Protein 3N0U (pdb70)

Organism: Thermotoga maritima (strain ATCC 43589 / DSM 3109 / JCM 10099 / NBRC 100826 / MSB8) (NCBI:txid243274)

InterPro domains:
  IPR003265 HhH-GPD domain [SM00478] (47-202)
  IPR003265 HhH-GPD domain [cd00056] (36-196)
  IPR011257 DNA glycosylase [SSF48150] (11-197)
  IPR012092 8-oxoguanine DNA glycosylase/AP lyase Ogg [MF_00241] (6-207)
  IPR012092 8-oxoguanine DNA glycosylase/AP lyase Ogg [NF002305] (2-207)
  IPR012092 8-oxoguanine DNA glycosylase/AP lyase Ogg [PF22175] (19-187)
  IPR012092 8-oxoguanine DNA glycosylase/AP lyase Ogg [PIRSF005954] (3-207)
  IPR023170 Helix-hairpin-helix, base-excision DNA repair, C-terminal [G3DSA:1.10.1670.10] (15-206)

Sequence (626 aa):
HHMEELLKELERIREEAKPLVEQRFEEFKRLGEEEGTEEDLFCCELSFCVLTANWSAEGGIRAQKEIGKGFVHLPLEELAEKLREVVGHRYPQKRRAEFIVENRKLLGKLKNLVKGDPFQSREFLVRNAKGIGWKEASHFLRNTGVEDLAILDKHVLRLMKRHGLIQEIPKGWSKKRRRYLYVEEILRKVAEAFGESPGKFDLYLWYLVKGKVDKHHMEELLKELERIREEAKPLVEQRFEEFKRLGEEGTEEEDLFCCELSFCVLTANWSAEGGIRAQKEIGKGFVHLPLEELAEKLREVGHRYPQKRRAEFIVENRKLLGKLKNNLVKGDPFQSREFLVRNAKGIGWKEASHFLRNTGVEDLAILDKHVLRLMKRHGLIQEIPKGWSKKRYLYVEEILRKVAEAFGESPGKFDLYLWYLVKGKVDKHMEELLKELERIREEAKPLVEQRFEEFKRLGEEGTEEDLFCCELSFCVLTANWSAEGGIRAQKEIGKGFVHLPLEELAEKLREVGHRYPQKRRAEFIVENRKLLGKLKNLVKGDPFQSREFLVRNAKGIGWKEASHFLRNTGVEDLAILDKHVLRLMKRHGLIQEIPKGWSKKRYLYVEEILRKVAEAFGESPGKFDLYLWYLVKGKVDK

Radius of gyration: 28.43 Å; Cα contacts (8 Å, |Δi|>4): 815; chains: 3; bounding box: 63×53×77 Å

Solvent-accessible surface area: 29839 Å² total; per-residue (Å²): 81,61,62,110,103,5,22,102,37,0,85,110,0,54,135,13,0,105,66,46,0,48,69,57,3,43,75,6,84,90,32,12,61,58,7,73,37,63,57,2,0,14,7,0,1,0,0,1,1,15,21,105,46,60,26,93,7,0,64,66,0,37,101,67,11,25,110,4,0,24,125,24,80,62,134,82,0,2,74,80,0,119,115,5,44,12,147,109,18,80,98,30,0,45,41,0,45,82,2,47,110,4,57,59,108,0,111,117,20,13,135,30,74,23,80,125,5,1,65,66,0,40,206,48,6,91,26,8,26,30,36,20,0,0,20,0,0,4,1,6,11,18,48,73,0,2,9,1,27,132,19,1,4,119,6,2,96,132,16,48,33,12,145,118,37,9,166,38,68,52,102,162,88,0,56,148,7,10,64,37,10,77,117,2,1,114,65,7,54,34,31,22,0,35,0,8,5,0,1,96,0,25,65,122,7,95,10,61,48,105,51,59,112,85,4,24,115,60,0,84,141,21,56,158,108,0,102,86,72,0,62,99,54,3,89,82,7,70,142,35,15,120,133,5,67,28,84,67,0,0,18,6,0,2,0,0,0,0,17,22,80,58,49,31,123,3,0,50,97,0,38,148,84,17,26,163,13,0,16,134,49,80,55,103,105,0,0,74,65,0,118,107,9,45,10,152,105,15,61,99,24,0,48,30,0,42,79,1,49,122,1,52,57,76,0,90,68,17,14,169,33,72,25,82,76,6,1,32,48,0,42,122,35,5,84,24,7,26,30,37,23,0,0,23,0,0,3,0,7,8,16,50,73,1,2,9,1,28,121,23,0,4,117,2,0,94,129,25,47,33,12,145,105,37,7,172,36,70,58,100,166,83,0,58,147,8,9,72,22,10,84,112,2,1,114,66,7,50,32,31,22,0,35,1,8,4,0,0,97,25,51,75,157,34,121,11,63,49,84,68,101,113,6,36,105,66,0,99,155,18,50,138,94,0,102,84,73,0,63,105,52,3,111,61,7,83,137,33,8,102,127,5,70,38,67,54,0,0,15,5,0,2,0,0,1,0,15,16,68,45,50,28,130,8,0,64,127,0,35,182,80,14,26,117,4,0,24,123,37,77,56,140,88,0,2,73,66,0,91,110,19,43,13,136,34,7,8,12,18,0,19,12,0,43,79,1,49,108,3,56,57,100,0,102,120,24,15,140,34,78,24,84,129,5,1,65,61,0,41,204,46,6,85,25,8,27,30,32,21,0,0,21,0,0,3,1,8,15,18,57,76,0,3,8,2,26,111,21,0,6,119,8,2,96,146,26,53,28,14,150,51,32,7,134,14,60,57,103,176,46,0,60,144,5,8,65,37,11,86,123,5,1,114,75,13,56,30,31,21,0,37,2,9,4,0,2,96,26,48,80,157,30,117,10,56,47

CATH classification: 1.10.1670.10 (+1 more: 1.10.340.30)

Nearest PDB structures (foldseek):
  3n0u-assembly3_C  TM=1.004E+00  e=5.066E-29  Thermotoga maritima
  3fhf-assembly1_A  TM=9.545E-01  e=1.330E-16  Methanocaldococcus jannaschii
  3knt-assembly1_A  TM=9.602E-01  e=2.687E-15  Methanocaldococcus jannaschii
  3fhg-assembly1_A  TM=9.270E-01  e=3.489E-11  Saccharolobus solfataricus
  7ayz-assembly1_AAA  TM=6.918E-01  e=1.754E-02  Mus musculus

Foldseek 3Di:
DALVVVLVVLVVCCVVCVVVLVVQLVQLQCCLPPNALLSLLLLLLLLLQPQPHDLVLSVQLCVQCPSVLQDPDLVVQLVSSVVSPRPPSNQSSVQSVQQNVCRVPRSVLLVDDLLVSLVCCCVRRPSAHNLSSLVSSLSNNDQAWARDDPLNQVVCCVNPLDVDRDPDDDSVRRVVSGVSVQVSCVVSPGGNSSVNQSSVCVPPNDRGD/DALVVVLVVLVVCVVVCVVVLVVQLVQLQCCLVPNALLSLLLLLLLLLQPQVHHLVLSVVLSVVCPSVLLDPDLVVQLVSSVVSPGPPSNQSSVLSNQQNVCRVPVSVLLVDDLLVSLVCCCVRRPSRHNLSSLVSSLSNNDQAWARLGPLNQVVCCVNPLDVDRDPDDDSVRRVVSRVSVQVSCVVSPGGNSSVNQSSVCVPPNDGGD/DLVVVLVVLVVCCVVCVVVLVVQLVQLQCCLVPNALLSLLLLLLLLLQVVPHDLVLSVVLCVQCPSVLQDPDLVVQLVSSVVSPRPPSNQSSVLSVQQNVCRVPRSVLLVDDLLVSLVCCCVRRGSAHNQSSLVSSLSNNDQAWARCDPLNQVVCCVVPLDVDRDPDDDSVVRVVSRVSVQVSCVVSPGGNSSVNQSSVCVPPNDRGD

Secondary structure (DSSP, 8-state):
--HHHHHHHHHHHHHHHHHHHHHHHHHHHHHHHH--HHHHHHHHHHHHHTTTS-HHHHHHHHHHHTTHHHH--HHHHHHHHHHTT-SSHHHHHHHHHHHGGGTTTHHHHHHS-HHHHHHHHHHHSTT--HHHHHHHHHTTT--S-----HHHHHHHHHTTS-SS--SS--HHHHHHHHHHHHHHHHHHT--HHHHHHHHHHHHHS----/--HHHHHHHHHHHHHHHHHHHHHHHHHHHHHHHH--HHHHHHHHHHHHHHTTS-HHHHHHHHHHHTTHHHHS-HHHHHHHHHHTT-SSHHHHHHHHHHHGGGTTTHHHHHHS-HHHHHHHHHHHSTT--HHHHHHHHHTTT--S-----HHHHHHHHHTTS-SS--SS--HHHHHHHHHHHHHHHHHHT--HHHHHHHHHHHHHS----/-HHHHHHHHHHHHHHHHHHHHHHHHHHHHHHHH--HHHHHHHHHHHHHTTTS-HHHHHHHHHHHTTHHHHS-HHHHHHHHHHTT-SSHHHHHHHHHHHGGGTTTHHHHHHS-HHHHHHHHHHHSTT--HHHHHHHHHTTT--S-----HHHHHHHHHTTS-SS--SS--HHHHHHHHHHHHHHHHHHT--HHHHHHHHHHHHHS----

Structure (mmCIF, N/CA/C/O backbone):
data_3N0U
#
_entry.id   3N0U
#
_cell.length_a   54.871
_cell.length_b   93.635
_cell.length_c   135.895
_cell.angle_alpha   90.000
_cell.angle_beta   90.000
_cell.angle_gamma   90.000
#
_symmetry.space_group_name_H-M   'P 21 21 21'
#
loop_
_entity.id
_entity.type
_entity.pdbx_description
1 polymer 'Probable N-glycosylase/DNA lyase'
2 non-polymer 'SODIUM ION'
3 water water
#
loop_
_atom_site.group_PDB
_atom_site.id
_atom_site.type_symbol
_atom_site.label_atom_id
_atom_site.label_alt_id
_atom_site.label_comp_id
_atom_site.label_asym_id
_atom_site.label_entity_id
_atom_site.label_seq_id
_atom_site.pdbx_PDB_ins_code
_atom_site.Cartn_x
_atom_site.Cartn_y
_atom_site.Cartn_z
_atom_site.occupancy
_atom_site.B_iso_or_equiv
_atom_site.auth_seq_id
_atom_site.auth_comp_id
_atom_site.auth_asym_id
_atom_site.auth_atom_id
_atom_site.pdbx_PDB_model_num
ATOM 1 N N . HIS A 1 11 ? 31.494 46.871 15.243 1.00 52.56 -1 HIS A N 1
ATOM 2 C CA . HIS A 1 11 ? 30.379 46.939 16.234 1.00 48.34 -1 HIS A CA 1
ATOM 3 C C . HIS A 1 11 ? 30.910 47.487 17.558 1.00 66.72 -1 HIS A C 1
ATOM 4 O O . HIS A 1 11 ? 32.074 47.279 17.904 1.00 63.41 -1 HIS A O 1
ATOM 10 N N . HIS A 1 12 ? 30.065 48.200 18.294 1.00 42.66 0 HIS A N 1
ATOM 11 C CA . HIS A 1 12 ? 30.513 48.859 19.511 1.00 45.71 0 HIS A CA 1
ATOM 12 C C . HIS A 1 12 ? 29.959 48.175 20.754 1.00 31.05 0 HIS A C 1
ATOM 13 O O . HIS A 1 12 ? 28.961 47.460 20.694 1.00 36.28 0 HIS A O 1
ATOM 19 N N . MET A 1 13 ? 30.609 48.427 21.883 1.00 31.92 1 MET A N 1
ATOM 20 C CA . MET A 1 13 ? 30.180 47.868 23.147 1.00 28.96 1 MET A CA 1
ATOM 21 C C . MET A 1 13 ? 28.727 48.191 23.461 1.00 28.95 1 MET A C 1
ATOM 22 O O . MET A 1 13 ? 27.998 47.318 23.916 1.00 29.84 1 MET A O 1
ATOM 36 N N . GLU A 1 14 ? 28.295 49.425 23.215 1.00 28.48 2 GLU A N 1
ATOM 37 C CA . GLU A 1 14 ? 26.940 49.822 23.592 1.00 24.71 2 GLU A CA 1
ATOM 38 C C . GLU A 1 14 ? 25.918 48.971 22.847 1.00 24.96 2 GLU A C 1
ATOM 39 O O . GLU A 1 14 ? 24.875 48.622 23.397 1.00 27.75 2 GLU A O 1
ATOM 51 N N . GLU A 1 15 ? 26.222 48.617 21.606 1.00 25.58 3 GLU A N 1
ATOM 52 C CA . GLU A 1 15 ? 25.325 47.776 20.829 1.00 30.71 3 GLU A CA 1
ATOM 53 C C . GLU A 1 15 ? 25.148 46.409 21.513 1.00 20.56 3 GLU A C 1
ATOM 54 O O . GLU A 1 15 ? 24.034 45.877 21.616 1.00 26.98 3 GLU A O 1
ATOM 66 N N . LEU A 1 16 ? 26.241 45.848 22.002 1.00 21.26 4 LEU A N 1
ATOM 67 C CA . LEU A 1 16 ? 26.181 44.586 22.734 1.00 23.73 4 LEU A CA 1
ATOM 68 C C . LEU A 1 16 ? 25.352 44.734 23.999 1.00 26.95 4 LEU A C 1
ATOM 69 O O . LEU A 1 16 ? 24.492 43.900 24.277 1.00 20.04 4 LEU A O 1
ATOM 85 N N . LEU A 1 17 ? 25.608 45.779 24.780 1.00 23.04 5 LEU A N 1
ATOM 86 C CA . LEU A 1 17 ? 24.846 45.976 26.005 1.00 20.47 5 LEU A CA 1
ATOM 87 C C . LEU A 1 17 ? 23.366 46.174 25.713 1.00 18.70 5 LEU A C 1
ATOM 88 O O . LEU A 1 17 ? 22.529 45.666 26.437 1.00 21.89 5 LEU A O 1
ATOM 104 N N . LYS A 1 18 ? 23.029 46.873 24.637 1.00 23.49 6 LYS A N 1
ATOM 105 C CA . LYS A 1 18 ? 21.622 47.088 24.329 1.00 23.74 6 LYS A CA 1
ATOM 106 C C . LYS A 1 18 ? 20.936 45.788 23.956 1.00 19.66 6 LYS A C 1
ATOM 107 O O . LYS A 1 18 ? 19.803 45.537 24.379 1.00 20.68 6 LYS A O 1
ATOM 126 N N . GLU A 1 19 ? 21.617 44.942 23.188 1.00 21.24 7 GLU A N 1
ATOM 127 C CA . GLU A 1 19 ? 21.018 43.678 22.802 1.00 24.70 7 GLU A CA 1
ATOM 128 C C . GLU A 1 19 ? 20.843 42.781 24.015 1.00 19.99 7 GLU A C 1
ATOM 129 O O . GLU A 1 19 ? 19.823 42.103 24.135 1.00 20.35 7 GLU A O 1
ATOM 141 N N . LEU A 1 20 ? 21.817 42.790 24.918 1.00 17.82 8 LEU A N 1
ATOM 142 C CA . LEU A 1 20 ? 21.697 42.010 26.133 1.00 17.97 8 LEU A CA 1
ATOM 143 C C . LEU A 1 20 ? 20.540 42.524 26.978 1.00 18.57 8 LEU A C 1
ATOM 144 O O . LEU A 1 20 ? 19.812 41.734 27.574 1.00 18.18 8 LEU A O 1
ATOM 160 N N . GLU A 1 21 ? 20.362 43.833 27.050 1.00 17.70 9 GLU A N 1
ATOM 161 C CA . GLU A 1 21 ? 19.239 44.362 27.799 1.00 18.32 9 GLU A CA 1
ATOM 162 C C . GLU A 1 21 ? 17.906 43.933 27.211 1.00 17.10 9 GLU A C 1
ATOM 163 O O . GLU A 1 21 ? 16.962 43.730 27.947 1.00 21.69 9 GLU A O 1
ATOM 175 N N . ARG A 1 22 ? 17.836 43.763 25.889 1.00 17.46 10 ARG A N 1
ATOM 176 C CA . ARG A 1 22 ? 16.582 43.357 25.276 1.00 18.63 10 ARG A CA 1
ATOM 177 C C . ARG A 1 22 ? 16.204 41.912 25.587 1.00 20.42 10 ARG A C 1
ATOM 178 O O . ARG A 1 22 ? 15.015 41.572 25.565 1.00 23.12 10 ARG A O 1
ATOM 199 N N . ILE A 1 23 ? 17.190 41.062 25.872 1.00 18.74 11 ILE A N 1
ATOM 200 C CA . ILE A 1 23 ? 16.878 39.669 26.214 1.00 17.19 11 ILE A CA 1
ATOM 201 C C . ILE A 1 23 ? 16.894 39.422 27.703 1.00 15.93 11 ILE A C 1
ATOM 202 O O . ILE A 1 23 ? 16.574 38.327 28.150 1.00 16.97 11 ILE A O 1
ATOM 218 N N . ARG A 1 24 ? 17.251 40.435 28.481 1.00 15.69 12 ARG A N 1
ATOM 219 C CA . ARG A 1 24 ? 17.489 40.223 29.902 1.00 17.37 12 ARG A CA 1
ATOM 220 C C . ARG A 1 24 ? 16.275 39.690 30.641 1.00 16.27 12 ARG A C 1
ATOM 221 O O . ARG A 1 24 ? 16.371 38.732 31.402 1.00 17.04 12 ARG A O 1
ATOM 242 N N . GLU A 1 25 ? 15.115 40.289 30.406 1.00 17.15 13 GLU A N 1
ATOM 243 C CA . GLU A 1 25 ? 13.936 39.929 31.185 1.00 18.96 13 GLU A CA 1
ATOM 244 C C . GLU A 1 25 ? 13.553 38.488 30.909 1.00 19.79 13 GLU A C 1
ATOM 245 O O . GLU A 1 25 ? 13.236 37.741 31.819 1.00 20.47 13 GLU A O 1
ATOM 257 N N . GLU A 1 26 ? 13.597 38.097 29.648 1.00 21.10 14 GLU A N 1
ATOM 258 C CA . GLU A 1 26 ? 13.176 36.752 29.297 1.00 16.26 14 GLU A CA 1
ATOM 259 C C . GLU A 1 26 ? 14.182 35.692 29.712 1.00 14.18 14 GLU A C 1
ATOM 260 O O . GLU A 1 26 ? 13.807 34.548 29.984 1.00 17.97 14 GLU A O 1
ATOM 272 N N . ALA A 1 27 ? 15.461 36.056 29.714 1.00 17.27 15 ALA A N 1
ATOM 273 C CA . ALA A 1 27 ? 16.512 35.110 30.031 1.00 17.16 15 ALA A CA 1
ATOM 274 C C . ALA A 1 27 ? 16.670 34.953 31.528 1.00 16.06 15 ALA A C 1
ATOM 275 O O . ALA A 1 27 ? 17.114 33.911 31.997 1.00 16.25 15 ALA A O 1
ATOM 282 N N . LYS A 1 28 ? 16.310 35.982 32.284 1.00 16.87 16 LYS A N 1
ATOM 283 C CA . LYS A 1 28 ? 16.632 35.996 33.710 1.00 18.66 16 LYS A CA 1
ATOM 284 C C . LYS A 1 28 ? 16.126 34.779 34.486 1.00 17.26 16 LYS A C 1
ATOM 285 O O . LYS A 1 28 ? 16.864 34.209 35.288 1.00 18.74 16 LYS A O 1
ATOM 304 N N . PRO A 1 29 ? 14.881 34.352 34.261 1.00 18.01 17 PRO A N 1
ATOM 305 C CA . PRO A 1 29 ? 14.439 33.178 35.043 1.00 21.11 17 PRO A CA 1
ATOM 306 C C . PRO A 1 29 ? 15.265 31.936 34.743 1.00 18.10 17 PRO A C 1
ATOM 307 O O . PRO A 1 29 ? 15.530 31.122 35.642 1.00 22.14 17 PRO A O 1
ATOM 318 N N . LEU A 1 30 ? 15.673 31.771 33.495 1.00 17.33 18 LEU A N 1
ATOM 319 C CA . LEU A 1 30 ? 16.513 30.629 33.145 1.00 18.42 18 LEU A CA 1
ATOM 320 C C . LEU A 1 30 ? 17.893 30.741 33.772 1.00 18.00 18 LEU A C 1
ATOM 321 O O . LEU A 1 30 ? 18.443 29.760 34.254 1.00 18.45 18 LEU A O 1
ATOM 337 N N . VAL A 1 31 ? 18.478 31.925 33.719 1.00 17.66 19 VAL A N 1
ATOM 338 C CA . VAL A 1 31 ? 19.780 32.161 34.326 1.00 17.31 19 VAL A CA 1
ATOM 339 C C . VAL A 1 31 ? 19.717 31.906 35.831 1.00 16.10 19 VAL A C 1
ATOM 340 O O . VAL A 1 31 ? 20.582 31.232 36.382 1.00 17.58 19 VAL A O 1
ATOM 353 N N . GLU A 1 32 ? 18.686 32.428 36.489 1.00 18.11 20 GLU A N 1
ATOM 354 C CA . GLU A 1 32 ? 18.601 32.291 37.935 1.00 19.34 20 GLU A CA 1
ATOM 355 C C . GLU A 1 32 ? 18.367 30.844 38.326 1.00 20.54 20 GLU A C 1
ATOM 356 O O . GLU A 1 32 ? 18.946 30.360 39.279 1.00 23.59 20 GLU A O 1
ATOM 368 N N . GLN A 1 33 ? 17.542 30.132 37.580 1.00 19.99 21 GLN A N 1
ATOM 369 C CA . GLN A 1 33 ? 17.279 28.737 37.914 1.00 25.00 21 GLN A CA 1
ATOM 370 C C . GLN A 1 33 ? 18.532 27.905 37.701 1.00 21.11 21 GLN A C 1
ATOM 371 O O . GLN A 1 33 ? 18.856 27.023 38.504 1.00 22.69 21 GLN A O 1
ATOM 385 N N . ARG A 1 34 ? 19.290 28.220 36.656 1.00 20.22 22 ARG A N 1
ATOM 386 C CA . ARG A 1 34 ? 20.495 27.450 36.382 1.00 21.40 22 ARG A CA 1
ATOM 387 C C . ARG A 1 34 ? 21.527 27.715 37.480 1.00 18.69 22 ARG A C 1
ATOM 388 O O . ARG A 1 34 ? 22.175 26.789 37.974 1.00 19.59 22 ARG A O 1
ATOM 409 N N . PHE A 1 35 ? 21.647 28.974 37.887 1.00 18.81 23 PHE A N 1
ATOM 410 C CA . PHE A 1 35 ? 22.570 29.296 38.961 1.00 20.12 23 PHE A CA 1
ATOM 411 C C . PHE A 1 35 ? 22.208 28.661 40.287 1.00 20.98 23 PHE A C 1
ATOM 412 O O . PHE A 1 35 ? 23.100 28.324 41.075 1.00 22.38 23 PHE A O 1
ATOM 429 N N . GLU A 1 36 ? 20.916 28.476 40.541 1.00 22.79 24 GLU A N 1
ATOM 430 C CA . GLU A 1 36 ? 20.503 27.808 41.776 1.00 23.83 24 GLU A CA 1
ATOM 431 C C . GLU A 1 36 ? 21.012 26.370 41.767 1.00 23.47 24 GLU A C 1
ATOM 432 O O . GLU A 1 36 ? 21.362 25.822 42.810 1.00 25.49 24 GLU A O 1
ATOM 444 N N . GLU A 1 37 ? 21.067 25.765 40.586 1.00 21.11 25 GLU A N 1
ATOM 445 C CA . GLU A 1 37 ? 21.581 24.410 40.452 1.00 22.83 25 GLU A CA 1
ATOM 446 C C . GLU A 1 37 ? 23.100 24.400 40.678 1.00 19.35 25 GLU A C 1
ATOM 447 O O . GLU A 1 37 ? 23.645 23.513 41.341 1.00 18.49 25 GLU A O 1
ATOM 459 N N . PHE A 1 38 ? 23.785 25.417 40.172 1.00 17.27 26 PHE A N 1
ATOM 460 C CA . PHE A 1 38 ? 25.221 25.523 40.406 1.00 16.06 26 PHE A CA 1
ATOM 461 C C . PHE A 1 38 ? 25.503 25.686 41.894 1.00 16.11 26 PHE A C 1
ATOM 462 O O . PHE A 1 38 ? 26.405 25.048 42.426 1.00 17.43 26 PHE A O 1
ATOM 479 N N . LYS A 1 39 ? 24.757 26.575 42.550 1.00 17.65 27 LYS A N 1
ATOM 480 C CA . LYS A 1 39 ? 24.97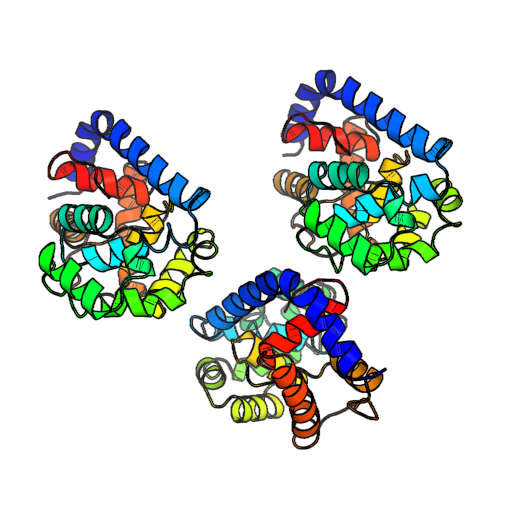2 26.836 43.979 1.00 19.56 27 LYS A CA 1
ATOM 481 C C . LYS A 1 39 ? 24.712 25.572 44.797 1.00 18.66 27 LYS A C 1
ATOM 482 O O . LYS A 1 39 ? 25.423 25.301 45.773 1.00 20.46 27 LYS A O 1
ATOM 501 N N . ARG A 1 40 ? 23.717 24.795 44.382 1.00 19.14 28 ARG A N 1
ATOM 502 C CA . ARG A 1 40 ? 23.353 23.557 45.069 1.00 22.31 28 ARG A CA 1
ATOM 503 C C . ARG A 1 40 ? 24.512 22.580 45.002 1.00 17.89 28 ARG A C 1
ATOM 504 O O . ARG A 1 40 ? 24.819 21.921 45.990 1.00 20.86 28 ARG A O 1
ATOM 525 N N . LEU A 1 41 ? 25.175 22.502 43.849 1.00 17.59 29 LEU A N 1
ATOM 526 C CA . LEU A 1 41 ? 26.306 21.593 43.685 1.00 16.76 29 LEU A CA 1
ATOM 527 C C . LEU A 1 41 ? 27.453 22.005 44.621 1.00 19.98 29 LEU A C 1
ATOM 528 O O . LEU A 1 41 ? 28.011 21.181 45.322 1.00 21.58 29 LEU A O 1
ATOM 544 N N . GLY A 1 42 ? 27.810 23.284 44.628 1.00 18.15 30 GLY A N 1
ATOM 545 C CA . GLY A 1 42 ? 28.860 23.748 45.516 1.00 19.36 30 GLY A CA 1
ATOM 546 C C . GLY A 1 42 ? 28.534 23.589 46.999 1.00 22.89 30 GLY A C 1
ATOM 547 O O . GLY A 1 42 ? 29.414 23.274 47.809 1.00 27.55 30 GLY A O 1
ATOM 551 N N . GLU A 1 43 ? 27.274 23.817 47.369 1.00 20.89 31 GLU A N 1
ATOM 552 C CA A GLU A 1 43 ? 26.880 23.805 48.776 0.44 22.96 31 GLU A CA 1
ATOM 553 C CA B GLU A 1 43 ? 26.871 23.807 48.782 0.56 21.91 31 GLU A CA 1
ATOM 554 C C . GLU A 1 43 ? 26.620 22.406 49.329 1.00 21.73 31 GLU A C 1
ATOM 555 O O . GLU A 1 43 ? 26.975 22.110 50.473 1.00 28.39 31 GLU A O 1
ATOM 578 N N . GLU A 1 44 ? 26.003 21.549 48.523 1.00 22.96 32 GLU A N 1
ATOM 579 C CA . GLU A 1 44 ? 25.530 20.252 49.001 1.00 25.00 32 GLU A CA 1
ATOM 580 C C . GLU A 1 44 ? 26.241 19.092 48.326 1.00 23.62 32 GLU A C 1
ATOM 581 O O . GLU A 1 44 ? 26.054 17.937 48.719 1.00 29.58 32 GLU A O 1
ATOM 593 N N . GLY A 1 45 ? 27.017 19.378 47.280 1.00 23.79 33 GLY A N 1
ATOM 594 C CA . GLY A 1 45 ? 27.624 18.316 46.508 1.00 22.18 33 GLY A CA 1
ATOM 595 C C . GLY A 1 45 ? 28.711 17.527 47.226 1.00 22.81 33 GLY A C 1
ATOM 596 O O . GLY A 1 45 ? 29.518 18.077 47.984 1.00 24.50 33 GLY A O 1
ATOM 600 N N . THR A 1 46 ? 28.737 16.222 46.973 1.00 22.07 34 THR A N 1
ATOM 601 C CA . THR A 1 46 ? 29.778 15.359 47.495 1.00 22.50 34 THR A CA 1
ATOM 602 C C . THR A 1 46 ? 31.007 15.468 46.616 1.00 19.12 34 THR A C 1
ATOM 603 O O . THR A 1 46 ? 30.961 16.077 45.542 1.00 21.01 34 THR A O 1
ATOM 614 N N . GLU A 1 47 ? 32.106 14.879 47.060 1.00 25.09 35 GLU A N 1
ATOM 615 C CA . GLU A 1 47 ? 33.304 14.832 46.231 1.00 24.40 35 GLU A CA 1
ATOM 616 C C . GLU A 1 47 ? 32.995 14.209 44.879 1.00 20.69 35 GLU A C 1
ATOM 617 O O . GLU A 1 47 ? 33.438 14.695 43.849 1.00 21.76 35 GLU A O 1
ATOM 629 N N . GLU A 1 48 ? 32.240 13.123 44.870 1.00 19.88 36 GLU A N 1
ATOM 630 C CA . GLU A 1 48 ? 31.908 12.487 43.608 1.00 21.96 36 GLU A CA 1
ATOM 631 C C . GLU A 1 48 ? 31.016 13.350 42.736 1.00 22.44 36 GLU A C 1
ATOM 632 O O . GLU A 1 48 ? 31.196 13.372 41.514 1.00 20.68 36 GLU A O 1
ATOM 644 N N . ASP A 1 49 ? 30.063 14.062 43.336 1.00 19.50 37 ASP A N 1
ATOM 645 C CA . ASP A 1 49 ? 29.233 14.974 42.554 1.00 19.07 37 ASP A CA 1
ATOM 646 C C . ASP A 1 49 ? 30.106 16.051 41.874 1.00 18.34 37 ASP A C 1
ATOM 647 O O . ASP A 1 49 ? 29.912 16.426 40.701 1.00 19.47 37 ASP A O 1
ATOM 656 N N . LEU A 1 50 ? 31.058 16.583 42.621 1.00 17.18 38 LEU A N 1
ATOM 657 C CA . LEU A 1 50 ? 31.934 17.605 42.080 1.00 17.45 38 LEU A CA 1
ATOM 658 C C . LEU A 1 50 ? 32.826 17.001 40.996 1.00 16.16 38 LEU A C 1
ATOM 659 O O . LEU A 1 50 ? 33.103 17.634 39.983 1.00 16.34 38 LEU A O 1
ATOM 675 N N . PHE A 1 51 ? 33.267 15.768 41.201 1.00 18.02 39 PHE A N 1
ATOM 676 C CA . PHE A 1 51 ? 34.100 15.100 40.212 1.00 17.58 39 PHE A CA 1
ATOM 677 C C . PHE A 1 51 ? 33.362 14.909 38.885 1.00 16.59 39 PHE A C 1
ATOM 678 O O . PHE A 1 51 ? 33.948 15.019 37.802 1.00 17.72 39 PHE A O 1
ATOM 695 N N . CYS A 1 52 ? 32.077 14.619 38.959 1.00 17.75 40 CYS A N 1
ATOM 696 C CA A CYS A 1 52 ? 31.316 14.444 37.731 0.58 17.31 40 CYS A CA 1
ATOM 697 C CA B CYS A 1 52 ? 31.249 14.461 37.773 0.42 18.48 40 CYS A CA 1
ATOM 698 C C . CYS A 1 52 ? 31.194 15.774 36.984 1.00 17.55 40 CYS A C 1
ATOM 699 O O . CYS A 1 52 ? 31.228 15.797 35.752 1.00 18.25 40 CYS A O 1
ATOM 714 N N . GLU A 1 53 ? 31.089 16.873 37.711 1.00 16.44 41 GLU A N 1
ATOM 715 C CA . GLU A 1 53 ? 31.061 18.183 37.078 1.00 15.63 41 GLU A CA 1
ATOM 716 C C . GLU A 1 53 ? 32.424 18.532 36.483 1.00 14.03 41 GLU A C 1
ATOM 717 O O . GLU A 1 53 ? 32.513 19.108 35.415 1.00 15.81 41 GLU A O 1
ATOM 729 N N . LEU A 1 54 ? 33.499 18.195 37.182 1.00 16.61 42 LEU A N 1
ATOM 730 C CA . LEU A 1 54 ? 34.821 18.389 36.616 1.00 15.12 42 LEU A CA 1
ATOM 731 C C . LEU A 1 54 ? 34.953 17.590 35.312 1.00 15.10 42 LEU A C 1
ATOM 732 O O . LEU A 1 54 ? 35.509 18.081 34.328 1.00 16.51 42 LEU A O 1
ATOM 748 N N . SER A 1 55 ? 34.420 16.372 35.301 1.00 15.22 43 SER A N 1
ATOM 749 C CA . SER A 1 55 ? 34.444 15.533 34.093 1.00 13.85 43 SER A CA 1
ATOM 750 C C . SER A 1 55 ? 33.627 16.119 32.942 1.00 17.05 43 SER A C 1
ATOM 751 O O . SER A 1 55 ? 34.057 16.063 31.775 1.00 16.78 43 SER A O 1
ATOM 759 N N . PHE A 1 56 ? 32.489 16.729 33.267 1.00 14.15 44 PHE A N 1
ATOM 760 C CA . PHE A 1 56 ? 31.692 17.438 32.277 1.00 13.67 44 PHE A CA 1
ATOM 761 C C . PHE A 1 56 ? 32.566 18.502 31.620 1.00 15.03 44 PHE A C 1
ATOM 762 O O . PHE A 1 56 ? 32.558 18.671 30.405 1.00 16.26 44 PHE A O 1
ATOM 779 N N . CYS A 1 57 ? 33.349 19.210 32.421 1.00 15.58 45 CYS A N 1
ATOM 780 C CA . CYS A 1 57 ? 34.176 20.270 31.873 1.00 15.73 45 CYS A CA 1
ATOM 781 C C . CYS A 1 57 ? 35.334 19.731 31.013 1.00 15.09 45 CYS A C 1
ATOM 782 O O . CYS A 1 57 ? 35.714 20.340 30.015 1.00 19.18 45 CYS A O 1
ATOM 790 N N . VAL A 1 58 ? 35.861 18.574 31.369 1.00 15.96 46 VAL A N 1
ATOM 791 C CA . VAL A 1 58 ? 36.853 17.909 30.525 1.00 14.23 46 VAL A CA 1
ATOM 792 C C . VAL A 1 58 ? 36.235 17.604 29.150 1.00 16.50 46 VAL A C 1
ATOM 793 O O . VAL A 1 58 ? 36.856 17.813 28.103 1.00 19.42 46 VAL A O 1
ATOM 806 N N . LEU A 1 59 ? 35.006 17.119 29.161 1.00 15.15 47 LEU A N 1
ATOM 807 C CA . LEU A 1 59 ? 34.363 16.672 27.918 1.00 14.87 47 LEU A CA 1
ATOM 808 C C . LEU A 1 59 ? 33.902 17.801 27.028 1.00 17.59 47 LEU A C 1
ATOM 809 O O . LEU A 1 59 ? 33.800 17.619 25.810 1.00 19.34 47 LEU A O 1
ATOM 825 N N . THR A 1 60 ? 33.608 18.963 27.600 1.00 16.90 48 THR A N 1
ATOM 826 C CA . THR A 1 60 ? 33.103 20.048 26.777 1.00 19.04 48 THR A CA 1
ATOM 827 C C . THR A 1 60 ? 34.169 21.050 26.371 1.00 27.55 48 THR A C 1
ATOM 828 O O . THR A 1 60 ? 33.834 22.108 25.837 1.00 41.35 48 THR A O 1
ATOM 839 N N . ALA A 1 61 ? 35.443 20.702 26.538 1.00 23.45 49 ALA A N 1
ATOM 840 C CA . ALA A 1 61 ? 36.539 21.623 26.195 1.00 29.09 49 ALA A CA 1
ATOM 841 C C . ALA A 1 61 ? 36.448 22.124 24.766 1.00 35.57 49 ALA A C 1
ATOM 842 O O . ALA A 1 61 ? 36.686 23.316 24.503 1.00 36.46 49 ALA A O 1
ATOM 849 N N . ASN A 1 62 ? 36.116 21.217 23.854 1.00 29.28 50 ASN A N 1
ATOM 850 C CA . ASN A 1 62 ? 35.930 21.541 22.447 1.00 33.15 50 ASN A CA 1
ATOM 851 C C . ASN A 1 62 ? 34.709 20.802 21.921 1.00 34.11 50 ASN A C 1
ATOM 852 O O . ASN A 1 62 ? 34.743 20.197 20.846 1.00 32.90 50 ASN A O 1
ATOM 863 N N . TRP A 1 63 ? 33.639 20.844 22.705 1.00 26.77 51 TRP A N 1
ATOM 864 C CA . TRP A 1 63 ? 32.390 20.160 22.388 1.00 23.15 51 TRP A CA 1
ATOM 865 C C . TRP A 1 63 ? 31.248 20.939 23.011 1.00 36.20 51 TRP A C 1
ATOM 866 O O . TRP A 1 63 ? 31.430 21.756 23.921 1.00 40.58 51 TRP A O 1
ATOM 887 N N . SER A 1 64 ? 30.052 20.629 22.569 1.00 26.92 52 SER A N 1
ATOM 888 C CA . SER A 1 64 ? 28.867 21.372 22.971 1.00 25.94 52 SER A CA 1
ATOM 889 C C . SER A 1 64 ? 28.435 21.010 24.376 1.00 24.98 52 SER A C 1
ATOM 890 O O . SER A 1 64 ? 28.701 19.911 24.861 1.00 21.49 52 SER A O 1
ATOM 898 N N . ALA A 1 65 ? 27.755 21.944 25.026 1.00 24.95 53 ALA A N 1
ATOM 899 C CA . ALA A 1 65 ? 27.150 21.689 26.316 1.00 21.33 53 ALA A CA 1
ATOM 900 C C . ALA A 1 65 ? 26.165 20.538 26.207 1.00 20.03 53 ALA A C 1
ATOM 901 O O . ALA A 1 65 ? 26.070 19.677 27.092 1.00 21.50 53 ALA A O 1
ATOM 908 N N . GLU A 1 66 ? 25.450 20.507 25.099 1.00 22.78 54 GLU A N 1
ATOM 909 C CA . GLU A 1 66 ? 24.470 19.458 24.845 1.00 25.84 54 GLU A CA 1
ATOM 910 C C . GLU A 1 66 ? 25.119 18.075 24.913 1.00 26.42 54 GLU A C 1
ATOM 911 O O . GLU A 1 66 ? 24.598 17.151 25.549 1.00 23.17 54 GLU A O 1
ATOM 923 N N . GLY A 1 67 ? 26.258 17.930 24.255 1.00 22.00 55 GLY A N 1
ATOM 924 C CA . GLY A 1 67 ? 26.975 16.668 24.283 1.00 22.79 55 GLY A CA 1
ATOM 925 C C . GLY A 1 67 ? 27.414 16.315 25.684 1.00 23.17 55 GLY A C 1
ATOM 926 O O . GLY A 1 67 ? 27.279 15.171 26.118 1.00 22.39 55 GLY A O 1
ATOM 930 N N . GLY A 1 68 ? 27.956 17.291 26.403 1.00 19.33 56 GLY A N 1
ATOM 931 C CA . GLY A 1 68 ? 28.439 16.993 27.733 1.00 20.35 56 GLY A CA 1
ATOM 932 C C . GLY A 1 68 ? 27.318 16.592 28.670 1.00 19.91 56 GLY A C 1
ATOM 933 O O . GLY A 1 68 ? 27.490 15.747 29.538 1.00 21.25 56 GLY A O 1
ATOM 937 N N . ILE A 1 69 ? 26.175 17.251 28.528 1.00 17.97 57 ILE A N 1
ATOM 938 C CA . ILE A 1 69 ? 25.014 16.975 29.361 1.00 19.93 57 ILE A CA 1
ATOM 939 C C . ILE A 1 69 ? 24.543 15.542 29.097 1.00 19.84 57 ILE A C 1
ATOM 940 O O . ILE A 1 69 ? 24.242 14.783 30.023 1.00 22.03 57 ILE A O 1
ATOM 956 N N . ARG A 1 70 ? 24.508 15.159 27.824 1.00 19.38 58 ARG A N 1
ATOM 957 C CA . ARG A 1 70 ? 24.145 13.799 27.457 1.00 21.67 58 ARG A CA 1
ATOM 958 C C . ARG A 1 70 ? 25.152 12.767 28.010 1.00 20.68 58 ARG A C 1
ATOM 959 O O . ARG A 1 70 ? 24.764 11.712 28.506 1.00 22.70 58 ARG A O 1
ATOM 980 N N . ALA A 1 71 ? 26.436 13.086 27.950 1.00 20.03 59 ALA A N 1
ATOM 981 C CA . ALA A 1 71 ? 27.446 12.178 28.466 1.00 20.10 59 ALA A CA 1
ATOM 982 C C . ALA A 1 71 ? 27.276 12.016 29.971 1.00 23.61 59 ALA A C 1
ATOM 983 O O . ALA A 1 71 ? 27.334 10.922 30.493 1.00 24.10 59 ALA A O 1
ATOM 990 N N . GLN A 1 72 ? 27.073 13.124 30.665 1.00 21.76 60 GLN A N 1
ATOM 991 C CA . GLN A 1 72 ? 26.907 13.095 32.107 1.00 24.10 60 GLN A CA 1
ATOM 992 C C . GLN A 1 72 ? 25.687 12.251 32.496 1.00 23.98 60 GLN A C 1
ATOM 993 O O . GLN A 1 72 ? 25.752 11.443 33.428 1.00 27.82 60 GLN A O 1
ATOM 1007 N N . LYS A 1 73 ? 24.591 12.412 31.762 1.00 22.86 61 LYS A N 1
ATOM 1008 C CA . LYS A 1 73 ? 23.373 11.658 32.026 1.00 28.68 61 LYS A CA 1
ATOM 1009 C C . LYS A 1 73 ? 23.605 10.158 31.843 1.00 29.09 61 LYS A C 1
ATOM 1010 O O . LYS A 1 73 ? 23.177 9.352 32.673 1.00 33.32 61 LYS A O 1
ATOM 1029 N N . GLU A 1 74 ? 24.300 9.791 30.767 1.00 24.76 62 GLU A N 1
ATOM 1030 C CA . GLU A 1 74 ? 24.484 8.383 30.408 1.00 25.57 62 GLU A CA 1
ATOM 1031 C C . GLU A 1 74 ? 25.541 7.673 31.247 1.00 25.59 62 GLU A C 1
ATOM 1032 O O . GLU A 1 74 ? 25.402 6.496 31.559 1.00 30.55 62 GLU A O 1
ATOM 1044 N N . ILE A 1 75 ? 26.580 8.388 31.647 1.00 23.30 63 ILE A N 1
ATOM 1045 C CA . ILE A 1 75 ? 27.692 7.758 32.350 1.00 21.05 63 ILE A CA 1
ATOM 1046 C C . ILE A 1 75 ? 27.558 7.906 33.869 1.00 24.19 63 ILE A C 1
ATOM 1047 O O . ILE A 1 75 ? 27.817 6.970 34.617 1.00 23.99 63 ILE A O 1
ATOM 1063 N N . GLY A 1 76 ? 27.163 9.086 34.321 1.00 27.62 64 GLY A N 1
ATOM 1064 C CA . GLY A 1 76 ? 26.937 9.308 35.740 1.00 29.19 64 GLY A CA 1
ATOM 1065 C C . GLY A 1 76 ? 28.180 9.006 36.553 1.00 26.27 64 GLY A C 1
ATOM 1066 O O . GLY A 1 76 ? 29.274 9.454 36.220 1.00 23.91 64 GLY A O 1
ATOM 1070 N N . LYS A 1 77 ? 28.025 8.211 37.604 1.00 22.94 65 LYS A N 1
ATOM 1071 C CA . LYS A 1 77 ? 29.145 7.909 38.491 1.00 20.32 65 LYS A CA 1
ATOM 1072 C C . LYS A 1 77 ? 30.218 7.029 37.823 1.00 18.94 65 LYS A C 1
ATOM 1073 O O . LYS A 1 77 ? 31.268 6.770 38.408 1.00 20.86 65 LYS A O 1
ATOM 1092 N N . GLY A 1 78 ? 29.960 6.593 36.595 1.00 20.30 66 GLY A N 1
ATOM 1093 C CA . GLY A 1 78 ? 30.967 5.884 35.825 1.00 21.04 66 GLY A CA 1
ATOM 1094 C C . GLY A 1 78 ? 32.250 6.701 35.701 1.00 19.61 66 GLY A C 1
ATOM 1095 O O . GLY A 1 78 ? 33.340 6.155 35.561 1.00 18.91 66 GLY A O 1
ATOM 1099 N N . PHE A 1 79 ? 32.140 8.024 35.734 1.00 19.01 67 PHE A N 1
ATOM 1100 C CA . PHE A 1 79 ? 33.347 8.846 35.687 1.00 18.97 67 PHE A CA 1
ATOM 1101 C C . PHE A 1 79 ? 34.279 8.521 36.851 1.00 16.28 67 PHE A C 1
ATOM 1102 O O . PHE A 1 79 ? 35.485 8.682 36.741 1.00 17.13 67 PHE A O 1
ATOM 1119 N N . VAL A 1 80 ? 33.697 8.113 37.976 1.00 16.99 68 VAL A N 1
ATOM 1120 C CA . VAL A 1 80 ? 34.455 7.805 39.180 1.00 19.63 68 VAL A CA 1
ATOM 1121 C C . VAL A 1 80 ? 35.033 6.394 39.153 1.00 20.51 68 VAL A C 1
ATOM 1122 O O . VAL A 1 80 ? 36.188 6.187 39.554 1.00 21.38 68 VAL A O 1
ATOM 1135 N N . HIS A 1 81 ? 34.257 5.414 38.687 1.00 22.25 69 HIS A N 1
ATOM 1136 C CA . HIS A 1 81 ? 34.656 4.035 38.918 1.00 23.02 69 HIS A CA 1
ATOM 1137 C C . HIS A 1 81 ? 35.026 3.214 37.688 1.00 19.38 69 HIS A C 1
ATOM 1138 O O . HIS A 1 81 ? 35.662 2.170 37.839 1.00 21.81 69 HIS A O 1
ATOM 1153 N N . LEU A 1 82 ? 34.635 3.625 36.487 1.00 17.83 70 LEU A N 1
ATOM 1154 C CA . LEU A 1 82 ? 34.888 2.761 35.335 1.00 17.92 70 LEU A CA 1
ATOM 1155 C C . LEU A 1 82 ? 36.366 2.669 34.971 1.00 19.63 70 LEU A C 1
ATOM 1156 O O . LEU A 1 82 ? 37.092 3.659 35.037 1.00 20.26 70 LEU A O 1
ATOM 1172 N N . PRO A 1 83 ? 36.810 1.480 34.548 1.00 18.47 71 PRO A N 1
ATOM 1173 C CA . PRO A 1 83 ? 38.174 1.416 34.007 1.00 20.99 71 PRO A CA 1
ATOM 1174 C C . PRO A 1 83 ? 38.292 2.203 32.725 1.00 19.96 71 PRO A C 1
ATOM 1175 O O . PRO A 1 83 ? 37.296 2.432 32.052 1.00 19.88 71 PRO A O 1
ATOM 1186 N N . LEU A 1 84 ? 39.517 2.573 32.385 1.00 20.48 72 LEU A N 1
ATOM 1187 C CA . LEU A 1 84 ? 39.778 3.402 31.215 1.00 19.52 72 LEU A CA 1
ATOM 1188 C C . LEU A 1 84 ? 39.054 2.907 29.959 1.00 18.69 72 LEU A C 1
ATOM 1189 O O . LEU A 1 84 ? 38.388 3.692 29.276 1.00 20.53 72 LEU A O 1
ATOM 1205 N N . GLU A 1 85 ? 39.189 1.619 29.637 1.00 19.20 73 GLU A N 1
ATOM 1206 C CA . GLU A 1 85 ? 38.674 1.119 28.357 1.00 20.34 73 GLU A CA 1
ATOM 1207 C C . GLU A 1 85 ? 37.151 1.215 28.303 1.00 19.46 73 GLU A C 1
ATOM 1208 O O . GLU A 1 85 ? 36.580 1.599 27.267 1.00 23.30 73 GLU A O 1
ATOM 1220 N N . GLU A 1 86 ? 36.487 0.904 29.414 1.00 18.18 74 GLU A N 1
ATOM 1221 C CA . GLU A 1 86 ? 35.037 0.977 29.450 1.00 19.74 74 GLU A CA 1
ATOM 1222 C C . GLU A 1 86 ? 34.544 2.426 29.420 1.00 18.95 74 GLU A C 1
ATOM 1223 O O . GLU A 1 86 ? 33.502 2.724 28.832 1.00 19.50 74 GLU A O 1
ATOM 1235 N N . LEU A 1 87 ? 35.252 3.320 30.085 1.00 18.43 75 LEU A N 1
ATOM 1236 C CA . LEU A 1 87 ? 34.893 4.729 30.032 1.00 17.48 75 LEU A CA 1
ATOM 1237 C C . LEU A 1 87 ? 35.060 5.266 28.614 1.00 18.29 75 LEU A C 1
ATOM 1238 O O . LEU A 1 87 ? 34.199 5.972 28.104 1.00 18.13 75 LEU A O 1
ATOM 1254 N N . ALA A 1 88 ? 36.162 4.925 27.959 1.00 17.97 76 ALA A N 1
ATOM 1255 C CA . ALA A 1 88 ? 36.361 5.378 26.581 1.00 16.87 76 ALA A CA 1
ATOM 1256 C C . ALA A 1 88 ? 35.243 4.855 25.687 1.00 19.11 76 ALA A C 1
ATOM 1257 O O . ALA A 1 88 ? 34.763 5.563 24.788 1.00 19.73 76 ALA A O 1
ATOM 1264 N N . GLU A 1 89 ? 34.824 3.611 25.910 1.00 18.59 77 GLU A N 1
ATOM 1265 C CA . GLU A 1 89 ? 33.765 3.055 25.076 1.00 21.19 77 GLU A CA 1
ATOM 1266 C C . GLU A 1 89 ? 32.454 3.823 25.277 1.00 17.39 77 GLU A C 1
ATOM 1267 O O . GLU A 1 89 ? 31.738 4.106 24.314 1.00 21.03 77 GLU A O 1
ATOM 1279 N N . LYS A 1 90 ? 32.121 4.170 26.521 1.00 19.28 78 LYS A N 1
ATOM 1280 C CA . LYS A 1 90 ? 30.892 4.921 26.758 1.00 21.57 78 LYS A CA 1
ATOM 1281 C C . LYS A 1 90 ? 30.982 6.333 26.169 1.00 19.04 78 LYS A C 1
ATOM 1282 O O . LYS A 1 90 ? 29.994 6.856 25.658 1.00 21.33 78 LYS A O 1
ATOM 1301 N N . LEU A 1 91 ? 32.163 6.933 26.194 1.00 17.42 79 LEU A N 1
ATOM 1302 C CA . LEU A 1 91 ? 32.315 8.248 25.582 1.00 19.53 79 LEU A CA 1
ATOM 1303 C C . LEU A 1 91 ? 32.185 8.149 24.068 1.00 19.76 79 LEU A C 1
ATOM 1304 O O . LEU A 1 91 ? 31.639 9.040 23.436 1.00 19.98 79 LEU A O 1
ATOM 1320 N N . ARG A 1 92 ? 32.667 7.056 23.489 1.00 19.73 80 ARG A N 1
ATOM 1321 C CA . ARG A 1 92 ? 32.539 6.851 22.048 1.00 21.09 80 ARG A CA 1
ATOM 1322 C C . ARG A 1 92 ? 31.055 6.709 21.693 1.00 21.09 80 ARG A C 1
ATOM 1323 O O . ARG A 1 92 ? 30.578 7.314 20.720 1.00 23.61 80 ARG A O 1
ATOM 1344 N N . GLU A 1 93 ? 30.328 5.935 22.509 1.00 20.51 81 GLU A N 1
ATOM 1345 C CA . GLU A 1 93 ? 28.900 5.699 22.309 1.00 24.71 81 GLU A CA 1
ATOM 1346 C C . GLU A 1 93 ? 28.037 6.971 22.351 1.00 23.29 81 GLU A C 1
ATOM 1347 O O . GLU A 1 93 ? 27.047 7.062 21.624 1.00 32.32 81 GLU A O 1
ATOM 1359 N N . VAL A 1 94 ? 28.404 7.936 23.194 1.00 25.92 82 VAL A N 1
ATOM 1360 C CA A VAL A 1 94 ? 27.629 9.179 23.304 0.71 28.41 82 VAL A CA 1
ATOM 1361 C CA B VAL A 1 94 ? 27.647 9.180 23.329 0.29 30.75 82 VAL A CA 1
ATOM 1362 C C . VAL A 1 94 ? 28.124 10.240 22.329 1.00 24.60 82 VAL A C 1
ATOM 1363 O O . VAL A 1 94 ? 27.648 11.372 22.336 1.00 27.48 82 VAL A O 1
ATOM 1388 N N . GLY A 1 95 ? 29.085 9.875 21.495 1.00 22.79 83 GLY A N 1
ATOM 1389 C CA . GLY A 1 95 ? 29.472 10.719 20.376 1.00 26.89 83 GLY A CA 1
ATOM 1390 C C . GLY A 1 95 ? 30.674 11.627 20.559 1.00 21.02 83 GLY A C 1
ATOM 1391 O O . GLY A 1 95 ? 30.937 12.470 19.706 1.00 20.99 83 GLY A O 1
ATOM 1395 N N . HIS A 1 96 ? 31.427 11.468 21.639 1.00 22.20 84 HIS A N 1
ATOM 1396 C CA . HIS A 1 96 ? 32.608 12.302 21.791 1.00 19.03 84 HIS A CA 1
ATOM 1397 C C . HIS A 1 96 ? 33.617 11.990 20.710 1.00 17.44 84 HIS A C 1
ATOM 1398 O O . HIS A 1 96 ? 33.836 10.820 20.383 1.00 21.35 84 HIS A O 1
ATOM 1413 N N . ARG A 1 97 ? 34.217 13.029 20.148 1.00 18.16 85 ARG A N 1
ATOM 1414 C CA . ARG A 1 97 ? 35.196 12.870 19.066 1.00 22.09 85 ARG A CA 1
ATOM 1415 C C . ARG A 1 97 ? 36.572 12.393 19.511 1.00 16.84 85 ARG A C 1
ATOM 1416 O O . ARG A 1 97 ? 37.351 11.923 18.699 1.00 19.97 85 ARG A O 1
ATOM 1437 N N . TYR A 1 98 ? 36.858 12.485 20.810 1.00 17.58 86 TYR A N 1
ATOM 1438 C CA . TYR A 1 98 ? 38.193 12.160 21.344 1.00 16.91 86 TYR A CA 1
ATOM 1439 C C . TYR A 1 98 ? 38.046 11.310 22.591 1.00 16.72 86 TYR A C 1
ATOM 1440 O O . TYR A 1 98 ? 38.532 11.658 23.663 1.00 16.67 86 TYR A O 1
ATOM 1458 N N . PRO A 1 99 ? 37.363 10.173 22.457 1.00 16.50 87 PRO A N 1
ATOM 1459 C CA . PRO A 1 99 ? 36.972 9.412 23.645 1.00 19.49 87 PRO A CA 1
ATOM 1460 C C . PRO A 1 99 ? 38.146 8.826 24.413 1.00 17.69 87 PRO A C 1
ATOM 1461 O O . PRO A 1 99 ? 38.091 8.766 25.639 1.00 17.62 87 PRO A O 1
ATOM 1472 N N . GLN A 1 100 ? 39.179 8.354 23.724 1.00 16.65 88 GLN A N 1
ATOM 1473 C CA . GLN A 1 100 ? 40.303 7.740 24.428 1.00 18.62 88 GLN A CA 1
ATOM 1474 C C . GLN A 1 100 ? 41.022 8.772 25.282 1.00 16.36 88 GLN A C 1
ATOM 1475 O O . GLN A 1 100 ? 41.275 8.553 26.467 1.00 16.27 88 GLN A O 1
ATOM 1489 N N . LYS A 1 101 ? 41.348 9.908 24.693 1.00 18.29 89 LYS A N 1
ATOM 1490 C CA . LYS A 1 101 ? 42.116 10.891 25.427 1.00 17.11 89 LYS A CA 1
ATOM 1491 C C . LYS A 1 101 ? 41.301 11.501 26.570 1.00 17.65 89 LYS A C 1
ATOM 1492 O O . LYS A 1 101 ? 41.821 11.716 27.664 1.00 17.94 89 LYS A O 1
ATOM 1511 N N . ARG A 1 102 ? 40.031 11.804 26.347 1.00 16.43 90 ARG A N 1
ATOM 1512 C CA A ARG A 1 102 ? 39.213 12.360 27.426 0.54 15.69 90 ARG A CA 1
ATOM 1513 C CA B ARG A 1 102 ? 39.223 12.359 27.425 0.46 16.07 90 ARG A CA 1
ATOM 1514 C C . ARG A 1 102 ? 39.050 11.349 28.549 1.00 14.59 90 ARG A C 1
ATOM 1515 O O . ARG A 1 102 ? 39.074 11.714 29.725 1.00 16.28 90 ARG A O 1
ATOM 1556 N N . ALA A 1 103 ? 38.883 10.079 28.203 1.00 15.68 91 ALA A N 1
ATOM 1557 C CA . ALA A 1 103 ? 38.786 9.033 29.229 1.00 15.63 91 ALA A CA 1
ATOM 1558 C C . ALA A 1 103 ? 40.061 9.014 30.070 1.00 14.29 91 ALA A C 1
ATOM 1559 O O . ALA A 1 103 ? 40.000 8.873 31.291 1.00 16.12 91 ALA A O 1
ATOM 1566 N N . GLU A 1 104 ? 41.209 9.151 29.416 1.00 17.11 92 GLU A N 1
ATOM 1567 C CA . GLU A 1 104 ? 42.485 9.117 30.112 1.00 17.39 92 GLU A CA 1
ATOM 1568 C C . GLU A 1 104 ? 42.612 10.284 31.080 1.00 17.18 92 GLU A C 1
ATOM 1569 O O . GLU A 1 104 ? 43.062 10.108 32.225 1.00 17.95 92 GLU A O 1
ATOM 1581 N N . PHE A 1 105 ? 42.204 11.468 30.634 1.00 15.93 93 PHE A N 1
ATOM 1582 C CA . PHE A 1 105 ? 42.196 12.640 31.503 1.00 15.92 93 PHE A CA 1
ATOM 1583 C C . PHE A 1 105 ? 41.356 12.402 32.748 1.00 14.68 93 PHE A C 1
ATOM 1584 O O . PHE A 1 105 ? 41.791 12.688 33.862 1.00 17.29 93 PHE A O 1
ATOM 1601 N N . ILE A 1 106 ? 40.148 11.887 32.552 1.00 15.32 94 ILE A N 1
ATOM 1602 C CA . ILE A 1 106 ? 39.202 11.694 33.656 1.00 14.93 94 ILE A CA 1
ATOM 1603 C C . ILE A 1 106 ? 39.776 10.677 34.654 1.00 15.18 94 ILE A C 1
ATOM 1604 O O . ILE A 1 106 ? 39.746 10.893 35.889 1.00 17.45 94 ILE A O 1
ATOM 1620 N N . VAL A 1 107 ? 40.277 9.562 34.145 1.00 16.22 95 VAL A N 1
ATOM 1621 C CA . VAL A 1 107 ? 40.836 8.544 35.022 1.00 17.70 95 VAL A CA 1
ATOM 1622 C C . VAL A 1 107 ? 41.989 9.145 35.850 1.00 16.85 95 VAL A C 1
ATOM 1623 O O . VAL A 1 107 ? 42.085 8.930 37.076 1.00 20.78 95 VAL A O 1
ATOM 1636 N N . GLU A 1 108 ? 42.865 9.902 35.192 1.00 17.52 96 GLU A N 1
ATOM 1637 C CA . GLU A 1 108 ? 44.004 10.512 35.880 1.00 19.21 96 GLU A CA 1
ATOM 1638 C C . GLU A 1 108 ? 43.543 11.483 36.957 1.00 21.33 96 GLU A C 1
ATOM 1639 O O . GLU A 1 108 ? 44.154 11.593 38.021 1.00 22.24 96 GLU A O 1
ATOM 1651 N N . ASN A 1 109 ? 42.453 12.182 36.687 1.00 18.56 97 ASN A N 1
ATOM 1652 C CA . ASN A 1 109 ? 41.955 13.194 37.612 1.00 17.49 97 ASN A CA 1
ATOM 1653 C C . ASN A 1 109 ? 41.366 12.606 38.883 1.00 18.11 97 ASN A C 1
ATOM 1654 O O . ASN A 1 109 ? 41.059 13.340 39.827 1.00 18.50 97 ASN A O 1
ATOM 1665 N N . ARG A 1 110 ? 41.179 11.293 38.916 1.00 18.75 98 ARG A N 1
ATOM 1666 C CA . ARG A 1 110 ? 40.617 10.681 40.111 1.00 19.45 98 ARG A CA 1
ATOM 1667 C C . ARG A 1 110 ? 41.521 10.919 41.321 1.00 20.17 98 ARG A C 1
ATOM 1668 O O . ARG A 1 110 ? 41.083 10.824 42.466 1.00 21.92 98 ARG A O 1
ATOM 1689 N N . LYS A 1 111 ? 42.775 11.259 41.062 1.00 21.03 99 LYS A N 1
ATOM 1690 C CA . LYS A 1 111 ? 43.689 11.640 42.136 1.00 23.34 99 LYS A CA 1
ATOM 1691 C C . LYS A 1 111 ? 43.151 12.824 42.954 1.00 20.79 99 LYS A C 1
ATOM 1692 O O . LYS A 1 111 ? 43.594 13.048 44.085 1.00 26.03 99 LYS A O 1
ATOM 1711 N N . LEU A 1 112 ? 42.225 13.586 42.371 1.00 19.85 100 LEU A N 1
ATOM 1712 C CA . LEU A 1 112 ? 41.688 14.792 43.015 1.00 23.01 100 LEU A CA 1
ATOM 1713 C C . LEU A 1 112 ? 40.487 14.518 43.911 1.00 25.04 100 LEU A C 1
ATOM 1714 O O . LEU A 1 112 ? 40.048 15.406 44.634 1.00 27.09 100 LEU A O 1
ATOM 1730 N N . LEU A 1 113 ? 39.938 13.312 43.861 1.00 22.68 101 LEU A N 1
ATOM 1731 C CA . LEU A 1 113 ? 38.854 12.964 44.789 1.00 23.70 101 LEU A CA 1
ATOM 1732 C C . LEU A 1 113 ? 39.376 13.114 46.210 1.00 26.24 101 LEU A C 1
ATOM 1733 O O . LEU A 1 113 ? 40.436 12.577 46.550 1.00 29.59 101 LEU A O 1
ATOM 1749 N N . GLY A 1 114 ? 38.624 13.838 47.028 1.00 24.07 102 GLY A N 1
ATOM 1750 C CA . GLY A 1 114 ? 39.045 14.163 48.379 1.00 28.08 102 GLY A CA 1
ATOM 1751 C C . GLY A 1 114 ? 39.493 15.606 48.535 1.00 26.02 102 GLY A C 1
ATOM 1752 O O . GLY A 1 114 ? 39.579 16.117 49.668 1.00 32.30 102 GLY A O 1
ATOM 1756 N N . LYS A 1 115 ? 39.771 16.264 47.410 1.00 26.34 103 LYS A N 1
ATOM 1757 C CA . LYS A 1 115 ? 40.306 17.624 47.413 1.00 23.70 103 LYS A CA 1
ATOM 1758 C C . LYS A 1 115 ? 39.322 18.648 46.844 1.00 23.67 103 LYS A C 1
ATOM 1759 O O . LYS A 1 115 ? 39.529 19.853 47.003 1.00 22.84 103 LYS A O 1
ATOM 1778 N N . LEU A 1 116 ? 38.255 18.189 46.184 1.00 21.02 104 LEU A N 1
ATOM 1779 C CA . LEU A 1 116 ? 37.400 19.107 45.417 1.00 21.27 104 LEU A CA 1
ATOM 1780 C C . LEU A 1 116 ? 36.507 20.004 46.272 1.00 22.13 104 LEU A C 1
ATOM 1781 O O . LEU A 1 116 ? 36.298 21.151 45.913 1.00 22.50 104 LEU A O 1
ATOM 1797 N N . LYS A 1 117 ? 35.981 19.495 47.390 1.00 23.39 105 LYS A N 1
ATOM 1798 C CA . LYS A 1 117 ? 35.110 20.315 48.237 1.00 25.86 105 LYS A CA 1
ATOM 1799 C C . LYS A 1 117 ? 35.884 21.529 48.741 1.00 29.71 105 LYS A C 1
ATOM 1800 O O . LYS A 1 117 ? 35.389 22.655 48.721 1.00 26.32 105 LYS A O 1
ATOM 1819 N N . ASN A 1 118 ? 37.117 21.308 49.176 1.00 24.30 106 ASN A N 1
ATOM 1820 C CA . ASN A 1 118 ? 37.925 22.410 49.648 1.00 28.74 106 ASN A CA 1
ATOM 1821 C C . ASN A 1 118 ? 38.243 23.384 48.502 1.00 29.94 106 ASN A C 1
ATOM 1822 O O . ASN A 1 118 ? 38.181 24.589 48.686 1.00 27.12 106 ASN A O 1
ATOM 1833 N N . LEU A 1 119 ? 38.539 22.866 47.309 1.00 24.76 107 LEU A N 1
ATOM 1834 C CA . LEU A 1 119 ? 38.857 23.734 46.175 1.00 24.96 107 LEU A CA 1
ATOM 1835 C C . LEU A 1 119 ? 37.685 24.635 45.851 1.00 23.47 107 LEU A C 1
ATOM 1836 O O . LEU A 1 119 ? 37.856 25.814 45.561 1.00 25.97 107 LEU A O 1
ATOM 1852 N N . VAL A 1 120 ? 36.488 24.071 45.857 1.00 23.32 108 VAL A N 1
ATOM 1853 C CA . VAL A 1 120 ? 35.322 24.828 45.432 1.00 21.00 108 VAL A CA 1
ATOM 1854 C C . VAL A 1 120 ? 34.980 25.932 46.438 1.00 24.61 108 VAL A C 1
ATOM 1855 O O . VAL A 1 120 ? 34.391 26.955 46.081 1.00 27.06 108 VAL A O 1
ATOM 1868 N N . LYS A 1 121 ? 35.417 25.754 47.680 1.00 26.25 109 LYS A N 1
ATOM 1869 C CA . LYS A 1 121 ? 35.145 26.719 48.736 1.00 30.95 109 LYS A CA 1
ATOM 1870 C C . LYS A 1 121 ? 36.283 27.723 48.897 1.00 27.36 109 LYS A C 1
ATOM 1871 O O . LYS A 1 121 ? 36.147 28.717 49.622 1.00 36.67 109 LYS A O 1
ATOM 1890 N N . GLY A 1 122 ? 37.419 27.439 48.265 1.00 31.12 110 GLY A N 1
ATOM 1891 C CA . GLY A 1 122 ? 38.599 28.264 48.439 1.00 30.39 110 GLY A CA 1
ATOM 1892 C C . GLY A 1 122 ? 38.556 29.536 47.614 1.00 28.98 110 GLY A C 1
ATOM 1893 O O . GLY A 1 122 ? 37.563 29.818 46.949 1.00 28.37 110 GLY A O 1
ATOM 1897 N N . ASP A 1 123 ? 39.634 30.316 47.661 1.00 27.15 111 ASP A N 1
ATOM 1898 C CA . ASP A 1 123 ? 39.725 31.506 46.834 1.00 29.52 111 ASP A CA 1
ATOM 1899 C C . ASP A 1 123 ? 39.665 31.044 45.397 1.00 24.68 111 ASP A C 1
ATOM 1900 O O . ASP A 1 123 ? 40.488 30.233 44.983 1.00 26.86 111 ASP A O 1
ATOM 1909 N N . PRO A 1 124 ? 38.679 31.529 44.636 1.00 23.74 112 PRO A N 1
ATOM 1910 C CA . PRO A 1 124 ? 38.499 30.967 43.298 1.00 22.66 112 PRO A CA 1
ATOM 1911 C C . PRO A 1 124 ? 39.659 31.209 42.364 1.00 20.54 112 PRO A C 1
ATOM 1912 O O . PRO A 1 124 ? 39.865 30.384 41.481 1.00 23.33 112 PRO A O 1
ATOM 1923 N N . PHE A 1 125 ? 40.423 32.280 42.552 1.00 25.64 113 PHE A N 1
ATOM 1924 C CA . PHE A 1 125 ? 41.558 32.521 41.666 1.00 24.44 113 PHE A CA 1
ATOM 1925 C C . PHE A 1 125 ? 42.629 31.491 41.976 1.00 22.52 113 PHE A C 1
ATOM 1926 O O . PHE A 1 125 ? 43.262 30.973 41.068 1.00 23.15 113 PHE A O 1
ATOM 1943 N N . GLN A 1 126 ? 42.815 31.170 43.254 1.00 22.73 114 GLN A N 1
ATOM 1944 C CA . GLN A 1 126 ? 43.830 30.193 43.617 1.00 25.89 114 GLN A CA 1
ATOM 1945 C C . GLN A 1 126 ? 43.377 28.790 43.199 1.00 18.60 114 GLN A C 1
ATOM 1946 O O . GLN A 1 126 ? 44.176 27.991 42.712 1.00 23.97 114 GLN A O 1
ATOM 1960 N N . SER A 1 127 ? 42.096 28.492 43.380 1.00 21.71 115 SER A N 1
ATOM 1961 C CA . SER A 1 127 ? 41.575 27.187 42.973 1.00 19.53 115 SER A CA 1
ATOM 1962 C C . SER A 1 127 ? 41.705 26.983 41.473 1.00 19.29 115 SER A C 1
ATOM 1963 O O . SER A 1 127 ? 42.049 25.900 41.025 1.00 20.14 115 SER A O 1
ATOM 1971 N N . ARG A 1 128 ? 41.474 28.031 40.696 1.00 19.03 116 ARG A N 1
ATOM 1972 C CA . ARG A 1 128 ? 41.616 27.911 39.252 1.00 18.55 116 ARG A CA 1
ATOM 1973 C C . ARG A 1 128 ? 43.073 27.611 38.886 1.00 20.34 116 ARG A C 1
ATOM 1974 O O . ARG A 1 128 ? 43.330 26.762 38.041 1.00 20.16 116 ARG A O 1
ATOM 1995 N N . GLU A 1 129 ? 44.023 28.287 39.536 1.00 18.86 117 GLU A N 1
ATOM 1996 C CA . GLU A 1 129 ? 45.443 28.050 39.280 1.00 20.33 117 GLU A CA 1
ATOM 1997 C C . GLU A 1 129 ? 45.771 26.582 39.545 1.00 21.69 117 GLU A C 1
ATOM 1998 O O . GLU A 1 129 ? 46.495 25.944 38.790 1.00 21.98 117 GLU A O 1
ATOM 2010 N N . PHE A 1 130 ? 45.241 26.060 40.640 1.00 19.45 118 PHE A N 1
ATOM 2011 C CA . PHE A 1 130 ? 45.480 24.666 41.002 1.00 20.09 118 PHE A CA 1
ATOM 2012 C C . PHE A 1 130 ? 44.994 23.704 39.940 1.00 18.73 118 PHE A C 1
ATOM 2013 O O . PHE A 1 130 ? 45.688 22.774 39.577 1.00 21.10 118 PHE A O 1
ATOM 2030 N N . LEU A 1 131 ? 43.788 23.933 39.447 1.00 19.09 119 LEU A N 1
ATOM 2031 C CA . LEU A 1 131 ? 43.201 23.041 38.471 1.00 22.38 119 LEU A CA 1
ATOM 2032 C C . LEU A 1 131 ? 43.933 23.129 37.148 1.00 18.80 119 LEU A C 1
ATOM 2033 O O . LEU A 1 131 ? 44.129 22.121 36.486 1.00 19.35 119 LEU A O 1
ATOM 2049 N N . VAL A 1 132 ? 44.314 24.327 36.736 1.00 18.10 120 VAL A N 1
ATOM 2050 C CA . VAL A 1 132 ? 45.098 24.464 35.520 1.00 19.32 120 VAL A CA 1
ATOM 2051 C C . VAL A 1 132 ? 46.366 23.626 35.602 1.00 23.70 120 VAL A C 1
ATOM 2052 O O . VAL A 1 132 ? 46.726 22.913 34.655 1.00 20.66 120 VAL A O 1
ATOM 2065 N N . ARG A 1 133 ? 47.053 23.687 36.730 1.00 21.75 121 ARG A N 1
ATOM 2066 C CA . ARG A 1 133 ? 48.317 22.974 36.838 1.00 20.93 121 ARG A CA 1
ATOM 2067 C C . ARG A 1 133 ? 48.150 21.461 37.027 1.00 20.93 121 ARG A C 1
ATOM 2068 O O . ARG A 1 133 ? 48.977 20.677 36.542 1.00 25.55 121 ARG A O 1
ATOM 2089 N N . ASN A 1 134 ? 47.082 21.055 37.714 1.00 21.44 122 ASN A N 1
ATOM 2090 C CA . ASN A 1 134 ? 46.996 19.699 38.248 1.00 21.86 122 ASN A CA 1
ATOM 2091 C C . ASN A 1 134 ? 45.921 18.796 37.659 1.00 21.00 122 ASN A C 1
ATOM 2092 O O . ASN A 1 134 ? 46.010 17.576 37.765 1.00 27.30 122 ASN A O 1
ATOM 2103 N N . ALA A 1 135 ? 44.899 19.387 37.055 1.00 17.85 123 ALA A N 1
ATOM 2104 C CA . ALA A 1 135 ? 43.819 18.584 36.487 1.00 18.34 123 ALA A CA 1
ATOM 2105 C C . ALA A 1 135 ? 44.014 18.407 34.999 1.00 19.73 123 ALA A C 1
ATOM 2106 O O . ALA A 1 135 ? 44.080 19.378 34.274 1.00 21.36 123 ALA A O 1
ATOM 2113 N N . LYS A 1 136 ? 44.066 17.165 34.537 1.00 18.56 124 LYS A N 1
ATOM 2114 C CA . LYS A 1 136 ? 44.245 16.862 33.117 1.00 19.11 124 LYS A CA 1
ATOM 2115 C C . LYS A 1 136 ? 43.019 17.247 32.313 1.00 17.40 124 LYS A C 1
ATOM 2116 O O . LYS A 1 136 ? 41.895 17.063 32.762 1.00 17.24 124 LYS A O 1
ATOM 2135 N N . GLY A 1 137 ? 43.253 17.784 31.121 1.00 18.15 125 GLY A N 1
ATOM 2136 C CA . GLY A 1 137 ? 42.186 18.218 30.251 1.00 18.36 125 GLY A CA 1
ATOM 2137 C C . GLY A 1 137 ? 41.485 19.479 30.717 1.00 18.41 125 GLY A C 1
ATOM 2138 O O . GLY A 1 137 ? 40.421 19.826 30.199 1.00 19.92 125 GLY A O 1
ATOM 2142 N N . ILE A 1 138 ? 42.080 20.161 31.690 1.00 16.77 126 ILE A N 1
ATOM 2143 C CA . ILE A 1 138 ? 41.506 21.367 32.247 1.00 16.91 126 ILE A CA 1
ATOM 2144 C C . ILE A 1 138 ? 42.505 22.526 32.170 1.00 16.37 126 ILE A C 1
ATOM 2145 O O . ILE A 1 138 ? 43.489 22.555 32.910 1.00 18.81 126 ILE A O 1
ATOM 2161 N N . GLY A 1 139 ? 42.265 23.464 31.267 1.00 17.79 127 GLY A N 1
ATOM 2162 C CA . GLY A 1 139 ? 43.045 24.688 31.196 1.00 21.39 127 GLY A CA 1
ATOM 2163 C C . GLY A 1 139 ? 42.331 25.863 31.848 1.00 16.23 127 GLY A C 1
ATOM 2164 O O . GLY A 1 139 ? 41.406 25.687 32.642 1.00 17.04 127 GLY A O 1
ATOM 2168 N N . TRP A 1 140 ? 42.740 27.078 31.496 1.00 19.29 128 TRP A N 1
ATOM 2169 C CA . TRP A 1 140 ? 42.184 28.263 32.139 1.00 17.94 128 TRP A CA 1
ATOM 2170 C C . TRP A 1 140 ? 40.669 28.364 31.949 1.00 17.45 128 TRP A C 1
ATOM 2171 O O . TRP A 1 140 ? 39.936 28.634 32.896 1.00 18.58 128 TRP A O 1
ATOM 2192 N N . LYS A 1 141 ? 40.205 28.093 30.736 1.00 18.50 129 LYS A N 1
ATOM 2193 C CA . LYS A 1 141 ? 38.791 28.211 30.416 1.00 17.08 129 LYS A CA 1
ATOM 2194 C C . LYS A 1 141 ? 37.986 27.151 31.148 1.00 15.74 129 LYS A C 1
ATOM 2195 O O . LYS A 1 141 ? 36.942 27.441 31.734 1.00 17.07 129 LYS A O 1
ATOM 2214 N N . GLU A 1 142 ? 38.460 25.912 31.101 1.00 17.44 130 GLU A N 1
ATOM 2215 C CA . GLU A 1 142 ? 37.711 24.812 31.683 1.00 16.43 130 GLU A CA 1
ATOM 2216 C C . GLU A 1 142 ? 37.711 24.855 33.208 1.00 13.91 130 GLU A C 1
ATOM 2217 O O . GLU A 1 142 ? 36.748 24.434 33.836 1.00 16.00 130 GLU A O 1
ATOM 2229 N N . ALA A 1 143 ? 38.794 25.348 33.805 1.00 16.24 131 ALA A N 1
ATOM 2230 C CA . ALA A 1 143 ? 38.841 25.509 35.256 1.00 18.58 131 ALA A CA 1
ATOM 2231 C C . ALA A 1 143 ? 37.851 26.584 35.690 1.00 13.58 131 ALA A C 1
ATOM 2232 O O . ALA A 1 143 ? 37.147 26.430 36.703 1.00 16.26 131 ALA A O 1
ATOM 2239 N N . SER A 1 144 ? 37.787 27.680 34.942 1.00 17.01 132 SER A N 1
ATOM 2240 C CA . SER A 1 144 ? 36.790 28.712 35.208 1.00 18.38 132 SER A CA 1
ATOM 2241 C C . SER A 1 144 ? 35.381 28.167 35.109 1.00 15.68 132 SER A C 1
ATOM 2242 O O . SER A 1 144 ? 34.528 28.475 35.928 1.00 16.78 132 SER A O 1
ATOM 2250 N N . HIS A 1 145 ? 35.163 27.355 34.091 1.00 15.39 133 HIS A N 1
ATOM 2251 C CA . HIS A 1 145 ? 33.882 26.727 33.830 1.00 15.52 133 HIS A CA 1
ATOM 2252 C C . HIS A 1 145 ? 33.444 25.830 34.984 1.00 15.05 133 HIS A C 1
ATOM 2253 O O . HIS A 1 145 ? 32.307 25.937 35.462 1.00 16.51 133 HIS A O 1
ATOM 2268 N N . PHE A 1 146 ? 34.348 24.953 35.425 1.00 15.48 134 PHE A N 1
ATOM 2269 C CA . PHE A 1 146 ? 34.069 24.075 36.555 1.00 15.39 134 PHE A CA 1
ATOM 2270 C C . PHE A 1 146 ? 33.684 24.899 37.792 1.00 15.48 134 PHE A C 1
ATOM 2271 O O . PHE A 1 146 ? 32.662 24.635 38.445 1.00 17.47 134 PHE A O 1
ATOM 2288 N N . LEU A 1 147 ? 34.502 25.879 38.135 1.00 16.83 135 LEU A N 1
ATOM 2289 C CA . LEU A 1 147 ? 34.233 26.658 39.338 1.00 16.11 135 LEU A CA 1
ATOM 2290 C C . LEU A 1 147 ? 32.888 27.389 39.247 1.00 14.30 135 LEU A C 1
ATOM 2291 O O . LEU A 1 147 ? 32.071 27.355 40.176 1.00 15.95 135 LEU A O 1
ATOM 2307 N N . ARG A 1 148 ? 32.613 28.005 38.108 1.00 15.87 136 ARG A N 1
ATOM 2308 C CA . ARG A 1 148 ? 31.341 28.670 37.907 1.00 16.82 136 ARG A CA 1
ATOM 2309 C C . ARG A 1 148 ? 30.176 27.695 38.099 1.00 15.78 136 ARG A C 1
ATOM 2310 O O . ARG A 1 148 ? 29.152 28.047 38.704 1.00 16.28 136 ARG A O 1
ATOM 2331 N N . ASN A 1 149 ? 30.332 26.473 37.568 1.00 14.68 137 ASN A N 1
ATOM 2332 C CA . ASN A 1 149 ? 29.283 25.471 37.641 1.00 16.30 137 ASN A CA 1
ATOM 2333 C C . ASN A 1 149 ? 29.068 24.914 39.066 1.00 16.44 137 ASN A C 1
ATOM 2334 O O . ASN A 1 149 ? 28.139 24.146 39.301 1.00 17.63 137 ASN A O 1
ATOM 2345 N N . THR A 1 150 ? 29.920 25.306 40.006 1.00 17.29 138 THR A N 1
ATOM 2346 C CA . THR A 1 150 ? 29.715 24.974 41.411 1.00 19.12 138 THR A CA 1
ATOM 2347 C C . THR A 1 150 ? 29.242 26.198 42.209 1.00 19.91 138 THR A C 1
ATOM 2348 O O . THR A 1 150 ? 29.167 26.154 43.429 1.00 20.76 138 THR A O 1
ATOM 2359 N N . GLY A 1 151 ? 28.936 27.282 41.505 1.00 18.79 139 GLY A N 1
ATOM 2360 C CA . GLY A 1 151 ? 28.360 28.473 42.106 1.00 20.79 139 GLY A CA 1
ATOM 2361 C C . GLY A 1 151 ? 29.266 29.691 42.169 1.00 22.70 139 GLY A C 1
ATOM 2362 O O . GLY A 1 151 ? 28.830 30.755 42.626 1.00 23.74 139 GLY A O 1
ATOM 2366 N N . VAL A 1 152 ? 30.517 29.565 41.725 1.00 18.56 140 VAL A N 1
ATOM 2367 C CA . VAL A 1 152 ? 31.431 30.715 41.762 1.00 18.19 140 VAL A CA 1
ATOM 2368 C C . VAL A 1 152 ? 31.015 31.786 40.748 1.00 17.54 140 VAL A C 1
ATOM 2369 O O . VAL A 1 152 ? 30.719 31.480 39.585 1.00 20.70 140 VAL A O 1
ATOM 2382 N N . GLU A 1 153 ? 30.970 33.041 41.178 1.00 20.59 141 GLU A N 1
ATOM 2383 C CA . GLU A 1 153 ? 30.522 34.103 40.286 1.00 22.32 141 GLU A CA 1
ATOM 2384 C C . GLU A 1 153 ? 31.620 35.026 39.775 1.00 20.50 141 GLU A C 1
ATOM 2385 O O . GLU A 1 153 ? 31.385 35.815 38.850 1.00 21.38 141 GLU A O 1
ATOM 2397 N N . ASP A 1 154 ? 32.818 34.892 40.339 1.00 22.21 142 ASP A N 1
ATOM 2398 C CA . ASP A 1 154 ? 33.910 35.836 40.134 1.00 23.17 142 ASP A CA 1
ATOM 2399 C C . ASP A 1 154 ? 34.655 35.694 38.805 1.00 19.50 142 ASP A C 1
ATOM 2400 O O . ASP A 1 154 ? 35.425 36.593 38.440 1.00 24.22 142 ASP A O 1
ATOM 2409 N N . LEU A 1 155 ? 34.440 34.582 38.096 1.00 20.45 143 LEU A N 1
ATOM 2410 C CA . LEU A 1 155 ? 35.319 34.192 36.976 1.00 20.34 143 LEU A CA 1
ATOM 2411 C C . LEU A 1 155 ? 34.599 34.182 35.637 1.00 19.75 143 LEU A C 1
ATOM 2412 O O . LEU A 1 155 ? 33.440 33.814 35.566 1.00 20.72 143 LEU A O 1
ATOM 2428 N N . ALA A 1 156 ? 35.295 34.616 34.587 1.00 18.17 144 ALA A N 1
ATOM 2429 C CA . ALA A 1 156 ? 34.805 34.488 33.220 1.00 19.32 144 ALA A CA 1
ATOM 2430 C C . ALA A 1 156 ? 35.229 33.183 32.588 1.00 18.29 144 ALA A C 1
ATOM 2431 O O . ALA A 1 156 ? 36.305 32.642 32.892 1.00 20.24 144 ALA A O 1
ATOM 2438 N N . ILE A 1 157 ? 34.391 32.698 31.676 1.00 19.60 145 ILE A N 1
ATOM 2439 C CA . ILE A 1 157 ? 34.690 31.513 30.884 1.00 17.62 145 ILE A CA 1
ATOM 2440 C C . ILE A 1 157 ? 34.939 31.975 29.453 1.00 17.85 145 ILE A C 1
ATOM 2441 O O . ILE A 1 157 ? 34.008 32.189 28.673 1.00 21.14 145 ILE A O 1
ATOM 2457 N N . LEU A 1 158 ? 36.211 32.107 29.105 1.00 16.91 146 LEU A N 1
ATOM 2458 C CA . LEU A 1 158 ? 36.592 32.686 27.827 1.00 17.89 146 LEU A CA 1
ATOM 2459 C C . LEU A 1 158 ? 36.707 31.618 26.751 1.00 20.13 146 LEU A C 1
ATOM 2460 O O . LEU A 1 158 ? 37.804 31.238 26.340 1.00 24.24 146 LEU A O 1
ATOM 2476 N N . ASP A 1 159 ? 35.554 31.152 26.287 1.00 22.34 147 ASP A N 1
ATOM 2477 C CA . ASP A 1 159 ? 35.531 30.178 25.222 1.00 23.55 147 ASP A CA 1
ATOM 2478 C C . ASP A 1 159 ? 35.430 30.878 23.881 1.00 22.73 147 ASP A C 1
ATOM 2479 O O . ASP A 1 159 ? 35.429 32.099 23.813 1.00 22.66 147 ASP A O 1
ATOM 2488 N N . LYS A 1 160 ? 35.383 30.106 22.808 1.00 26.37 148 LYS A N 1
ATOM 2489 C CA . LYS A 1 160 ? 35.472 30.701 21.494 1.00 25.95 148 LYS A CA 1
ATOM 2490 C C . LYS A 1 160 ? 34.300 31.642 21.223 1.00 26.85 148 LYS A C 1
ATOM 2491 O O . LYS A 1 160 ? 34.490 32.682 20.613 1.00 27.27 148 LYS A O 1
ATOM 2510 N N . HIS A 1 161 ? 33.108 31.298 21.706 1.00 28.54 149 HIS A N 1
ATOM 2511 C CA . HIS A 1 161 ? 31.921 32.123 21.462 1.00 28.89 149 HIS A CA 1
ATOM 2512 C C . HIS A 1 161 ? 32.073 33.470 22.143 1.00 24.16 149 HIS A C 1
ATOM 2513 O O . HIS A 1 161 ? 31.786 34.510 21.562 1.00 28.52 149 HIS A O 1
ATOM 2528 N N . VAL A 1 162 ? 32.520 33.447 23.392 1.00 23.21 150 VAL A N 1
ATOM 2529 C CA . VAL A 1 162 ? 32.674 34.684 24.139 1.00 23.73 150 VAL A CA 1
ATOM 2530 C C . VAL A 1 162 ? 33.799 35.521 23.522 1.00 27.00 150 VAL A C 1
ATOM 2531 O O . VAL A 1 162 ? 33.663 36.731 23.389 1.00 23.91 150 VAL A O 1
ATOM 2544 N N . LEU A 1 163 ? 34.906 34.888 23.140 1.00 24.19 151 LEU A N 1
ATOM 2545 C CA . LEU A 1 163 ? 36.027 35.639 22.566 1.00 22.83 151 LEU A CA 1
ATOM 2546 C C . LEU A 1 163 ? 35.639 36.279 21.238 1.00 24.62 151 LEU A C 1
ATOM 2547 O O . LEU A 1 163 ? 36.035 37.403 20.946 1.00 26.37 151 LEU A O 1
ATOM 2563 N N . ARG A 1 164 ? 34.841 35.582 20.437 1.00 26.66 152 ARG A N 1
ATOM 2564 C CA . ARG A 1 164 ? 34.410 36.153 19.173 1.00 34.01 152 ARG A CA 1
ATOM 2565 C C . ARG A 1 164 ? 33.475 37.331 19.393 1.00 31.35 152 ARG A C 1
ATOM 2566 O O . ARG A 1 164 ? 33.522 38.290 18.630 1.00 33.36 152 ARG A O 1
ATOM 2587 N N . LEU A 1 165 ? 32.639 37.273 20.431 1.00 27.92 153 LEU A N 1
ATOM 2588 C CA . LEU A 1 165 ? 31.793 38.416 20.782 1.00 26.94 153 LEU A CA 1
ATOM 2589 C C . LEU A 1 165 ? 32.637 39.610 21.204 1.00 32.26 153 LEU A C 1
ATOM 2590 O O . LEU A 1 165 ? 32.338 40.749 20.860 1.00 33.62 153 LEU A O 1
ATOM 2606 N N . MET A 1 166 ? 33.674 39.348 21.987 1.00 28.05 154 MET A N 1
ATOM 2607 C CA . MET A 1 166 ? 34.533 40.416 22.463 1.00 27.60 154 MET A CA 1
ATOM 2608 C C . MET A 1 166 ? 35.285 41.055 21.306 1.00 29.51 154 MET A C 1
ATOM 2609 O O . MET A 1 166 ? 35.464 42.255 21.279 1.00 32.27 154 MET A O 1
ATOM 2623 N N . LYS A 1 167 ? 35.727 40.253 20.346 1.00 27.73 155 LYS A N 1
ATOM 2624 C CA . LYS A 1 167 ? 36.457 40.789 19.207 1.00 35.30 155 LYS A CA 1
ATOM 2625 C C . LYS A 1 167 ? 35.522 41.597 18.304 1.00 35.98 155 LYS A C 1
ATOM 2626 O O . LYS A 1 167 ? 35.868 42.673 17.853 1.00 34.45 155 LYS A O 1
ATOM 2645 N N . ARG A 1 168 ? 34.327 41.079 18.062 1.00 33.15 156 ARG A N 1
ATOM 2646 C CA . ARG A 1 168 ? 33.363 41.727 17.181 1.00 41.49 156 ARG A CA 1
ATOM 2647 C C . ARG A 1 168 ? 32.943 43.092 17.722 1.00 38.23 156 ARG A C 1
ATOM 2648 O O . ARG A 1 168 ? 32.558 43.975 16.964 1.00 40.42 156 ARG A O 1
ATOM 2669 N N . HIS A 1 169 ? 33.019 43.269 19.036 1.00 35.24 157 HIS A N 1
ATOM 2670 C CA . HIS A 1 169 ? 32.586 44.522 19.642 1.00 38.53 157 HIS A CA 1
ATOM 2671 C C . HIS A 1 169 ? 33.750 45.367 20.136 1.00 39.82 157 HIS A C 1
ATOM 2672 O O . HIS A 1 169 ? 33.573 46.286 20.943 1.00 36.87 157 HIS A O 1
ATOM 2687 N N . GLY A 1 170 ? 34.936 45.047 19.633 1.00 37.58 158 GLY A N 1
ATOM 2688 C CA . GLY A 1 170 ? 36.107 45.875 19.828 1.00 37.77 158 GLY A CA 1
ATOM 2689 C C . GLY A 1 170 ? 36.754 45.786 21.195 1.00 39.23 158 GLY A C 1
ATOM 2690 O O . GLY A 1 170 ? 37.606 46.605 21.510 1.00 36.42 158 GLY A O 1
ATOM 2694 N N . LEU A 1 171 ? 36.367 44.805 22.006 1.00 34.45 159 LEU A N 1
ATOM 2695 C CA . LEU A 1 171 ? 36.921 44.679 23.350 1.00 35.26 159 LEU A CA 1
ATOM 2696 C C . LEU A 1 171 ? 38.328 44.090 23.332 1.00 31.82 159 LEU A C 1
ATOM 2697 O O . LEU A 1 171 ? 39.154 44.389 24.191 1.00 35.12 159 LEU A O 1
ATOM 2713 N N . ILE A 1 172 ? 38.587 43.232 22.359 1.00 35.08 160 ILE A N 1
ATOM 2714 C CA . ILE A 1 172 ? 39.922 42.694 22.163 1.00 31.84 160 ILE A CA 1
ATOM 2715 C C . ILE A 1 172 ? 40.214 42.781 20.682 1.00 37.82 160 ILE A C 1
ATOM 2716 O O . ILE A 1 172 ? 39.296 42.912 19.873 1.00 37.06 160 ILE A O 1
ATOM 2732 N N . GLN A 1 173 ? 41.491 42.739 20.327 1.00 39.95 161 GLN A N 1
ATOM 2733 C CA . GLN A 1 173 ? 41.893 42.931 18.940 1.00 57.41 161 GLN A CA 1
ATOM 2734 C C . GLN A 1 173 ? 42.060 41.603 18.220 1.00 55.72 161 GLN A C 1
ATOM 2735 O O . GLN A 1 173 ? 41.838 41.515 17.014 1.00 56.13 161 GLN A O 1
ATOM 2749 N N . GLU A 1 174 ? 42.443 40.571 18.964 1.00 55.50 162 GLU A N 1
ATOM 2750 C CA . GLU A 1 174 ? 42.660 39.251 18.388 1.00 58.71 162 GLU A CA 1
ATOM 2751 C C . GLU A 1 174 ? 42.165 38.163 19.332 1.00 52.67 162 GLU A C 1
ATOM 2752 O O . GLU A 1 174 ? 42.167 38.340 20.551 1.00 49.73 162 GLU A O 1
ATOM 2764 N N . ILE A 1 175 ? 41.746 37.036 18.766 1.00 41.93 163 ILE A N 1
ATOM 2765 C CA . ILE A 1 175 ? 41.297 35.907 19.566 1.00 38.48 163 ILE A CA 1
ATOM 2766 C C . ILE A 1 175 ? 42.474 34.999 19.888 1.00 38.60 163 ILE A C 1
ATOM 2767 O O . ILE A 1 175 ? 43.075 34.407 18.984 1.00 44.36 163 ILE A O 1
ATOM 2783 N N . PRO A 1 176 ? 42.821 34.900 21.178 1.00 39.33 164 PRO A N 1
ATOM 2784 C CA . PRO A 1 176 ? 43.894 34.016 21.632 1.00 38.58 164 PRO A CA 1
ATOM 2785 C C . PRO A 1 176 ? 43.574 32.566 21.316 1.00 49.03 164 PRO A C 1
ATOM 2786 O O . PRO A 1 176 ? 42.444 32.127 21.557 1.00 42.72 164 PRO A O 1
ATOM 2797 N N . LYS A 1 177 ? 44.551 31.833 20.796 1.00 56.39 165 LYS A N 1
ATOM 2798 C CA . LYS A 1 177 ? 44.365 30.416 20.522 1.00 66.33 165 LYS A CA 1
ATOM 2799 C C . LYS A 1 177 ? 45.023 29.586 21.619 1.00 55.15 165 LYS A C 1
ATOM 2800 O O . LYS A 1 177 ? 44.982 28.360 21.595 1.00 52.88 165 LYS A O 1
ATOM 2819 N N . GLY A 1 178 ? 45.615 30.271 22.590 1.00 47.50 166 GLY A N 1
ATOM 2820 C CA . GLY A 1 178 ? 46.204 29.625 23.753 1.00 44.39 166 GLY A CA 1
ATOM 2821 C C . GLY A 1 178 ? 46.270 30.620 24.895 1.00 36.26 166 GLY A C 1
ATOM 2822 O O . GLY A 1 178 ? 46.124 31.821 24.660 1.00 41.44 166 GLY A O 1
ATOM 2826 N N . TRP A 1 179 ? 46.503 30.149 26.118 1.00 32.40 167 TRP A N 1
ATOM 2827 C CA . TRP A 1 179 ? 46.428 31.020 27.287 1.00 40.00 167 TRP A CA 1
ATOM 2828 C C . TRP A 1 179 ? 47.640 30.958 28.214 1.00 36.93 167 TRP A C 1
ATOM 2829 O O . TRP A 1 179 ? 48.354 29.964 28.255 1.00 44.83 167 TRP A O 1
ATOM 2850 N N . SER A 1 180 ? 47.840 32.047 28.956 1.00 38.40 168 SER A N 1
ATOM 2851 C CA . SER A 1 180 ? 48.732 32.077 30.108 1.00 39.72 168 SER A CA 1
ATOM 2852 C C . SER A 1 180 ? 47.943 32.695 31.243 1.00 29.28 168 SER A C 1
ATOM 2853 O O . SER A 1 180 ? 46.855 33.215 31.010 1.00 32.91 168 SER A O 1
ATOM 2861 N N . LYS A 1 181 ? 48.468 32.647 32.461 1.00 29.00 169 LYS A N 1
ATOM 2862 C CA . LYS A 1 181 ? 47.796 33.278 33.589 1.00 30.00 169 LYS A CA 1
ATOM 2863 C C . LYS A 1 181 ? 47.568 34.753 33.302 1.00 33.59 169 LYS A C 1
ATOM 2864 O O . LYS A 1 181 ? 46.452 35.249 33.412 1.00 32.69 169 LYS A O 1
ATOM 2883 N N . LYS A 1 182 ? 48.634 35.460 32.946 1.00 34.08 170 LYS A N 1
ATOM 2884 C CA . LYS A 1 182 ? 48.532 36.898 32.758 1.00 30.47 170 LYS A CA 1
ATOM 2885 C C . LYS A 1 182 ? 47.545 37.252 31.634 1.00 30.39 170 LYS A C 1
ATOM 2886 O O . LYS A 1 182 ? 46.760 38.176 31.782 1.00 31.80 170 LYS A O 1
ATOM 2905 N N . ARG A 1 183 ? 47.549 36.515 30.529 1.00 30.17 171 ARG A N 1
ATOM 2906 C CA A ARG A 1 183 ? 46.694 36.822 29.387 0.33 31.86 171 ARG A CA 1
ATOM 2907 C CA B ARG A 1 183 ? 46.684 36.869 29.409 0.37 31.72 171 ARG A CA 1
ATOM 2908 C CA C ARG A 1 183 ? 46.685 36.859 29.404 0.30 32.10 171 ARG A CA 1
ATOM 2909 C C . ARG A 1 183 ? 45.221 36.533 29.678 1.00 29.54 171 ARG A C 1
ATOM 2910 O O . ARG A 1 183 ? 44.329 37.283 29.284 1.00 29.81 171 ARG A O 1
ATOM 2971 N N . TYR A 1 184 ? 44.969 35.424 30.350 1.00 27.13 172 TYR A N 1
ATOM 2972 C CA . TYR A 1 184 ? 43.598 35.077 30.680 1.00 27.47 172 TYR A CA 1
ATOM 2973 C C . TYR A 1 184 ? 43.056 36.097 31.678 1.00 22.05 172 TYR A C 1
ATOM 2974 O O . TYR A 1 184 ? 41.932 36.548 31.541 1.00 24.00 172 TYR A O 1
ATOM 2992 N N . LEU A 1 185 ? 43.853 36.459 32.683 1.00 23.92 173 LEU A N 1
ATOM 2993 C CA . LEU A 1 185 ? 43.406 37.417 33.694 1.00 27.45 173 LEU A CA 1
ATOM 2994 C C . LEU A 1 185 ? 43.114 38.763 33.057 1.00 27.41 173 LEU A C 1
ATOM 2995 O O . LEU A 1 185 ? 42.183 39.465 33.468 1.00 28.07 173 LEU A O 1
ATOM 3011 N N . TYR A 1 186 ? 43.919 39.123 32.063 1.00 25.08 174 TYR A N 1
ATOM 3012 C CA . TYR A 1 186 ? 43.757 40.397 31.367 1.00 25.58 174 TYR A CA 1
ATOM 3013 C C . TYR A 1 186 ? 42.458 40.458 30.568 1.00 29.70 174 TYR A C 1
ATOM 3014 O O . TYR A 1 186 ? 41.692 41.410 30.694 1.00 24.85 174 TYR A O 1
ATOM 3032 N N . VAL A 1 187 ? 42.188 39.442 29.757 1.00 22.35 175 VAL A N 1
ATOM 3033 C CA . VAL A 1 187 ? 40.965 39.441 28.964 1.00 26.04 175 VAL A CA 1
ATOM 3034 C C . VAL A 1 187 ? 39.746 39.261 29.883 1.00 22.32 175 VAL A C 1
ATOM 3035 O O . VAL A 1 187 ? 38.700 39.848 29.666 1.00 22.95 175 VAL A O 1
ATOM 3048 N N . GLU A 1 188 ? 39.904 38.466 30.934 1.00 22.86 176 GLU A N 1
ATOM 3049 C CA . GLU A 1 188 ? 38.838 38.296 31.906 1.00 21.36 176 GLU A CA 1
ATOM 3050 C C . GLU A 1 188 ? 38.468 39.629 32.560 1.00 21.36 176 GLU A C 1
ATOM 3051 O O . GLU A 1 188 ? 37.287 39.907 32.781 1.00 20.84 176 GLU A O 1
ATOM 3063 N N . GLU A 1 189 ? 39.460 40.463 32.858 1.00 23.23 177 GLU A N 1
ATOM 3064 C CA . GLU A 1 189 ? 39.189 41.730 33.526 1.00 25.50 177 GLU A CA 1
ATOM 3065 C C . GLU A 1 189 ? 38.455 42.683 32.579 1.00 24.17 177 GLU A C 1
ATOM 3066 O O . GLU A 1 189 ? 37.602 43.452 33.011 1.00 26.79 177 GLU A O 1
ATOM 3078 N N . ILE A 1 190 ? 38.793 42.647 31.291 1.00 23.27 178 ILE A N 1
ATOM 3079 C CA . ILE A 1 190 ? 38.044 43.409 30.297 1.00 25.08 178 ILE A CA 1
ATOM 3080 C C . ILE A 1 190 ? 36.559 43.027 30.325 1.00 25.22 178 ILE A C 1
ATOM 3081 O O . ILE A 1 190 ? 35.674 43.881 30.357 1.00 28.17 178 ILE A O 1
ATOM 3097 N N . LEU A 1 191 ? 36.283 41.731 30.311 1.00 22.46 179 LEU A N 1
ATOM 3098 C CA . LEU A 1 191 ? 34.909 41.267 30.328 1.00 19.83 179 LEU A CA 1
ATOM 3099 C C . LEU A 1 191 ? 34.239 41.549 31.667 1.00 19.63 179 LEU A C 1
ATOM 3100 O O . LEU A 1 191 ? 33.021 41.698 31.713 1.00 21.26 179 LEU A O 1
ATOM 3116 N N . ARG A 1 192 ? 35.016 41.598 32.750 1.00 20.74 180 ARG A N 1
ATOM 3117 C CA . ARG A 1 192 ? 34.436 41.870 34.059 1.00 23.70 180 ARG A CA 1
ATOM 3118 C C . ARG A 1 192 ? 33.865 43.266 34.065 1.00 25.35 180 ARG A C 1
ATOM 3119 O O . ARG A 1 192 ? 32.810 43.506 34.633 1.00 23.55 180 ARG A O 1
ATOM 3140 N N . LYS A 1 193 ? 34.573 44.197 33.445 1.00 25.33 181 LYS A N 1
ATOM 3141 C CA . LYS A 1 193 ? 34.085 45.566 33.415 1.00 28.34 181 LYS A CA 1
ATOM 3142 C C . LYS A 1 193 ? 32.791 45.661 32.607 1.00 26.52 181 LYS A C 1
ATOM 3143 O O . LYS A 1 193 ? 31.924 46.459 32.932 1.00 30.74 181 LYS A O 1
ATOM 3162 N N . VAL A 1 194 ? 32.646 44.829 31.577 1.00 22.60 182 VAL A N 1
ATOM 3163 C CA . VAL A 1 194 ? 31.412 44.814 30.798 1.00 22.00 182 VAL A CA 1
ATOM 3164 C C . VAL A 1 194 ? 30.277 44.230 31.637 1.00 22.20 182 VAL A C 1
ATOM 3165 O O . VAL A 1 194 ? 29.167 44.752 31.644 1.00 22.33 182 VAL A O 1
ATOM 3178 N N . ALA A 1 195 ? 30.566 43.152 32.361 1.00 21.36 183 ALA A N 1
ATOM 3179 C CA . ALA A 1 195 ? 29.579 42.543 33.232 1.00 21.93 183 ALA A CA 1
ATOM 3180 C C . ALA A 1 195 ? 29.113 43.547 34.277 1.00 20.65 183 ALA A C 1
ATOM 3181 O O . ALA A 1 195 ? 27.930 43.658 34.561 1.00 20.30 183 ALA A O 1
ATOM 3188 N N . GLU A 1 196 ? 30.054 44.295 34.828 1.00 21.82 184 GLU A N 1
ATOM 3189 C CA . GLU A 1 196 ? 29.738 45.296 35.835 1.00 24.89 184 GLU A CA 1
ATOM 3190 C C . GLU A 1 196 ? 28.860 46.400 35.259 1.00 21.11 184 GLU A C 1
ATOM 3191 O O . GLU A 1 196 ? 27.921 46.853 35.920 1.00 24.82 184 GLU A O 1
ATOM 3203 N N . ALA A 1 197 ? 29.136 46.804 34.020 1.00 25.49 185 ALA A N 1
ATOM 3204 C CA . ALA A 1 197 ? 28.315 47.817 33.343 1.00 23.37 185 ALA A CA 1
ATOM 3205 C C . ALA A 1 197 ? 26.874 47.343 33.173 1.00 26.62 185 ALA A C 1
ATOM 3206 O O . ALA A 1 197 ? 25.936 48.131 33.228 1.00 26.47 185 ALA A O 1
ATOM 3213 N N . PHE A 1 198 ? 26.714 46.044 32.974 1.00 23.01 186 PHE A N 1
ATOM 3214 C CA . PHE A 1 198 ? 25.405 45.432 32.810 1.00 22.47 186 PHE A CA 1
ATOM 3215 C C . PHE A 1 198 ? 24.733 45.203 34.172 1.00 19.59 186 PHE A C 1
ATOM 3216 O O . PHE A 1 198 ? 23.525 45.061 34.253 1.00 23.35 186 PHE A O 1
ATOM 3233 N N . GLY A 1 199 ? 25.519 45.145 35.241 1.00 22.76 187 GLY A N 1
ATOM 3234 C CA . GLY A 1 199 ? 24.973 44.850 36.557 1.00 22.36 187 GLY A CA 1
ATOM 3235 C C . GLY A 1 199 ? 24.860 43.368 36.897 1.00 21.51 187 GLY A C 1
ATOM 3236 O O . GLY A 1 199 ? 23.973 42.978 37.650 1.00 25.30 187 GLY A O 1
ATOM 3240 N N . GLU A 1 200 ? 25.741 42.534 36.347 1.00 21.90 188 GLU A N 1
ATOM 3241 C CA . GLU A 1 200 ? 25.788 41.110 36.712 1.00 22.69 188 GLU A CA 1
ATOM 3242 C C . GLU A 1 200 ? 27.202 40.664 37.028 1.00 21.10 188 GLU A C 1
ATOM 3243 O O . GLU A 1 200 ? 28.175 41.222 36.526 1.00 26.40 188 GLU A O 1
ATOM 3255 N N . SER A 1 201 ? 27.310 39.642 37.865 1.00 22.35 189 SER A N 1
ATOM 3256 C CA . SER A 1 201 ? 28.582 38.988 38.108 1.00 19.85 189 SER A CA 1
ATOM 3257 C C . SER A 1 201 ? 29.072 38.305 36.834 1.00 21.34 189 SER A C 1
ATOM 3258 O O . SER A 1 201 ? 28.275 37.908 35.996 1.00 21.43 189 SER A O 1
ATOM 3266 N N . PRO A 1 202 ? 30.393 38.150 36.684 1.00 19.13 190 PRO A N 1
ATOM 3267 C CA . PRO A 1 202 ? 30.923 37.423 35.525 1.00 19.51 190 PRO A CA 1
ATOM 3268 C C . PRO A 1 202 ? 30.272 36.047 35.313 1.00 16.22 190 PRO A C 1
ATOM 3269 O O . PRO A 1 202 ? 29.992 35.664 34.177 1.00 21.33 190 PRO A O 1
ATOM 3280 N N . GLY A 1 203 ? 30.009 35.314 36.389 1.00 18.91 191 GLY A N 1
ATOM 3281 C CA . GLY A 1 203 ? 29.508 33.959 36.257 1.00 20.67 191 GLY A CA 1
ATOM 3282 C C . GLY A 1 203 ? 28.106 33.915 35.667 1.00 19.31 191 GLY A C 1
ATOM 3283 O O . GLY A 1 203 ? 27.781 33.035 34.848 1.00 17.87 191 GLY A O 1
ATOM 3287 N N . LYS A 1 204 ? 27.251 34.851 36.080 1.00 19.07 192 LYS A N 1
ATOM 3288 C CA . LYS A 1 204 ? 25.902 34.945 35.506 1.00 17.75 192 LYS A CA 1
ATOM 3289 C C . LYS A 1 204 ? 25.915 35.633 34.146 1.00 19.78 192 LYS A C 1
ATOM 3290 O O . LYS A 1 204 ? 25.146 35.276 33.249 1.00 18.21 192 LYS A O 1
ATOM 3309 N N . PHE A 1 205 ? 26.768 36.633 34.003 1.00 18.39 193 PHE A N 1
ATOM 3310 C CA . PHE A 1 205 ? 26.874 37.370 32.747 1.00 18.24 193 PHE A CA 1
ATOM 3311 C C . PHE A 1 205 ? 27.154 36.400 31.611 1.00 18.44 193 PHE A C 1
ATOM 3312 O O . PHE A 1 205 ? 26.593 36.531 30.528 1.00 17.04 193 PHE A O 1
ATOM 3329 N N . ASP A 1 206 ? 28.013 35.422 31.863 1.00 18.08 194 ASP A N 1
ATOM 3330 C CA . ASP A 1 206 ? 28.316 34.397 30.853 1.00 17.64 194 ASP A CA 1
ATOM 3331 C C . ASP A 1 206 ? 27.047 33.752 30.299 1.00 18.46 194 ASP A C 1
ATOM 3332 O O . ASP A 1 206 ? 26.948 33.477 29.097 1.00 18.08 194 ASP A O 1
ATOM 3341 N N . LEU A 1 207 ? 26.083 33.476 31.172 1.00 16.66 195 LEU A N 1
ATOM 3342 C CA . LEU A 1 207 ? 24.845 32.833 30.720 1.00 17.91 195 LEU A CA 1
ATOM 3343 C C . LEU A 1 207 ? 23.986 33.766 29.888 1.00 15.54 195 LEU A C 1
ATOM 3344 O O . LEU A 1 207 ? 23.339 33.325 28.948 1.00 16.91 195 LEU A O 1
ATOM 3360 N N . TYR A 1 208 ? 23.987 35.053 30.212 1.00 15.45 196 TYR A N 1
ATOM 3361 C CA . TYR A 1 208 ? 23.289 36.010 29.362 1.00 16.89 196 TYR A CA 1
ATOM 3362 C C . TYR A 1 208 ? 23.960 36.065 27.981 1.00 17.82 196 TYR A C 1
ATOM 3363 O O . TYR A 1 208 ? 23.274 36.107 26.965 1.00 18.19 196 TYR A O 1
ATOM 3381 N N . LEU A 1 209 ? 25.290 36.069 27.944 1.00 17.10 197 LEU A N 1
ATOM 3382 C CA . LEU A 1 209 ? 26.025 36.095 26.675 1.00 17.01 197 LEU A CA 1
ATOM 3383 C C . LEU A 1 209 ? 25.658 34.887 25.821 1.00 15.45 197 LEU A C 1
ATOM 3384 O O . LEU A 1 209 ? 25.476 34.983 24.602 1.00 20.10 197 LEU A O 1
ATOM 3400 N N . TRP A 1 210 ? 25.549 33.725 26.450 1.00 15.67 198 TRP A N 1
ATOM 3401 C CA . TRP A 1 210 ? 25.233 32.526 25.674 1.00 16.93 198 TRP A CA 1
ATOM 3402 C C . TRP A 1 210 ? 23.788 32.473 25.199 1.00 16.64 198 TRP A C 1
ATOM 3403 O O . TRP A 1 210 ? 23.497 31.856 24.172 1.00 19.92 198 TRP A O 1
ATOM 3424 N N . TYR A 1 211 ? 22.889 33.135 25.920 1.00 16.73 199 TYR A N 1
ATOM 3425 C CA . TYR A 1 211 ? 21.488 33.216 25.512 1.00 17.41 199 TYR A CA 1
ATOM 3426 C C . TYR A 1 211 ? 21.360 33.866 24.132 1.00 15.89 199 TYR A C 1
ATOM 3427 O O . TYR A 1 211 ? 20.474 33.536 23.362 1.00 19.30 199 TYR A O 1
ATOM 3445 N N . LEU A 1 212 ? 22.279 34.755 23.814 1.00 20.96 200 LEU A N 1
ATOM 3446 C CA . LEU A 1 212 ? 22.220 35.469 22.533 1.00 25.31 200 LEU A CA 1
ATOM 3447 C C . LEU A 1 212 ? 22.217 34.559 21.314 1.00 30.26 200 LEU A C 1
ATOM 3448 O O . LEU A 1 212 ? 21.665 34.923 20.288 1.00 34.89 200 LEU A O 1
ATOM 3464 N N . VAL A 1 213 ? 22.850 33.391 21.413 1.00 28.82 201 VAL A N 1
ATOM 3465 C CA . VAL A 1 213 ? 23.055 32.534 20.253 1.00 26.89 201 VAL A CA 1
ATOM 3466 C C . VAL A 1 213 ? 21.738 31.932 19.754 1.00 29.20 201 VAL A C 1
ATOM 3467 O O . VAL A 1 213 ? 21.294 32.171 18.603 1.00 35.18 201 VAL A O 1
ATOM 3480 N N . LYS A 1 214 ? 21.108 31.145 20.620 1.00 26.66 202 LYS A N 1
ATOM 3481 C CA . LYS A 1 214 ? 19.942 30.365 20.237 1.00 24.72 202 LYS A CA 1
ATOM 3482 C C . LYS A 1 214 ? 18.823 30.477 21.271 1.00 21.62 202 LYS A C 1
ATOM 3483 O O . LYS A 1 214 ? 17.818 29.791 21.180 1.00 25.75 202 LYS A O 1
ATOM 3502 N N . GLY A 1 215 ? 19.013 31.327 22.280 1.00 21.89 203 GLY A N 1
ATOM 3503 C CA . GLY A 1 215 ? 17.996 31.508 23.288 1.00 24.15 203 GLY A CA 1
ATOM 3504 C C . GLY A 1 215 ? 17.945 30.339 24.245 1.00 20.73 203 GLY A C 1
ATOM 3505 O O . GLY A 1 215 ? 16.883 30.011 24.761 1.00 22.73 203 GLY A O 1
ATOM 3509 N N . LYS A 1 216 ? 19.101 29.754 24.531 1.00 19.32 204 LYS A N 1
ATOM 3510 C CA . LYS A 1 216 ? 19.173 28.658 25.484 1.00 18.98 204 LYS A CA 1
ATOM 3511 C C . LYS A 1 216 ? 20.079 29.020 26.645 1.00 16.64 204 LYS A C 1
ATOM 3512 O O . LYS A 1 216 ? 20.986 29.852 26.519 1.00 18.68 204 LYS A O 1
ATOM 3531 N N . VAL A 1 217 ? 19.802 28.394 27.775 1.00 20.98 205 VAL A N 1
ATOM 3532 C CA . VAL A 1 217 ? 20.661 28.463 28.932 1.00 17.81 205 VAL A CA 1
ATOM 3533 C C . VAL A 1 217 ? 20.969 27.037 29.316 1.00 20.57 205 VAL A C 1
ATOM 3534 O O . VAL A 1 217 ? 20.141 26.336 29.911 1.00 24.61 205 VAL A O 1
ATOM 3547 N N . ASP A 1 218 ? 22.158 26.596 28.951 1.00 22.00 206 ASP A N 1
ATOM 3548 C CA . ASP A 1 218 ? 22.613 25.270 29.313 1.00 19.38 206 ASP A CA 1
ATOM 3549 C C . ASP A 1 218 ? 23.540 25.421 30.493 1.00 26.72 206 ASP A C 1
ATOM 3550 O O . ASP A 1 218 ? 23.169 26.020 31.498 1.00 29.00 206 ASP A O 1
ATOM 3559 N N . LYS A 1 219 ? 24.731 24.863 30.395 1.00 23.35 207 LYS A N 1
ATOM 3560 C CA . LYS A 1 219 ? 25.709 25.037 31.450 1.00 19.71 207 LYS A CA 1
ATOM 3561 C C . LYS A 1 219 ? 27.102 24.814 30.892 1.00 20.29 207 LYS A C 1
ATOM 3562 O O . LYS A 1 219 ? 28.056 24.855 31.676 1.00 19.89 207 LYS A O 1
ATOM 3582 N N . HIS B 1 11 ? 1.666 0.370 73.318 1.00 66.16 -1 HIS B N 1
ATOM 3583 C CA . HIS B 1 11 ? 3.154 0.447 73.298 1.00 53.74 -1 HIS B CA 1
ATOM 3584 C C . HIS B 1 11 ? 3.738 -0.262 72.079 1.00 54.79 -1 HIS B C 1
ATOM 3585 O O . HIS B 1 11 ? 4.940 -0.175 71.819 1.00 69.48 -1 HIS B O 1
ATOM 3591 N N . HIS B 1 12 ? 2.898 -0.975 71.337 1.00 56.91 0 HIS B N 1
ATOM 3592 C CA . HIS B 1 12 ? 3.367 -1.635 70.131 1.00 51.16 0 HIS B CA 1
ATOM 3593 C C . HIS B 1 12 ? 2.760 -0.986 68.896 1.00 46.19 0 HIS B C 1
ATOM 3594 O O . HIS B 1 12 ? 1.739 -0.289 68.958 1.00 38.19 0 HIS B O 1
ATOM 3600 N N . MET B 1 13 ? 3.408 -1.222 67.767 1.00 33.86 1 MET B N 1
ATOM 3601 C CA . MET B 1 13 ? 3.013 -0.593 66.526 1.00 32.04 1 MET B CA 1
ATOM 3602 C C . MET B 1 13 ? 1.609 -1.001 66.064 1.00 25.58 1 MET B C 1
ATOM 3603 O O . MET B 1 13 ? 0.877 -0.186 65.513 1.00 25.36 1 MET B O 1
ATOM 3617 N N . GLU B 1 14 ? 1.223 -2.258 66.244 1.00 30.87 2 GLU B N 1
ATOM 3618 C CA . GLU B 1 14 ? -0.093 -2.666 65.757 1.00 28.71 2 GLU B CA 1
ATOM 3619 C C . GLU B 1 14 ? -1.188 -1.909 66.496 1.00 25.99 2 GLU B C 1
ATOM 3620 O O . GLU B 1 14 ? -2.226 -1.606 65.917 1.00 26.49 2 GLU B O 1
ATOM 3632 N N . GLU B 1 15 ? -0.946 -1.592 67.764 1.00 25.26 3 GLU B N 1
ATOM 3633 C CA . GLU B 1 15 ? -1.894 -0.805 68.539 1.00 31.50 3 GLU B CA 1
ATOM 3634 C C . GLU B 1 15 ? -2.077 0.586 67.926 1.00 26.10 3 GLU B C 1
ATOM 3635 O O . GLU B 1 15 ? -3.185 1.111 67.883 1.00 25.08 3 GLU B O 1
ATOM 3647 N N . LEU B 1 16 ? -0.990 1.191 67.464 1.00 24.59 4 LEU B N 1
ATOM 3648 C CA . LEU B 1 16 ? -1.088 2.494 66.805 1.00 20.16 4 LEU B CA 1
ATOM 3649 C C . LEU B 1 16 ? -1.888 2.370 65.524 1.00 21.96 4 LEU B C 1
ATOM 3650 O O . LEU B 1 16 ? -2.762 3.200 65.243 1.00 19.05 4 LEU B O 1
ATOM 3666 N N . LEU B 1 17 ? -1.620 1.333 64.736 1.00 21.35 5 LEU B N 1
ATOM 3667 C CA . LEU B 1 17 ? -2.321 1.197 63.466 1.00 21.40 5 LEU B CA 1
ATOM 3668 C C . LEU B 1 17 ? -3.793 0.916 63.701 1.00 20.44 5 LEU B C 1
ATOM 3669 O O . LEU B 1 17 ? -4.638 1.430 62.982 1.00 21.95 5 LEU B O 1
ATOM 3685 N N . LYS B 1 18 ? -4.101 0.107 64.712 1.00 20.54 6 LYS B N 1
ATOM 3686 C CA . LYS B 1 18 ? -5.481 -0.187 65.075 1.00 22.40 6 LYS B CA 1
ATOM 3687 C C . LYS B 1 18 ? -6.229 1.098 65.421 1.00 20.93 6 LYS B C 1
ATOM 3688 O O . LYS B 1 18 ? -7.350 1.321 64.961 1.00 20.92 6 LYS B O 1
ATOM 3707 N N . GLU B 1 19 ? -5.608 1.956 66.224 1.00 21.56 7 GLU B N 1
ATOM 3708 C CA . GLU B 1 19 ? -6.257 3.208 66.604 1.00 22.79 7 GLU B CA 1
ATOM 3709 C C . GLU B 1 19 ? -6.441 4.122 65.413 1.00 18.01 7 GLU B C 1
ATOM 3710 O O . GLU B 1 19 ? -7.503 4.723 65.250 1.00 21.70 7 GLU B O 1
ATOM 3722 N N . LEU B 1 20 ? -5.427 4.238 64.567 1.00 16.44 8 LEU B N 1
ATOM 3723 C CA . LEU B 1 20 ? -5.583 5.065 63.384 1.00 17.95 8 LEU B CA 1
ATOM 3724 C C . LEU B 1 20 ? -6.690 4.525 62.492 1.00 18.86 8 LEU B C 1
ATOM 3725 O O . LEU B 1 20 ? -7.453 5.297 61.912 1.00 17.13 8 LEU B O 1
ATOM 3741 N N . GLU B 1 21 ? -6.781 3.204 62.358 1.00 18.45 9 GLU B N 1
ATOM 3742 C CA . GLU B 1 21 ? -7.804 2.656 61.477 1.00 19.35 9 GLU B CA 1
ATOM 3743 C C . GLU B 1 21 ? -9.191 2.908 62.026 1.00 17.51 9 GLU B C 1
ATOM 3744 O O . GLU B 1 21 ? -10.132 3.073 61.252 1.00 20.48 9 GLU B O 1
ATOM 3756 N N . ARG B 1 22 ? -9.330 2.982 63.352 1.00 18.69 10 ARG B N 1
ATOM 3757 C CA . ARG B 1 22 ? -10.639 3.249 63.931 1.00 18.66 10 ARG B CA 1
ATOM 3758 C C . ARG B 1 22 ? -11.134 4.671 63.699 1.00 16.64 10 ARG B C 1
ATOM 3759 O O . ARG B 1 22 ? -12.337 4.896 63.736 1.00 18.63 10 ARG B O 1
ATOM 3780 N N . ILE B 1 23 ? -10.222 5.619 63.492 1.00 15.84 11 ILE B N 1
ATOM 3781 C CA . ILE B 1 23 ? -10.642 6.993 63.214 1.00 15.83 11 ILE B CA 1
ATOM 3782 C C . ILE B 1 23 ? -10.515 7.393 61.762 1.00 17.86 11 ILE B C 1
ATOM 3783 O O . ILE B 1 23 ? -10.863 8.512 61.403 1.00 17.51 11 ILE B O 1
ATOM 3799 N N . ARG B 1 24 ? -10.027 6.478 60.923 1.00 15.36 12 ARG B N 1
ATOM 3800 C CA . ARG B 1 24 ? -9.681 6.840 59.560 1.00 16.71 12 ARG B CA 1
ATOM 3801 C C . ARG B 1 24 ? -10.878 7.378 58.794 1.00 16.65 12 ARG B C 1
ATOM 3802 O O . ARG B 1 24 ? -10.784 8.420 58.135 1.00 17.56 12 ARG B O 1
ATOM 3823 N N . GLU B 1 25 ? -12.001 6.677 58.871 1.00 18.50 13 GLU B N 1
ATOM 3824 C CA . GLU B 1 25 ? -13.175 7.062 58.091 1.00 19.07 13 GLU B CA 1
ATOM 3825 C C . GLU B 1 25 ? -13.681 8.440 58.488 1.00 18.40 13 GLU B C 1
ATOM 3826 O O . GLU B 1 25 ? -14.030 9.245 57.628 1.00 20.48 13 GLU B O 1
ATOM 3838 N N . GLU B 1 26 ? -13.718 8.726 59.789 1.00 16.88 14 GLU B N 1
ATOM 3839 C CA . GLU B 1 26 ? -14.277 9.996 60.213 1.00 17.08 14 GLU B CA 1
ATOM 3840 C C . GLU B 1 26 ? -13.300 11.151 59.997 1.00 16.09 14 GLU B C 1
ATOM 3841 O O . GLU B 1 26 ? -13.721 12.295 59.784 1.00 17.97 14 GLU B O 1
ATOM 3853 N N . ALA B 1 27 ? -12.000 10.858 60.058 1.00 17.29 15 ALA B N 1
ATOM 3854 C CA . ALA B 1 27 ? -11.006 11.887 59.878 1.00 15.26 15 ALA B CA 1
ATOM 3855 C C . ALA B 1 27 ? -10.746 12.194 58.416 1.00 17.16 15 ALA B C 1
ATOM 3856 O O . ALA B 1 27 ? -10.352 13.302 58.088 1.00 16.92 15 ALA B O 1
ATOM 3863 N N . LYS B 1 28 ? -10.940 11.215 57.541 1.00 17.47 16 LYS B N 1
ATOM 3864 C CA . LYS B 1 28 ? -10.543 11.369 56.143 1.00 18.64 16 LYS B CA 1
ATOM 3865 C C . LYS B 1 28 ? -11.085 12.643 55.445 1.00 18.77 16 LYS B C 1
ATOM 3866 O O . LYS B 1 28 ? -10.335 13.320 54.765 1.00 19.51 16 LYS B O 1
ATOM 3885 N N . PRO B 1 29 ? -12.365 12.980 55.624 1.00 19.80 17 PRO B N 1
ATOM 3886 C CA . PRO B 1 29 ? -12.856 14.179 54.930 1.00 19.83 17 PRO B CA 1
ATOM 3887 C C . PRO B 1 29 ? -12.119 15.449 55.375 1.00 18.89 17 PRO B C 1
ATOM 3888 O O . PRO B 1 29 ? -11.892 16.337 54.557 1.00 21.94 17 PRO B O 1
ATOM 3899 N N . LEU B 1 30 ? -11.732 15.522 56.641 1.00 18.95 18 LEU B N 1
ATOM 3900 C CA . LEU B 1 30 ? -11.012 16.685 57.143 1.00 21.36 18 LEU B CA 1
ATOM 3901 C C . LEU B 1 30 ? -9.595 16.698 56.616 1.00 20.28 18 LEU B C 1
ATOM 3902 O O . LEU B 1 30 ? -9.064 17.747 56.280 1.00 21.40 18 LEU B O 1
ATOM 3918 N N . VAL B 1 31 ? -8.978 15.528 56.543 1.00 20.44 19 VAL B N 1
ATOM 3919 C CA . VAL B 1 31 ? -7.604 15.436 56.087 1.00 17.68 19 VAL B CA 1
ATOM 3920 C C . VAL B 1 31 ? -7.565 15.796 54.607 1.00 17.13 19 VAL B C 1
ATOM 3921 O O . VAL B 1 31 ? -6.693 16.540 54.151 1.00 19.39 19 VAL B O 1
ATOM 3934 N N . GLU B 1 32 ? -8.526 15.277 53.857 1.00 21.43 20 GLU B N 1
ATOM 3935 C CA . GLU B 1 32 ? -8.572 15.527 52.430 1.00 20.86 20 GLU B CA 1
ATOM 3936 C C . GLU B 1 32 ? -8.861 16.992 52.128 1.00 19.21 20 GLU B C 1
ATOM 3937 O O . GLU B 1 32 ? -8.233 17.570 51.227 1.00 23.20 20 GLU B O 1
ATOM 3949 N N . GLN B 1 33 ? -9.784 17.587 52.881 1.00 19.44 21 GLN B N 1
ATOM 3950 C CA . GLN B 1 33 ? -10.134 19.008 52.746 1.00 25.35 21 GLN B CA 1
ATOM 3951 C C . GLN B 1 33 ? -8.917 19.890 53.029 1.00 21.56 21 GLN B C 1
ATOM 3952 O O . GLN B 1 33 ? -8.581 20.791 52.253 1.00 22.67 21 GLN B O 1
ATOM 3966 N N . ARG B 1 34 ? -8.242 19.618 54.133 1.00 20.96 22 ARG B N 1
ATOM 3967 C CA . ARG B 1 34 ? -7.052 20.388 54.477 1.00 24.84 22 ARG B CA 1
ATOM 3968 C C . ARG B 1 34 ? -5.941 20.217 53.441 1.00 21.89 22 ARG B C 1
ATOM 3969 O O . ARG B 1 34 ? -5.289 21.188 53.044 1.00 19.05 22 ARG B O 1
ATOM 3990 N N . PHE B 1 35 ? -5.728 19.000 52.965 1.00 18.24 23 PHE B N 1
ATOM 3991 C CA . PHE B 1 35 ? -4.649 18.804 52.015 1.00 22.69 23 PHE B CA 1
ATOM 3992 C C . PHE B 1 35 ? -4.944 19.476 50.679 1.00 24.76 23 PHE B C 1
ATOM 3993 O O . PHE B 1 35 ? -4.017 19.912 49.992 1.00 22.16 23 PHE B O 1
ATOM 4010 N N . GLU B 1 36 ? -6.219 19.559 50.313 1.00 22.52 24 GLU B N 1
ATOM 4011 C CA . GLU B 1 36 ? -6.599 20.246 49.097 1.00 22.19 24 GLU B CA 1
ATOM 4012 C C . GLU B 1 36 ? -6.183 21.705 49.212 1.00 23.06 24 GLU B C 1
ATOM 4013 O O . GLU B 1 36 ? -5.730 22.313 48.233 1.00 25.02 24 GLU B O 1
ATOM 4025 N N . GLU B 1 37 ? -6.317 22.264 50.412 1.00 22.03 25 GLU B N 1
ATOM 4026 C CA . GLU B 1 37 ? -5.897 23.649 50.640 1.00 24.89 25 GLU B CA 1
ATOM 4027 C C . GLU B 1 37 ? -4.384 23.831 50.511 1.00 18.20 25 GLU B C 1
ATOM 4028 O O . GLU B 1 37 ? -3.911 24.827 49.955 1.00 20.72 25 GLU B O 1
ATOM 4040 N N . PHE B 1 38 ? -3.628 22.880 51.035 1.00 18.63 26 PHE B N 1
ATOM 4041 C CA . PHE B 1 38 ? -2.174 22.889 50.899 1.00 17.89 26 PHE B CA 1
ATOM 4042 C C . PHE B 1 38 ? -1.789 22.837 49.412 1.00 22.46 26 PHE B C 1
ATOM 4043 O O . PHE B 1 38 ? -0.916 23.582 48.952 1.00 20.81 26 PHE B O 1
ATOM 4060 N N . LYS B 1 39 ? -2.443 21.941 48.672 1.00 19.42 27 LYS B N 1
ATOM 4061 C CA . LYS B 1 39 ? -2.165 21.757 47.257 1.00 22.44 27 LYS B CA 1
ATOM 4062 C C . LYS B 1 39 ? -2.452 23.042 46.502 1.00 23.78 27 LYS B C 1
ATOM 4063 O O . LYS B 1 39 ? -1.681 23.449 45.639 1.00 25.65 27 LYS B O 1
ATOM 4082 N N . ARG B 1 40 ? -3.555 23.693 46.843 1.00 22.79 28 ARG B N 1
ATOM 4083 C CA . ARG B 1 40 ? -3.939 24.948 46.178 1.00 28.07 28 ARG B CA 1
ATOM 4084 C C . ARG B 1 40 ? -2.949 26.067 46.446 1.00 24.52 28 ARG B C 1
ATOM 4085 O O . ARG B 1 40 ? -2.638 26.872 45.554 1.00 26.11 28 ARG B O 1
ATOM 4106 N N . LEU B 1 41 ? -2.428 26.136 47.664 1.00 23.46 29 LEU B N 1
ATOM 4107 C CA . LEU B 1 41 ? -1.395 27.126 47.953 1.00 22.04 29 LEU B CA 1
ATOM 4108 C C . LEU B 1 41 ? -0.178 26.912 47.064 1.00 17.67 29 LEU B C 1
ATOM 4109 O O . LEU B 1 41 ? 0.365 27.863 46.484 1.00 23.52 29 LEU B O 1
ATOM 4125 N N . GLY B 1 42 ? 0.263 25.663 46.956 1.00 22.09 30 GLY B N 1
ATOM 4126 C CA . GLY B 1 42 ? 1.383 25.328 46.098 1.00 24.80 30 GLY B CA 1
ATOM 4127 C C . GLY B 1 42 ? 1.090 25.631 44.640 1.00 26.25 30 GLY B C 1
ATOM 4128 O O . GLY B 1 42 ? 1.971 26.108 43.926 1.00 31.36 30 GLY B O 1
ATOM 4132 N N . GLU B 1 43 ? -0.151 25.375 44.216 1.00 27.56 31 GLU B N 1
ATOM 4133 C CA . GLU B 1 43 ? -0.560 25.454 42.807 1.00 29.90 31 GLU B CA 1
ATOM 4134 C C . GLU B 1 43 ? -0.790 26.911 42.390 1.00 30.92 31 GLU B C 1
ATOM 4135 O O . GLU B 1 43 ? -0.330 27.347 41.329 1.00 34.72 31 GLU B O 1
ATOM 4147 N N . GLU B 1 44 ? -1.479 27.666 43.241 1.00 27.69 32 GLU B N 1
ATOM 4148 C CA . GLU B 1 44 ? -2.000 28.974 42.856 1.00 31.71 32 GLU B CA 1
ATOM 4149 C C . GLU B 1 44 ? -1.356 30.118 43.632 1.00 27.85 32 GLU B C 1
ATOM 4150 O O . GLU B 1 44 ? -1.487 31.272 43.249 1.00 34.93 32 GLU B O 1
ATOM 4162 N N . GLY B 1 45 ? -0.657 29.796 44.717 1.00 28.96 33 GLY B N 1
ATOM 4163 C CA . GLY B 1 45 ? -0.119 30.815 45.596 1.00 29.28 33 GLY B CA 1
ATOM 4164 C C . GLY B 1 45 ? 0.902 31.723 44.941 1.00 26.92 33 GLY B C 1
ATOM 4165 O O . GLY B 1 45 ? 1.739 31.283 44.164 1.00 27.66 33 GLY B O 1
ATOM 4169 N N . THR B 1 46 ? 0.834 33.006 45.272 1.00 25.03 34 THR B N 1
ATOM 4170 C CA . THR B 1 46 ? 1.848 33.962 44.834 1.00 24.08 34 THR B CA 1
ATOM 4171 C C . THR B 1 46 ? 3.074 33.801 45.718 1.00 22.35 34 THR B C 1
ATOM 4172 O O . THR B 1 46 ? 3.007 33.129 46.729 1.00 23.57 34 THR B O 1
ATOM 4183 N N . GLU B 1 47 ? 4.184 34.431 45.360 1.00 27.53 35 GLU B N 1
ATOM 4184 C CA . GLU B 1 47 ? 5.355 34.399 46.209 1.00 26.90 35 GLU B CA 1
ATOM 4185 C C . GLU B 1 47 ? 5.005 34.897 47.605 1.00 23.42 35 GLU B C 1
ATOM 4186 O O . GLU B 1 47 ? 5.490 34.360 48.623 1.00 21.36 35 GLU B O 1
ATOM 4198 N N . GLU B 1 48 ? 4.170 35.925 47.675 1.00 21.62 36 GLU B N 1
ATOM 4199 C CA A GLU B 1 48 ? 3.762 36.518 48.942 0.48 22.95 36 GLU B CA 1
ATOM 4200 C CA B GLU B 1 48 ? 3.837 36.469 48.985 0.52 22.67 36 GLU B CA 1
ATOM 4201 C C . GLU B 1 48 ? 2.945 35.515 49.774 1.00 23.73 36 GLU B C 1
ATOM 4202 O O . GLU B 1 48 ? 3.121 35.385 50.985 1.00 22.08 36 GLU B O 1
ATOM 4225 N N . ASP B 1 49 ? 2.039 34.802 49.109 1.00 22.76 37 ASP B N 1
ATOM 4226 C CA . ASP B 1 49 ? 1.209 33.808 49.799 1.00 22.60 37 ASP B CA 1
ATOM 4227 C C . ASP B 1 49 ? 2.090 32.703 50.390 1.00 20.97 37 ASP B C 1
ATOM 4228 O O . ASP B 1 49 ? 1.891 32.247 51.518 1.00 22.16 37 ASP B O 1
ATOM 4237 N N . LEU B 1 50 ? 3.056 32.248 49.607 1.00 18.52 38 LEU B N 1
ATOM 4238 C CA . LEU B 1 50 ? 4.004 31.244 50.070 1.00 18.82 38 LEU B CA 1
ATOM 4239 C C . LEU B 1 50 ? 4.873 31.773 51.202 1.00 17.87 38 LEU B C 1
ATOM 4240 O O . LEU B 1 50 ? 5.218 31.038 52.129 1.00 18.32 38 LEU B O 1
ATOM 4256 N N . PHE B 1 51 ? 5.223 33.051 51.143 1.00 19.67 39 PHE B N 1
ATOM 4257 C CA . PHE B 1 51 ? 6.065 33.636 52.182 1.00 19.47 39 PHE B CA 1
ATOM 4258 C C . PHE B 1 51 ? 5.307 33.685 53.505 1.00 18.51 39 PHE B C 1
ATOM 4259 O O . PHE B 1 51 ? 5.874 33.494 54.588 1.00 18.80 39 PHE B O 1
ATOM 4276 N N . CYS B 1 52 ? 4.008 33.907 53.420 1.00 19.89 40 CYS B N 1
ATOM 4277 C CA A CYS B 1 52 ? 3.202 33.959 54.627 0.66 20.84 40 CYS B CA 1
ATOM 4278 C CA B CYS B 1 52 ? 3.153 33.943 54.600 0.34 20.22 40 CYS B CA 1
ATOM 4279 C C . CYS B 1 52 ? 3.152 32.575 55.275 1.00 15.31 40 CYS B C 1
ATOM 4280 O O . CYS B 1 52 ? 3.172 32.448 56.503 1.00 18.16 40 CYS B O 1
ATOM 4295 N N . GLU B 1 53 ? 3.111 31.534 54.461 1.00 17.58 41 GLU B N 1
ATOM 4296 C CA . GLU B 1 53 ? 3.138 30.177 54.994 1.00 17.64 41 GLU B CA 1
ATOM 4297 C C . GLU B 1 53 ? 4.523 29.812 55.569 1.00 14.03 41 GLU B C 1
ATOM 4298 O O . GLU B 1 53 ? 4.626 29.138 56.593 1.00 16.51 41 GLU B O 1
ATOM 4310 N N . LEU B 1 54 ? 5.594 30.248 54.908 1.00 15.81 42 LEU B N 1
ATOM 4311 C CA . LEU B 1 54 ? 6.922 30.080 55.465 1.00 17.08 42 LEU B CA 1
ATOM 4312 C C . LEU B 1 54 ? 7.001 30.738 56.831 1.00 15.90 42 LEU B C 1
ATOM 4313 O O . LEU B 1 54 ? 7.567 30.151 57.776 1.00 16.60 42 LEU B O 1
ATOM 4329 N N . SER B 1 55 ? 6.430 31.936 56.952 1.00 15.55 43 SER B N 1
ATOM 4330 C CA . SER B 1 55 ? 6.455 32.671 58.207 1.00 15.59 43 SER B CA 1
ATOM 4331 C C . SER B 1 55 ? 5.663 31.950 59.309 1.00 15.12 43 SER B C 1
ATOM 4332 O O . SER B 1 55 ? 6.080 31.931 60.471 1.00 16.15 43 SER B O 1
ATOM 4340 N N . PHE B 1 56 ? 4.531 31.363 58.934 1.00 15.67 44 PHE B N 1
ATOM 4341 C CA . PHE B 1 56 ? 3.764 30.504 59.841 1.00 16.56 44 PHE B CA 1
ATOM 4342 C C . PHE B 1 56 ? 4.667 29.422 60.411 1.00 14.79 44 PHE B C 1
ATOM 4343 O O . PHE B 1 56 ? 4.658 29.144 61.608 1.00 16.31 44 PHE B O 1
ATOM 4360 N N . CYS B 1 57 ? 5.455 28.802 59.552 1.00 15.44 45 CYS B N 1
ATOM 4361 C CA . CYS B 1 57 ? 6.329 27.725 59.989 1.00 15.84 45 CYS B CA 1
ATOM 4362 C C . CYS B 1 57 ? 7.469 28.217 60.887 1.00 14.34 45 CYS B C 1
ATOM 4363 O O . CYS B 1 57 ? 7.880 27.502 61.821 1.00 17.77 45 CYS B O 1
ATOM 4371 N N . VAL B 1 58 ? 7.974 29.426 60.626 1.00 14.94 46 VAL B N 1
ATOM 4372 C CA . VAL B 1 58 ? 8.952 30.029 61.519 1.00 12.99 46 VAL B CA 1
ATOM 4373 C C . VAL B 1 58 ? 8.331 30.191 62.909 1.00 14.58 46 VAL B C 1
ATOM 4374 O O . VAL B 1 58 ? 8.977 29.907 63.918 1.00 16.86 46 VAL B O 1
ATOM 4387 N N . LEU B 1 59 ? 7.072 30.621 62.951 1.00 14.44 47 LEU B N 1
ATOM 4388 C CA . LEU B 1 59 ? 6.443 30.947 64.210 1.00 14.80 47 LEU B CA 1
ATOM 4389 C C . LEU B 1 59 ? 6.040 29.739 65.018 1.00 15.60 47 LEU B C 1
ATOM 4390 O O . LEU B 1 59 ? 5.989 29.803 66.246 1.00 18.42 47 LEU B O 1
ATOM 4406 N N . THR B 1 60 ? 5.704 28.649 64.360 1.00 18.62 48 THR B N 1
ATOM 4407 C CA . THR B 1 60 ? 5.139 27.552 65.120 1.00 22.37 48 THR B CA 1
ATOM 4408 C C . THR B 1 60 ? 6.175 26.650 65.745 1.00 27.18 48 THR B C 1
ATOM 4409 O O . THR B 1 60 ? 5.834 25.853 66.620 1.00 35.15 48 THR B O 1
ATOM 4420 N N . ALA B 1 61 ? 7.430 26.807 65.327 1.00 22.03 49 ALA B N 1
ATOM 4421 C CA . ALA B 1 61 ? 8.516 25.894 65.715 1.00 34.87 49 ALA B CA 1
ATOM 4422 C C . ALA B 1 61 ? 8.465 25.389 67.158 1.00 43.82 49 ALA B C 1
ATOM 4423 O O . ALA B 1 61 ? 8.556 24.184 67.393 1.00 59.19 49 ALA B O 1
ATOM 4430 N N . ASN B 1 62 ? 8.317 26.296 68.115 1.00 37.48 50 ASN B N 1
ATOM 4431 C CA . ASN B 1 62 ? 8.290 25.939 69.536 1.00 37.53 50 ASN B CA 1
ATOM 4432 C C . ASN B 1 62 ? 7.006 26.469 70.139 1.00 36.08 50 ASN B C 1
ATOM 4433 O O . ASN B 1 62 ? 6.991 26.926 71.270 1.00 43.03 50 ASN B O 1
ATOM 4444 N N . TRP B 1 63 ? 5.925 26.436 69.375 1.00 34.73 51 TRP B N 1
ATOM 4445 C CA . TRP B 1 63 ? 4.716 27.139 69.782 1.00 27.27 51 TRP B CA 1
ATOM 4446 C C . TRP B 1 63 ? 3.550 26.205 69.572 1.00 38.27 51 TRP B C 1
ATOM 4447 O O . TRP B 1 63 ? 3.662 25.015 69.845 1.00 48.32 51 TRP B O 1
ATOM 4468 N N . SER B 1 64 ? 2.429 26.732 69.101 1.00 27.05 52 SER B N 1
ATOM 4469 C CA . SER B 1 64 ? 1.264 25.903 68.804 1.00 27.46 52 SER B CA 1
ATOM 4470 C C . SER B 1 64 ? 0.731 26.299 67.451 1.00 22.46 52 SER B C 1
ATOM 4471 O O . SER B 1 64 ? 0.941 27.435 66.991 1.00 22.82 52 SER B O 1
ATOM 4479 N N . ALA B 1 65 ? 0.018 25.382 66.822 1.00 24.67 53 ALA B N 1
ATOM 4480 C CA . ALA B 1 65 ? -0.657 25.706 65.584 1.00 22.94 53 ALA B CA 1
ATOM 4481 C C . ALA B 1 65 ? -1.683 26.816 65.832 1.00 22.62 53 ALA B C 1
ATOM 4482 O O . ALA B 1 65 ? -1.849 27.708 64.990 1.00 26.12 53 ALA B O 1
ATOM 4489 N N . GLU B 1 66 ? -2.367 26.769 66.976 1.00 27.73 54 GLU B N 1
ATOM 4490 C CA . GLU B 1 66 ? -3.363 27.791 67.307 1.00 24.82 54 GLU B CA 1
ATOM 4491 C C . GLU B 1 66 ? -2.753 29.186 67.278 1.00 21.00 54 GLU B C 1
ATOM 4492 O O . GLU B 1 66 ? -3.336 30.126 66.723 1.00 22.76 54 GLU B O 1
ATOM 4504 N N . GLY B 1 67 ? -1.587 29.325 67.897 1.00 22.63 55 GLY B N 1
ATOM 4505 C CA . GLY B 1 67 ? -0.906 30.605 67.927 1.00 24.82 55 GLY B CA 1
ATOM 4506 C C . GLY B 1 67 ? -0.495 31.034 66.540 1.00 22.57 55 GLY B C 1
ATOM 4507 O O . GLY B 1 67 ? -0.665 32.176 66.163 1.00 22.68 55 GLY B O 1
ATOM 4511 N N . GLY B 1 68 ? 0.048 30.112 65.761 1.00 21.87 56 GLY B N 1
ATOM 4512 C CA . GLY B 1 68 ? 0.518 30.465 64.442 1.00 17.59 56 GLY B CA 1
ATOM 4513 C C . GLY B 1 68 ? -0.626 30.875 63.542 1.00 20.03 56 GLY B C 1
ATOM 4514 O O . GLY B 1 68 ? -0.506 31.811 62.765 1.00 20.20 56 GLY B O 1
ATOM 4518 N N . ILE B 1 69 ? -1.748 30.178 63.662 1.00 19.24 57 ILE B N 1
ATOM 4519 C CA . ILE B 1 69 ? -2.912 30.470 62.846 1.00 20.07 57 ILE B CA 1
ATOM 4520 C C . ILE B 1 69 ? -3.432 31.855 63.187 1.00 19.03 57 ILE B C 1
ATOM 4521 O O . ILE B 1 69 ? -3.794 32.615 62.297 1.00 21.58 57 ILE B O 1
ATOM 4537 N N . ARG B 1 70 ? -3.459 32.197 64.471 1.00 20.78 58 ARG B N 1
ATOM 4538 C CA . ARG B 1 70 ? -3.914 33.513 64.875 1.00 21.87 58 ARG B CA 1
ATOM 4539 C C . ARG B 1 70 ? -2.977 34.602 64.365 1.00 20.42 58 ARG B C 1
ATOM 4540 O O . ARG B 1 70 ? -3.424 35.634 63.881 1.00 23.30 58 ARG B O 1
ATOM 4561 N N . ALA B 1 71 ? -1.680 34.358 64.468 1.00 20.38 59 ALA B N 1
ATOM 4562 C CA . ALA B 1 71 ? -0.693 35.339 64.041 1.00 21.35 59 ALA B CA 1
ATOM 4563 C C . ALA B 1 71 ? -0.841 35.583 62.553 1.00 17.77 59 ALA B C 1
ATOM 4564 O O . ALA B 1 71 ? -0.798 36.727 62.080 1.00 22.67 59 ALA B O 1
ATOM 4571 N N . GLN B 1 72 ? -0.989 34.500 61.806 1.00 20.16 60 GLN B N 1
ATOM 4572 C CA . GLN B 1 72 ? -1.104 34.618 60.373 1.00 22.42 60 GLN B CA 1
ATOM 4573 C C . GLN B 1 72 ? -2.354 35.426 60.014 1.00 23.87 60 GLN B C 1
ATOM 4574 O O . GLN B 1 72 ? -2.299 36.286 59.133 1.00 25.64 60 GLN B O 1
ATOM 4588 N N . LYS B 1 73 ? -3.454 35.173 60.727 1.00 22.66 61 LYS B N 1
ATOM 4589 C CA . LYS B 1 73 ? -4.748 35.817 60.463 1.00 26.64 61 LYS B CA 1
ATOM 4590 C C . LYS B 1 73 ? -4.600 37.299 60.710 1.00 26.22 61 LYS B C 1
ATOM 4591 O O . LYS B 1 73 ? -5.036 38.126 59.914 1.00 32.83 61 LYS B O 1
ATOM 4610 N N . GLU B 1 74 ? -3.977 37.632 61.829 1.00 22.63 62 GLU B N 1
ATOM 4611 C CA . GLU B 1 74 ? -3.895 39.023 62.270 1.00 25.98 62 GLU B CA 1
ATOM 4612 C C . GLU B 1 74 ? -2.863 39.871 61.512 1.00 25.27 62 GLU B C 1
ATOM 4613 O O . GLU B 1 74 ? -3.096 41.051 61.258 1.00 33.02 62 GLU B O 1
ATOM 4625 N N . ILE B 1 75 ? -1.740 39.270 61.146 1.00 22.85 63 ILE B N 1
ATOM 4626 C CA . ILE B 1 75 ? -0.626 40.002 60.550 1.00 22.32 63 ILE B CA 1
ATOM 4627 C C . ILE B 1 75 ? -0.724 40.041 59.034 1.00 22.02 63 ILE B C 1
ATOM 4628 O O . ILE B 1 75 ? -0.467 41.076 58.416 1.00 24.59 63 ILE B O 1
ATOM 4644 N N . GLY B 1 76 ? -1.081 38.908 58.433 1.00 25.27 64 GLY B N 1
ATOM 4645 C CA . GLY B 1 76 ? -1.298 38.846 56.998 1.00 27.22 64 GLY B CA 1
ATOM 4646 C C . GLY B 1 76 ? -0.102 39.302 56.188 1.00 24.61 64 GLY B C 1
ATOM 4647 O O . GLY B 1 76 ? 1.012 38.826 56.407 1.00 25.11 64 GLY B O 1
ATOM 4651 N N . LYS B 1 77 ? -0.326 40.227 55.254 1.00 28.24 65 LYS B N 1
ATOM 4652 C CA . LYS B 1 77 ? 0.742 40.724 54.387 1.00 23.91 65 LYS B CA 1
ATOM 4653 C C . LYS B 1 77 ? 1.776 41.505 55.187 1.00 18.48 65 LYS B C 1
ATOM 4654 O O . LYS B 1 77 ? 2.821 41.861 54.667 1.00 21.41 65 LYS B O 1
ATOM 4673 N N . GLY B 1 78 ? 1.477 41.778 56.447 1.00 20.90 66 GLY B N 1
ATOM 4674 C CA . GLY B 1 78 ? 2.471 42.344 57.340 1.00 19.00 66 GLY B CA 1
ATOM 4675 C C . GLY B 1 78 ? 3.762 41.531 57.428 1.00 17.19 66 GLY B C 1
ATOM 4676 O O . GLY B 1 78 ? 4.833 42.089 57.747 1.00 19.89 66 GLY B O 1
ATOM 4680 N N . PHE B 1 79 ? 3.711 40.220 57.166 1.00 18.45 67 PHE B N 1
ATOM 4681 C CA . PHE B 1 79 ? 4.950 39.451 57.185 1.00 18.54 67 PHE B CA 1
ATOM 4682 C C . PHE B 1 79 ? 5.901 39.942 56.099 1.00 20.32 67 PHE B C 1
ATOM 4683 O O . PHE B 1 79 ? 7.105 39.867 56.250 1.00 19.63 67 PHE B O 1
ATOM 4700 N N . VAL B 1 80 ? 5.341 40.434 55.002 1.00 20.01 68 VAL B N 1
ATOM 4701 C CA . VAL B 1 80 ? 6.142 40.936 53.906 1.00 20.05 68 VAL B CA 1
ATOM 4702 C C . VAL B 1 80 ? 6.578 42.389 54.133 1.00 17.44 68 VAL B C 1
ATOM 4703 O O . VAL B 1 80 ? 7.665 42.776 53.712 1.00 20.76 68 VAL B O 1
ATOM 4716 N N . HIS B 1 81 ? 5.739 43.192 54.788 1.00 19.00 69 HIS B N 1
ATOM 4717 C CA . HIS B 1 81 ? 5.994 44.636 54.830 1.00 19.18 69 HIS B CA 1
ATOM 4718 C C . HIS B 1 81 ? 6.268 45.293 56.164 1.00 21.26 69 HIS B C 1
ATOM 4719 O O . HIS B 1 81 ? 6.837 46.384 56.184 1.00 26.53 69 HIS B O 1
ATOM 4734 N N . LEU B 1 82 ? 5.843 44.704 57.275 1.00 19.69 70 LEU B N 1
ATOM 4735 C CA . LEU B 1 82 ? 6.046 45.408 58.542 1.00 20.11 70 LEU B CA 1
ATOM 4736 C C . LEU B 1 82 ? 7.526 45.607 58.822 1.00 21.02 70 LEU B C 1
ATOM 4737 O O . LEU B 1 82 ? 8.315 44.684 58.696 1.00 19.96 70 LEU B O 1
ATOM 4753 N N . PRO B 1 83 ? 7.912 46.825 59.210 1.00 19.39 71 PRO B N 1
ATOM 4754 C CA . PRO B 1 83 ? 9.259 47.030 59.740 1.00 21.28 71 PRO B CA 1
ATOM 4755 C C . PRO B 1 83 ? 9.530 46.079 60.914 1.00 18.56 71 PRO B C 1
ATOM 4756 O O . PRO B 1 83 ? 8.603 45.727 61.647 1.00 20.78 71 PRO B O 1
ATOM 4767 N N . LEU B 1 84 ? 10.790 45.697 61.080 1.00 20.00 72 LEU B N 1
ATOM 4768 C CA . LEU B 1 84 ? 11.196 44.723 62.081 1.00 20.61 72 LEU B CA 1
ATOM 4769 C C . LEU B 1 84 ? 10.550 44.913 63.436 1.00 20.75 72 LEU B C 1
ATOM 4770 O O . LEU B 1 84 ? 9.963 43.978 63.970 1.00 19.81 72 LEU B O 1
ATOM 4786 N N . GLU B 1 85 ? 10.703 46.077 64.041 1.00 20.30 73 GLU B N 1
ATOM 4787 C CA . GLU B 1 85 ? 10.225 46.227 65.410 1.00 20.40 73 GLU B CA 1
ATOM 4788 C C . GLU B 1 85 ? 8.701 46.271 65.522 1.00 22.34 73 GLU B C 1
ATOM 4789 O O . GLU B 1 85 ? 8.149 45.839 66.531 1.00 22.60 73 GLU B O 1
ATOM 4801 N N . GLU B 1 86 ? 8.007 46.737 64.483 1.00 21.65 74 GLU B N 1
ATOM 4802 C CA . GLU B 1 86 ? 6.551 46.622 64.459 1.00 21.58 74 GLU B CA 1
ATOM 4803 C C . GLU B 1 86 ? 6.111 45.152 64.326 1.00 18.13 74 GLU B C 1
ATOM 4804 O O . GLU B 1 86 ? 5.139 44.729 64.940 1.00 21.71 74 GLU B O 1
ATOM 4816 N N . LEU B 1 87 ? 6.838 44.359 63.552 1.00 17.86 75 LEU B N 1
ATOM 4817 C CA . LEU B 1 87 ? 6.532 42.934 63.488 1.00 19.19 75 LEU B CA 1
ATOM 4818 C C . LEU B 1 87 ? 6.778 42.277 64.838 1.00 17.58 75 LEU B C 1
ATOM 4819 O O . LEU B 1 87 ? 5.979 41.494 65.301 1.00 18.52 75 LEU B O 1
ATOM 4835 N N . ALA B 1 88 ? 7.887 42.593 65.480 1.00 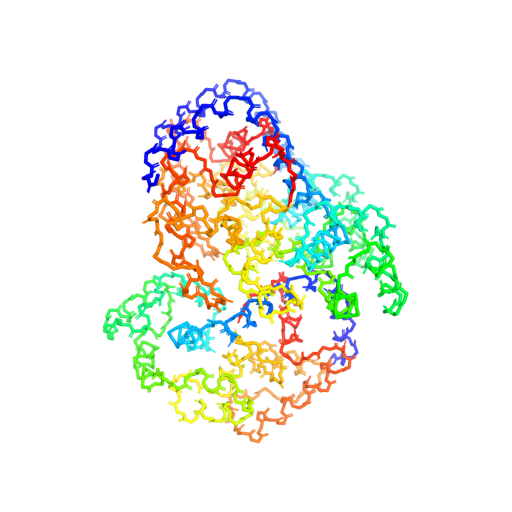17.39 76 ALA B N 1
ATOM 4836 C CA . ALA B 1 88 ? 8.150 42.011 66.784 1.00 16.69 76 ALA B CA 1
ATOM 4837 C C . ALA B 1 88 ? 7.056 42.360 67.789 1.00 19.41 76 ALA B C 1
ATOM 4838 O O . ALA B 1 88 ? 6.643 41.514 68.584 1.00 21.43 76 ALA B O 1
ATOM 4845 N N . GLU B 1 89 ? 6.596 43.603 67.766 1.00 19.23 77 GLU B N 1
ATOM 4846 C CA . GLU B 1 89 ? 5.570 44.025 68.703 1.00 23.93 77 GLU B CA 1
ATOM 4847 C C . GLU B 1 89 ? 4.276 43.265 68.442 1.00 23.00 77 GLU B C 1
ATOM 4848 O O . GLU B 1 89 ? 3.607 42.824 69.376 1.00 22.99 77 GLU B O 1
ATOM 4860 N N . LYS B 1 90 ? 3.935 43.067 67.177 1.00 21.87 78 LYS B N 1
ATOM 4861 C CA . LYS B 1 90 ? 2.732 42.299 66.861 1.00 22.68 78 LYS B CA 1
ATOM 4862 C C . LYS B 1 90 ? 2.853 40.840 67.332 1.00 20.33 78 LYS B C 1
ATOM 4863 O O . LYS B 1 90 ? 1.907 40.281 67.889 1.00 23.05 78 LYS B O 1
ATOM 4882 N N . LEU B 1 91 ? 4.017 40.227 67.122 1.00 19.59 79 LEU B N 1
ATOM 4883 C CA . LEU B 1 91 ? 4.228 38.867 67.588 1.00 20.91 79 LEU B CA 1
ATOM 4884 C C . LEU B 1 91 ? 4.169 38.802 69.100 1.00 22.39 79 LEU B C 1
ATOM 4885 O O . LEU B 1 91 ? 3.682 37.830 69.657 1.00 21.09 79 LEU B O 1
ATOM 4901 N N . ARG B 1 92 ? 4.671 39.831 69.770 1.00 20.72 80 ARG B N 1
ATOM 4902 C CA . ARG B 1 92 ? 4.630 39.864 71.229 1.00 20.95 80 ARG B CA 1
ATOM 4903 C C . ARG B 1 92 ? 3.171 39.920 71.692 1.00 23.29 80 ARG B C 1
ATOM 4904 O O . ARG B 1 92 ? 2.771 39.236 72.627 1.00 27.70 80 ARG B O 1
ATOM 4925 N N . GLU B 1 93 ? 2.366 40.727 71.008 1.00 23.81 81 GLU B N 1
ATOM 4926 C CA . GLU B 1 93 ? 0.975 40.934 71.396 1.00 30.04 81 GLU B CA 1
ATOM 4927 C C . GLU B 1 93 ? 0.152 39.666 71.189 1.00 26.18 81 GLU B C 1
ATOM 4928 O O . GLU B 1 93 ? -0.770 39.389 71.956 1.00 33.58 81 GLU B O 1
ATOM 4940 N N . VAL B 1 94 ? 0.490 38.890 70.163 1.00 26.84 82 VAL B N 1
ATOM 4941 C CA . VAL B 1 94 ? -0.248 37.659 69.890 1.00 26.40 82 VAL B CA 1
ATOM 4942 C C . VAL B 1 94 ? 0.240 36.479 70.736 1.00 29.12 82 VAL B C 1
ATOM 4943 O O . VAL B 1 94 ? -0.313 35.389 70.647 1.00 32.96 82 VAL B O 1
ATOM 4956 N N . GLY B 1 95 ? 1.271 36.698 71.551 1.00 25.48 83 GLY B N 1
ATOM 4957 C CA . GLY B 1 95 ? 1.653 35.747 72.580 1.00 24.25 83 GLY B CA 1
ATOM 4958 C C . GLY B 1 95 ? 2.901 34.908 72.305 1.00 24.07 83 GLY B C 1
ATOM 4959 O O . GLY B 1 95 ? 3.189 33.965 73.047 1.00 26.48 83 GLY B O 1
ATOM 4963 N N . HIS B 1 96 ? 3.658 35.232 71.264 1.00 21.67 84 HIS B N 1
ATOM 4964 C CA . HIS B 1 96 ? 4.882 34.488 71.025 1.00 19.73 84 HIS B CA 1
ATOM 4965 C C . HIS B 1 96 ? 5.928 34.747 72.122 1.00 19.97 84 HIS B C 1
ATOM 4966 O O . HIS B 1 96 ? 6.114 35.884 72.540 1.00 21.19 84 HIS B O 1
ATOM 4981 N N . ARG B 1 97 ? 6.612 33.696 72.569 1.00 19.53 85 ARG B N 1
ATOM 4982 C CA . ARG B 1 97 ? 7.613 33.832 73.617 1.00 18.91 85 ARG B CA 1
ATOM 4983 C C . ARG B 1 97 ? 8.948 34.439 73.128 1.00 16.60 85 ARG B C 1
ATOM 4984 O O . ARG B 1 97 ? 9.742 34.915 73.931 1.00 18.77 85 ARG B O 1
ATOM 5005 N N . TYR B 1 98 ? 9.191 34.405 71.820 1.00 16.45 86 TYR B N 1
ATOM 5006 C CA . TYR B 1 98 ? 10.456 34.833 71.239 1.00 16.42 86 TYR B CA 1
ATOM 5007 C C . TYR B 1 98 ? 10.207 35.794 70.073 1.00 15.21 86 TYR B C 1
ATOM 5008 O O . TYR B 1 98 ? 10.701 35.605 68.963 1.00 15.60 86 TYR B O 1
ATOM 5026 N N . PRO B 1 99 ? 9.450 36.850 70.320 1.00 17.34 87 PRO B N 1
ATOM 5027 C CA . PRO B 1 99 ? 8.990 37.697 69.211 1.00 17.90 87 PRO B CA 1
ATOM 5028 C C . PRO B 1 99 ? 10.087 38.433 68.479 1.00 14.40 87 PRO B C 1
ATOM 5029 O O . PRO B 1 99 ? 9.981 38.636 67.277 1.00 17.18 87 PRO B O 1
ATOM 5040 N N . GLN B 1 100 ? 11.129 38.854 69.178 1.00 15.77 88 GLN B N 1
ATOM 5041 C CA . GLN B 1 100 ? 12.183 39.627 68.517 1.00 16.64 88 GLN B CA 1
ATOM 5042 C C . GLN B 1 100 ? 12.951 38.736 67.554 1.00 16.38 88 GLN B C 1
ATOM 5043 O O . GLN B 1 100 ? 13.150 39.087 66.388 1.00 17.69 88 GLN B O 1
ATOM 5057 N N . LYS B 1 101 ? 13.358 37.569 68.025 1.00 15.52 89 LYS B N 1
ATOM 5058 C CA . LYS B 1 101 ? 14.155 36.704 67.184 1.00 15.17 89 LYS B CA 1
ATOM 5059 C C . LYS B 1 101 ? 13.337 36.175 66.008 1.00 15.09 89 LYS B C 1
ATOM 5060 O O . LYS B 1 101 ? 13.846 36.084 64.890 1.00 16.68 89 LYS B O 1
ATOM 5079 N N . ARG B 1 102 ? 12.077 35.820 66.231 1.00 15.08 90 ARG B N 1
ATOM 5080 C CA A ARG B 1 102 ? 11.242 35.337 65.126 0.54 13.74 90 ARG B CA 1
ATOM 5081 C CA B ARG B 1 102 ? 11.275 35.329 65.118 0.46 14.69 90 ARG B CA 1
ATOM 5082 C C . ARG B 1 102 ? 11.009 36.441 64.112 1.00 14.85 90 ARG B C 1
ATOM 5083 O O . ARG B 1 102 ? 11.005 36.186 62.910 1.00 16.22 90 ARG B O 1
ATOM 5124 N N . ALA B 1 103 ? 10.792 37.667 64.593 1.00 15.34 91 ALA B N 1
ATOM 5125 C CA . ALA B 1 103 ? 10.623 38.798 63.666 1.00 15.44 91 ALA B CA 1
ATOM 5126 C C . ALA B 1 103 ? 11.891 38.974 62.814 1.00 15.96 91 ALA B C 1
ATOM 5127 O O . ALA B 1 103 ? 11.814 39.220 61.594 1.00 17.47 91 ALA B O 1
ATOM 5134 N N . GLU B 1 104 ? 13.054 38.859 63.441 1.00 17.00 92 GLU B N 1
ATOM 5135 C CA . GLU B 1 104 ? 14.303 38.970 62.706 1.00 17.90 92 GLU B CA 1
ATOM 5136 C C . GLU B 1 104 ? 14.408 37.911 61.607 1.00 17.58 92 GLU B C 1
ATOM 5137 O O . GLU B 1 104 ? 14.822 38.215 60.488 1.00 18.65 92 GLU B O 1
ATOM 5149 N N . PHE B 1 105 ? 14.077 36.669 61.946 1.00 17.39 93 PHE B N 1
ATOM 5150 C CA . PHE B 1 105 ? 14.116 35.595 60.974 1.00 15.86 93 PHE B CA 1
ATOM 5151 C C . PHE B 1 105 ? 13.210 35.919 59.786 1.00 16.33 93 PHE B C 1
ATOM 5152 O O . PHE B 1 105 ? 13.584 35.753 58.621 1.00 17.41 93 PHE B O 1
ATOM 5169 N N . ILE B 1 106 ? 11.988 36.341 60.071 1.00 15.53 94 ILE B N 1
ATOM 5170 C CA . ILE B 1 106 ? 11.025 36.616 59.001 1.00 15.30 94 ILE B CA 1
ATOM 5171 C C . ILE B 1 106 ? 11.499 37.755 58.098 1.00 15.64 94 ILE B C 1
ATOM 5172 O O . ILE B 1 106 ? 11.427 37.667 56.863 1.00 17.86 94 ILE B O 1
ATOM 5188 N N . VAL B 1 107 ? 11.997 38.823 58.699 1.00 16.94 95 VAL B N 1
ATOM 5189 C CA . VAL B 1 107 ? 12.494 39.948 57.904 1.00 17.38 95 VAL B CA 1
ATOM 5190 C C . VAL B 1 107 ? 13.667 39.514 57.019 1.00 17.52 95 VAL B C 1
ATOM 5191 O O . VAL B 1 107 ? 13.723 39.835 55.806 1.00 19.62 95 VAL B O 1
ATOM 5204 N N . GLU B 1 108 ? 14.587 38.758 57.598 1.00 18.31 96 GLU B N 1
ATOM 5205 C CA . GLU B 1 108 ? 15.741 38.282 56.843 1.00 19.99 96 GLU B CA 1
ATOM 5206 C C . GLU B 1 108 ? 15.280 37.407 55.672 1.00 18.35 96 GLU B C 1
ATOM 5207 O O . GLU B 1 108 ? 15.860 37.450 54.580 1.00 22.60 96 GLU B O 1
ATOM 5219 N N . ASN B 1 109 ? 14.232 36.623 55.896 1.00 18.50 97 ASN B N 1
ATOM 5220 C CA . ASN B 1 109 ? 13.745 35.691 54.884 1.00 18.91 97 ASN B CA 1
ATOM 5221 C C . ASN B 1 109 ? 13.072 36.352 53.702 1.00 18.47 97 ASN B C 1
ATOM 5222 O O . ASN B 1 109 ? 12.799 35.690 52.693 1.00 20.33 97 ASN B O 1
ATOM 5233 N N . ARG B 1 110 ? 12.807 37.649 53.811 1.00 19.07 98 ARG B N 1
ATOM 5234 C CA . ARG B 1 110 ? 12.223 38.380 52.694 1.00 20.30 98 ARG B CA 1
ATOM 5235 C C . ARG B 1 110 ? 13.132 38.298 51.466 1.00 22.91 98 ARG B C 1
ATOM 5236 O O . ARG B 1 110 ? 12.670 38.462 50.343 1.00 22.44 98 ARG B O 1
ATOM 5257 N N . LYS B 1 111 ? 14.414 38.020 51.680 1.00 22.96 99 LYS B N 1
ATOM 5258 C CA . LYS B 1 111 ? 15.345 37.819 50.567 1.00 22.24 99 LYS B CA 1
ATOM 5259 C C . LYS B 1 111 ? 14.903 36.683 49.656 1.00 23.15 99 LYS B C 1
ATOM 5260 O O . LYS B 1 111 ? 15.322 36.612 48.494 1.00 28.68 99 LYS B O 1
ATOM 5279 N N . LEU B 1 112 ? 14.074 35.786 50.185 1.00 22.76 100 LEU B N 1
ATOM 5280 C CA . LEU B 1 112 ? 13.631 34.616 49.432 1.00 22.16 100 LEU B CA 1
ATOM 5281 C C . LEU B 1 112 ? 12.398 34.878 48.563 1.00 23.61 100 LEU B C 1
ATOM 5282 O O . LEU B 1 112 ? 11.968 33.990 47.819 1.00 27.61 100 LEU B O 1
ATOM 5298 N N . LEU B 1 113 ? 11.809 36.070 48.665 1.00 24.92 101 LEU B N 1
ATOM 5299 C CA . LEU B 1 113 ? 10.702 36.428 47.778 1.00 25.59 101 LEU B CA 1
ATOM 5300 C C . LEU B 1 113 ? 11.204 36.425 46.360 1.00 27.09 101 LEU B C 1
ATOM 5301 O O . LEU B 1 113 ? 12.189 37.085 46.045 1.00 31.21 101 LEU B O 1
ATOM 5317 N N . GLY B 1 114 ? 10.529 35.659 45.514 1.00 26.96 102 GLY B N 1
ATOM 5318 C CA . GLY B 1 114 ? 10.963 35.459 44.150 1.00 27.56 102 GLY B CA 1
ATOM 5319 C C . GLY B 1 114 ? 11.502 34.061 43.930 1.00 30.92 102 GLY B C 1
ATOM 5320 O O . GLY B 1 114 ? 11.641 33.629 42.788 1.00 37.80 102 GLY B O 1
ATOM 5324 N N . LYS B 1 115 ? 11.812 33.346 45.010 1.00 30.17 103 LYS B N 1
ATOM 5325 C CA . LYS B 1 115 ? 12.417 32.014 44.887 1.00 25.56 103 LYS B CA 1
ATOM 5326 C C . LYS B 1 115 ? 11.502 30.896 45.375 1.00 25.12 103 LYS B C 1
ATOM 5327 O O . LYS B 1 115 ? 11.813 29.724 45.169 1.00 25.95 103 LYS B O 1
ATOM 5346 N N . LEU B 1 116 ? 10.399 31.238 46.040 1.00 23.29 104 LEU B N 1
ATOM 5347 C CA . LEU B 1 116 ? 9.591 30.211 46.705 1.00 24.67 104 LEU B CA 1
ATOM 5348 C C . LEU B 1 116 ? 8.742 29.369 45.759 1.00 26.41 104 LEU B C 1
ATOM 5349 O O . LEU B 1 116 ? 8.564 28.183 45.999 1.00 25.03 104 LEU B O 1
ATOM 5365 N N . LYS B 1 117 ? 8.222 29.956 44.686 1.00 27.36 105 LYS B N 1
ATOM 5366 C CA . LYS B 1 117 ? 7.396 29.185 43.766 1.00 29.27 105 LYS B CA 1
ATOM 5367 C C . LYS B 1 117 ? 8.215 28.048 43.167 1.00 29.63 105 LYS B C 1
ATOM 5368 O O . LYS B 1 117 ? 7.752 26.913 43.058 1.00 34.58 105 LYS B O 1
ATOM 5387 N N . ASN B 1 118 ? 9.449 28.354 42.800 1.00 27.78 106 ASN B N 1
ATOM 5388 C CA A ASN B 1 118 ? 10.368 27.375 42.229 0.39 31.02 106 ASN B CA 1
ATOM 5389 C CA B ASN B 1 118 ? 10.302 27.336 42.223 0.61 28.64 106 ASN B CA 1
ATOM 5390 C C . ASN B 1 118 ? 10.726 26.307 43.263 1.00 28.68 106 ASN B C 1
ATOM 5391 O O . ASN B 1 118 ? 10.819 25.135 42.952 1.00 28.71 106 ASN B O 1
ATOM 5412 N N . LEU B 1 119 ? 10.932 26.734 44.506 1.00 28.94 107 LEU B N 1
ATOM 5413 C CA . LEU B 1 119 ? 11.293 25.794 45.567 1.00 29.67 107 LEU B CA 1
ATOM 5414 C C . LEU B 1 119 ? 10.186 24.783 45.826 1.00 29.36 107 LEU B C 1
ATOM 5415 O O . LEU B 1 119 ? 10.445 23.599 45.967 1.00 30.92 107 LEU B O 1
ATOM 5431 N N . VAL B 1 120 ? 8.950 25.249 45.932 1.00 24.47 108 VAL B N 1
ATOM 5432 C CA . VAL B 1 120 ? 7.871 24.341 46.286 1.00 28.71 108 VAL B CA 1
ATOM 5433 C C . VAL B 1 120 ? 7.590 23.352 45.153 1.00 28.33 108 VAL B C 1
ATOM 5434 O O . VAL B 1 120 ? 7.059 22.274 45.382 1.00 32.98 108 VAL B O 1
ATOM 5447 N N . LYS B 1 121 ? 7.997 23.691 43.940 1.00 31.07 109 LYS B N 1
ATOM 5448 C CA . LYS B 1 121 ? 7.765 22.818 42.788 1.00 35.36 109 LYS B CA 1
ATOM 5449 C C . LYS B 1 121 ? 8.926 21.865 42.527 1.00 28.71 109 LYS B C 1
ATOM 5450 O O . LYS B 1 121 ? 8.818 20.958 41.692 1.00 38.12 109 LYS B O 1
ATOM 5469 N N . GLY B 1 122 ? 10.038 22.083 43.226 1.00 28.81 110 GLY B N 1
ATOM 5470 C CA . GLY B 1 122 ? 11.251 21.327 42.981 1.00 31.30 110 GLY B CA 1
ATOM 5471 C C . GLY B 1 122 ? 11.224 19.976 43.672 1.00 31.04 110 GLY B C 1
ATOM 5472 O O . GLY B 1 122 ? 10.214 19.585 44.263 1.00 29.10 110 GLY B O 1
ATOM 5476 N N . ASP B 1 123 ? 12.334 19.254 43.594 1.00 26.05 111 ASP B N 1
ATOM 5477 C CA . ASP B 1 123 ? 12.454 17.995 44.303 1.00 31.41 111 ASP B CA 1
ATOM 5478 C C . ASP B 1 123 ? 12.379 18.308 45.783 1.00 25.17 111 ASP B C 1
ATOM 5479 O O . ASP B 1 123 ? 13.176 19.091 46.276 1.00 26.39 111 ASP B O 1
ATOM 5488 N N . PRO B 1 124 ? 11.437 17.684 46.502 1.00 24.62 112 PRO B N 1
ATOM 5489 C CA . PRO B 1 124 ? 11.198 18.117 47.882 1.00 22.93 112 PRO B CA 1
ATOM 5490 C C . PRO B 1 124 ? 12.407 17.891 48.790 1.00 22.43 112 PRO B C 1
ATOM 5491 O O . PRO B 1 124 ? 12.589 18.651 49.725 1.00 21.98 112 PRO B O 1
ATOM 5502 N N . PHE B 1 125 ? 13.224 16.875 48.533 1.00 22.21 113 PHE B N 1
ATOM 5503 C CA . PHE B 1 125 ? 14.373 16.644 49.391 1.00 24.78 113 PHE B CA 1
ATOM 5504 C C . PHE B 1 125 ? 15.405 17.753 49.189 1.00 19.51 113 PHE B C 1
ATOM 5505 O O . PHE B 1 125 ? 16.010 18.231 50.151 1.00 21.20 113 PHE B O 1
ATOM 5522 N N . GLN B 1 126 ? 15.571 18.188 47.953 1.00 22.00 114 GLN B N 1
ATOM 5523 C CA . GLN B 1 126 ? 16.543 19.231 47.654 1.00 22.50 114 GLN B CA 1
ATOM 5524 C C . GLN B 1 126 ? 16.033 20.577 48.171 1.00 20.20 114 GLN B C 1
ATOM 5525 O O . GLN B 1 126 ? 16.807 21.379 48.719 1.00 22.11 114 GLN B O 1
ATOM 5539 N N . SER B 1 127 ? 14.724 20.814 48.034 1.00 21.67 115 SER B N 1
ATOM 5540 C CA . SER B 1 127 ? 14.130 22.054 48.525 1.00 19.64 115 SER B CA 1
ATOM 5541 C C . SER B 1 127 ? 14.247 22.138 50.027 1.00 21.60 115 SER B C 1
ATOM 5542 O O . SER B 1 127 ? 14.529 23.201 50.555 1.00 21.73 115 SER B O 1
ATOM 5550 N N . ARG B 1 128 ? 14.066 21.016 50.720 1.00 18.15 116 ARG B N 1
ATOM 5551 C CA . ARG B 1 128 ? 14.251 21.018 52.169 1.00 17.91 116 ARG B CA 1
ATOM 5552 C C . ARG B 1 128 ? 15.688 21.374 52.528 1.00 19.26 116 ARG B C 1
ATOM 5553 O O . ARG B 1 128 ? 15.919 22.189 53.436 1.00 18.63 116 ARG B O 1
ATOM 5574 N N . GLU B 1 129 ? 16.661 20.769 51.840 1.00 19.60 117 GLU B N 1
ATOM 5575 C CA . GLU B 1 129 ? 18.069 21.061 52.137 1.00 17.41 117 GLU B CA 1
ATOM 5576 C C . GLU B 1 129 ? 18.334 22.551 51.945 1.00 15.74 117 GLU B C 1
ATOM 5577 O O . GLU B 1 129 ? 19.068 23.180 52.734 1.00 19.78 117 GLU B O 1
ATOM 5589 N N . PHE B 1 130 ? 17.754 23.118 50.893 1.00 18.88 118 PHE B N 1
ATOM 5590 C CA . PHE B 1 130 ? 17.948 24.538 50.621 1.00 18.71 118 PHE B CA 1
ATOM 5591 C C . PHE B 1 130 ? 17.403 25.396 51.770 1.00 17.67 118 PHE B C 1
ATOM 5592 O O . PHE B 1 130 ? 18.070 26.331 52.244 1.00 19.68 118 PHE B O 1
ATOM 5609 N N . LEU B 1 131 ? 16.197 25.081 52.221 1.00 17.99 119 LEU B N 1
ATOM 5610 C CA . LEU B 1 131 ? 15.568 25.855 53.280 1.00 17.13 119 LEU B CA 1
ATOM 5611 C C . LEU B 1 131 ? 16.337 25.730 54.587 1.00 16.40 119 LEU B C 1
ATOM 5612 O O . LEU B 1 131 ? 16.501 26.710 55.317 1.00 17.92 119 LEU B O 1
ATOM 5628 N N . VAL B 1 132 ? 16.793 24.529 54.899 1.00 15.98 120 VAL B N 1
ATOM 5629 C CA . VAL B 1 132 ? 17.567 24.342 56.101 1.00 17.45 120 VAL B CA 1
ATOM 5630 C C . VAL B 1 132 ? 18.789 25.235 56.058 1.00 19.13 120 VAL B C 1
ATOM 5631 O O . VAL B 1 132 ? 19.139 25.851 57.049 1.00 19.12 120 VAL B O 1
ATOM 5644 N N . ARG B 1 133 ? 19.452 25.316 54.918 1.00 19.70 121 ARG B N 1
ATOM 5645 C CA . ARG B 1 133 ? 20.679 26.078 54.851 1.00 20.09 121 ARG B CA 1
ATOM 5646 C C . ARG B 1 133 ? 20.415 27.582 54.825 1.00 18.60 121 ARG B C 1
ATOM 5647 O O . ARG B 1 133 ? 21.193 28.377 55.390 1.00 22.85 121 ARG B O 1
ATOM 5668 N N . ASN B 1 134 ? 19.335 27.986 54.158 1.00 19.19 122 ASN B N 1
ATOM 5669 C CA . ASN B 1 134 ? 19.200 29.400 53.753 1.00 20.35 122 ASN B CA 1
ATOM 5670 C C . ASN B 1 134 ? 18.032 30.192 54.337 1.00 23.30 122 ASN B C 1
ATOM 5671 O O . ASN B 1 134 ? 18.009 31.424 54.280 1.00 28.74 122 ASN B O 1
ATOM 5682 N N . ALA B 1 135 ? 17.045 29.497 54.879 1.00 17.12 123 ALA B N 1
ATOM 5683 C CA . ALA B 1 135 ? 15.893 30.185 55.470 1.00 16.77 123 ALA B CA 1
ATOM 5684 C C . ALA B 1 135 ? 16.053 30.273 56.980 1.00 17.08 123 ALA B C 1
ATOM 5685 O O . ALA B 1 135 ? 16.141 29.259 57.655 1.00 19.83 123 ALA B O 1
ATOM 5692 N N . LYS B 1 136 ? 16.098 31.477 57.521 1.00 17.53 124 LYS B N 1
ATOM 5693 C CA . LYS B 1 136 ? 16.254 31.655 58.958 1.00 16.13 124 LYS B CA 1
ATOM 5694 C C . LYS B 1 136 ? 15.049 31.152 59.742 1.00 17.24 124 LYS B C 1
ATOM 5695 O O . LYS B 1 136 ? 13.898 31.298 59.315 1.00 16.76 124 LYS B O 1
ATOM 5714 N N . GLY B 1 137 ? 15.319 30.545 60.891 1.00 17.57 125 GLY B N 1
ATOM 5715 C CA . GLY B 1 137 ? 14.261 29.974 61.705 1.00 19.31 125 GLY B CA 1
ATOM 5716 C C . GLY B 1 137 ? 13.632 28.705 61.136 1.00 16.82 125 GLY B C 1
ATOM 5717 O O . GLY B 1 137 ? 12.607 28.240 61.641 1.00 18.08 125 GLY B O 1
ATOM 5721 N N . ILE B 1 138 ? 14.230 28.161 60.079 1.00 15.82 126 ILE B N 1
ATOM 5722 C CA . ILE B 1 138 ? 13.704 26.990 59.423 1.00 15.87 126 ILE B CA 1
ATOM 5723 C C . ILE B 1 138 ? 14.760 25.893 59.428 1.00 17.01 126 ILE B C 1
ATOM 5724 O O . ILE B 1 138 ? 15.743 25.964 58.700 1.00 18.15 126 ILE B O 1
ATOM 5740 N N . G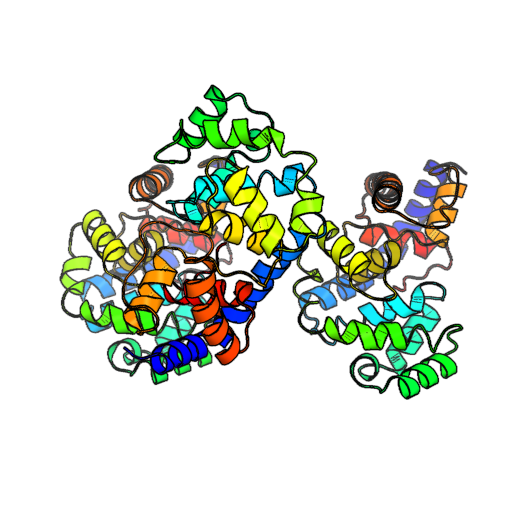LY B 1 139 ? 14.574 24.893 60.272 1.00 15.78 127 GLY B N 1
ATOM 5741 C CA . GLY B 1 139 ? 15.427 23.717 60.281 1.00 16.16 127 GLY B CA 1
ATOM 5742 C C . GLY B 1 139 ? 14.754 22.551 59.581 1.00 14.97 127 GLY B C 1
ATOM 5743 O O . GLY B 1 139 ? 13.817 22.738 58.808 1.00 16.30 127 GLY B O 1
ATOM 5747 N N . TRP B 1 140 ? 15.197 21.341 59.890 1.00 17.35 128 TRP B N 1
ATOM 5748 C CA . TRP B 1 140 ? 14.722 20.157 59.184 1.00 15.42 128 TRP B CA 1
ATOM 5749 C C . TRP B 1 140 ? 13.221 19.974 59.339 1.00 14.13 128 TRP B C 1
ATOM 5750 O O . TRP B 1 140 ? 12.505 19.711 58.360 1.00 17.36 128 TRP B O 1
ATOM 5771 N N . LYS B 1 141 ? 12.741 20.102 60.569 1.00 18.02 129 LYS B N 1
ATOM 5772 C CA . LYS B 1 141 ? 11.325 19.924 60.834 1.00 14.93 129 LYS B CA 1
ATOM 5773 C C . LYS B 1 141 ? 10.488 21.022 60.189 1.00 15.28 129 LYS B C 1
ATOM 5774 O O . LYS B 1 141 ? 9.430 20.741 59.616 1.00 15.52 129 LYS B O 1
ATOM 5793 N N . GLU B 1 142 ? 10.923 22.274 60.320 1.00 15.67 130 GLU B N 1
ATOM 5794 C CA . GLU B 1 142 ? 10.100 23.381 59.864 1.00 16.17 130 GLU B CA 1
ATOM 5795 C C . GLU B 1 142 ? 10.089 23.442 58.352 1.00 14.25 130 GLU B C 1
ATOM 5796 O O . GLU B 1 142 ? 9.113 23.870 57.752 1.00 15.78 130 GLU B O 1
ATOM 5808 N N . ALA B 1 143 ? 11.192 23.041 57.732 1.00 15.08 131 ALA B N 1
ATOM 5809 C CA . ALA B 1 143 ? 11.258 23.008 56.268 1.00 13.79 131 ALA B CA 1
ATOM 5810 C C . ALA B 1 143 ? 10.302 21.944 55.745 1.00 15.91 131 ALA B C 1
ATOM 5811 O O . ALA B 1 143 ? 9.612 22.157 54.763 1.00 16.45 131 ALA B O 1
ATOM 5818 N N . SER B 1 144 ? 10.261 20.792 56.404 1.00 13.96 132 SER B N 1
ATOM 5819 C CA . SER B 1 144 ? 9.323 19.733 56.041 1.00 16.01 132 SER B CA 1
ATOM 5820 C C . SER B 1 144 ? 7.899 20.264 56.185 1.00 13.80 132 SER B C 1
ATOM 5821 O O . SER B 1 144 ? 7.030 20.025 55.360 1.00 15.69 132 SER B O 1
ATOM 5829 N N . HIS B 1 145 ? 7.655 20.966 57.274 1.00 14.05 133 HIS B N 1
ATOM 5830 C CA . HIS B 1 145 ? 6.327 21.505 57.559 1.00 14.22 133 HIS B CA 1
ATOM 5831 C C . HIS B 1 145 ? 5.876 22.484 56.469 1.00 15.62 133 HIS B C 1
ATOM 5832 O O . HIS B 1 145 ? 4.757 22.409 55.975 1.00 15.90 133 HIS B O 1
ATOM 5847 N N . PHE B 1 146 ? 6.757 23.402 56.088 1.00 15.55 134 PHE B N 1
ATOM 5848 C CA . PHE B 1 146 ? 6.439 24.338 55.034 1.00 15.11 134 PHE B CA 1
ATOM 5849 C C . PHE B 1 146 ? 6.105 23.621 53.733 1.00 14.98 134 PHE B C 1
ATOM 5850 O O . PHE B 1 146 ? 5.108 23.936 53.061 1.00 16.45 134 PHE B O 1
ATOM 5867 N N . LEU B 1 147 ? 6.965 22.697 53.337 1.00 15.77 135 LEU B N 1
ATOM 5868 C CA . LEU B 1 147 ? 6.744 22.027 52.065 1.00 16.21 135 LEU B CA 1
ATOM 5869 C C . LEU B 1 147 ? 5.416 21.251 52.079 1.00 17.48 135 LEU B C 1
ATOM 5870 O O . LEU B 1 147 ? 4.634 21.329 51.141 1.00 17.33 135 LEU B O 1
ATOM 5886 N N . ARG B 1 148 ? 5.152 20.537 53.161 1.00 16.19 136 ARG B N 1
ATOM 5887 C CA . ARG B 1 148 ? 3.903 19.794 53.301 1.00 15.57 136 ARG B CA 1
ATOM 5888 C C . ARG B 1 148 ? 2.710 20.748 53.166 1.00 13.73 136 ARG B C 1
ATOM 5889 O O . ARG B 1 148 ? 1.753 20.459 52.460 1.00 16.19 136 ARG B O 1
ATOM 5910 N N . ASN B 1 149 ? 2.807 21.915 53.794 1.00 14.93 137 ASN B N 1
ATOM 5911 C CA . ASN B 1 149 ? 1.718 22.880 53.787 1.00 16.87 137 ASN B CA 1
ATOM 5912 C C . ASN B 1 149 ? 1.544 23.578 52.441 1.00 15.97 137 ASN B C 1
ATOM 5913 O O . ASN B 1 149 ? 0.595 24.328 52.268 1.00 18.16 137 ASN B O 1
ATOM 5924 N N . THR B 1 150 ? 2.431 23.292 51.493 1.00 16.37 138 THR B N 1
ATOM 5925 C CA . THR B 1 150 ? 2.247 23.717 50.103 1.00 17.76 138 THR B CA 1
ATOM 5926 C C . THR B 1 150 ? 1.915 22.571 49.169 1.00 20.88 138 THR B C 1
ATOM 5927 O O . THR B 1 150 ? 1.908 22.749 47.946 1.00 21.52 138 THR B O 1
ATOM 5938 N N . GLY B 1 151 ? 1.650 21.396 49.731 1.00 18.51 139 GLY B N 1
ATOM 5939 C CA . GLY B 1 151 ? 1.129 20.270 48.959 1.00 20.29 139 GLY B CA 1
ATOM 5940 C C . GLY B 1 151 ? 2.061 19.068 48.823 1.00 21.83 139 GLY B C 1
ATOM 5941 O O . GLY B 1 151 ? 1.689 18.040 48.247 1.00 22.29 139 GLY B O 1
ATOM 5945 N N . VAL B 1 152 ? 3.272 19.172 49.359 1.00 18.92 140 VAL B N 1
ATOM 5946 C CA . VAL B 1 152 ? 4.226 18.072 49.262 1.00 18.22 140 VAL B CA 1
ATOM 5947 C C . VAL B 1 152 ? 3.788 16.918 50.168 1.00 19.74 140 VAL B C 1
ATOM 5948 O O . VAL B 1 152 ? 3.451 17.113 51.335 1.00 20.29 140 VAL B O 1
ATOM 5961 N N . GLU B 1 153 ? 3.776 15.718 49.606 1.00 19.96 141 GLU B N 1
ATOM 5962 C CA . GLU B 1 153 ? 3.356 14.537 50.340 1.00 18.86 141 GLU B CA 1
ATOM 5963 C C . GLU B 1 153 ? 4.496 13.652 50.844 1.00 22.37 141 GLU B C 1
ATOM 5964 O O . GLU B 1 153 ? 4.275 12.822 51.704 1.00 21.38 141 GLU B O 1
ATOM 5976 N N . ASP B 1 154 ? 5.712 13.850 50.334 1.00 23.49 142 ASP B N 1
ATOM 5977 C CA . ASP B 1 154 ? 6.836 12.928 50.549 1.00 20.98 142 ASP B CA 1
ATOM 5978 C C . ASP B 1 154 ? 7.541 12.978 51.892 1.00 18.27 142 ASP B C 1
ATOM 5979 O O . ASP B 1 154 ? 8.320 12.080 52.191 1.00 22.67 142 ASP B O 1
ATOM 5988 N N . LEU B 1 155 ? 7.318 14.031 52.671 1.00 20.89 143 LEU B N 1
ATOM 5989 C CA . LEU B 1 155 ? 8.151 14.296 53.847 1.00 20.35 143 LEU B CA 1
ATOM 5990 C C . LEU B 1 155 ? 7.360 14.226 55.138 1.00 18.54 143 LEU B C 1
ATOM 5991 O O . LEU B 1 155 ? 6.179 14.588 55.180 1.00 20.28 143 LEU B O 1
ATOM 6007 N N . ALA B 1 156 ? 8.039 13.767 56.188 1.00 18.53 144 ALA B N 1
ATOM 6008 C CA . ALA B 1 156 ? 7.492 13.758 57.538 1.00 18.65 144 ALA B CA 1
ATOM 6009 C C . ALA B 1 156 ? 7.873 15.015 58.289 1.00 17.33 144 ALA B C 1
ATOM 6010 O O . ALA B 1 156 ? 8.918 15.630 58.032 1.00 18.99 144 ALA B O 1
ATOM 6017 N N . ILE B 1 157 ? 7.012 15.391 59.222 1.00 17.37 145 ILE B N 1
ATOM 6018 C CA . ILE B 1 157 ? 7.238 16.547 60.075 1.00 17.03 145 ILE B CA 1
ATOM 6019 C C . ILE B 1 157 ? 7.484 16.031 61.489 1.00 17.06 145 ILE B C 1
ATOM 6020 O O . ILE B 1 157 ? 6.529 15.682 62.215 1.00 20.58 145 ILE B O 1
ATOM 6036 N N . LEU B 1 158 ? 8.760 15.919 61.855 1.00 16.25 146 LEU B N 1
ATOM 6037 C CA . LEU B 1 158 ? 9.136 15.207 63.066 1.00 17.03 146 LEU B CA 1
ATOM 6038 C C . LEU B 1 158 ? 9.198 16.156 64.241 1.00 18.86 146 LEU B C 1
ATOM 6039 O O . LEU B 1 158 ? 10.274 16.476 64.743 1.00 20.87 146 LEU B O 1
ATOM 6055 N N . ASP B 1 159 ? 8.036 16.624 64.660 1.00 19.65 147 ASP B N 1
ATOM 6056 C CA . ASP B 1 159 ? 7.965 17.520 65.798 1.00 21.28 147 ASP B CA 1
ATOM 6057 C C . ASP B 1 159 ? 7.890 16.696 67.092 1.00 20.28 147 ASP B C 1
ATOM 6058 O O . ASP B 1 159 ? 7.859 15.482 67.053 1.00 20.14 147 ASP B O 1
ATOM 6067 N N . LYS B 1 160 ? 7.923 17.359 68.240 1.00 25.52 148 LYS B N 1
ATOM 6068 C CA . LYS B 1 160 ? 7.983 16.629 69.497 1.00 28.39 148 LYS B CA 1
ATOM 6069 C C . LYS B 1 160 ? 6.786 15.703 69.688 1.00 25.55 148 LYS B C 1
ATOM 6070 O O . LYS B 1 160 ? 6.949 14.598 70.208 1.00 27.07 148 LYS B O 1
ATOM 6089 N N . HIS B 1 161 ? 5.599 16.111 69.247 1.00 26.81 149 HIS B N 1
ATOM 6090 C CA . HIS B 1 161 ? 4.425 15.245 69.390 1.00 28.30 149 HIS B CA 1
ATOM 6091 C C . HIS B 1 161 ? 4.598 13.946 68.616 1.00 28.21 149 HIS B C 1
ATOM 6092 O O . HIS B 1 161 ? 4.335 12.871 69.131 1.00 28.17 149 HIS B O 1
ATOM 6107 N N . VAL B 1 162 ? 5.021 14.051 67.361 1.00 21.24 150 VAL B N 1
ATOM 6108 C CA . VAL B 1 162 ? 5.227 12.865 66.547 1.00 22.49 150 VAL B CA 1
ATOM 6109 C C . VAL B 1 162 ? 6.351 12.010 67.127 1.00 23.03 150 VAL B C 1
ATOM 6110 O O . VAL B 1 162 ? 6.225 10.797 67.193 1.00 23.26 150 VAL B O 1
ATOM 6123 N N . LEU B 1 163 ? 7.447 12.625 67.558 1.00 22.66 151 LEU B N 1
ATOM 6124 C CA . LEU B 1 163 ? 8.573 11.852 68.088 1.00 25.06 151 LEU B CA 1
ATOM 6125 C C . LEU B 1 163 ? 8.177 11.089 69.349 1.00 24.24 151 LEU B C 1
ATOM 6126 O O . LEU B 1 163 ? 8.584 9.949 69.543 1.00 26.49 151 LEU B O 1
ATOM 6142 N N . ARG B 1 164 ? 7.366 11.712 70.197 1.00 25.67 152 ARG B N 1
ATOM 6143 C CA . ARG B 1 164 ? 6.944 11.061 71.433 1.00 28.78 152 ARG B CA 1
ATOM 6144 C C . ARG B 1 164 ? 6.077 9.882 71.077 1.00 27.96 152 ARG B C 1
ATOM 6145 O O . ARG B 1 164 ? 6.194 8.826 71.673 1.00 28.78 152 ARG B O 1
ATOM 6166 N N . LEU B 1 165 ? 5.208 10.071 70.094 1.00 27.81 153 LEU B N 1
ATOM 6167 C CA . LEU B 1 165 ? 4.351 8.996 69.622 1.00 26.05 153 LEU B CA 1
ATOM 6168 C C . LEU B 1 165 ? 5.198 7.831 69.080 1.00 29.34 153 LEU B C 1
ATOM 6169 O O . LEU B 1 165 ? 4.927 6.666 69.376 1.00 31.64 153 LEU B O 1
ATOM 6185 N N . MET B 1 166 ? 6.231 8.137 68.302 1.00 25.91 154 MET B N 1
ATOM 6186 C CA . MET B 1 166 ? 7.111 7.096 67.797 1.00 25.08 154 MET B CA 1
ATOM 6187 C C . MET B 1 166 ? 7.809 6.354 68.941 1.00 23.11 154 MET B C 1
ATOM 6188 O O . MET B 1 166 ? 7.873 5.127 68.941 1.00 28.48 154 MET B O 1
ATOM 6202 N N . LYS B 1 167 ? 8.318 7.086 69.925 1.00 27.19 155 LYS B N 1
ATOM 6203 C CA . LYS B 1 167 ? 9.068 6.456 71.009 1.00 32.76 155 LYS B CA 1
ATOM 6204 C C . LYS B 1 167 ? 8.158 5.584 71.860 1.00 32.66 155 LYS B C 1
ATOM 6205 O O . LYS B 1 167 ? 8.508 4.474 72.240 1.00 39.77 155 LYS B O 1
ATOM 6224 N N . ARG B 1 168 ? 6.959 6.080 72.118 1.00 30.43 156 ARG B N 1
ATOM 6225 C CA . ARG B 1 168 ? 5.995 5.353 72.932 1.00 36.00 156 ARG B CA 1
ATOM 6226 C C . ARG B 1 168 ? 5.519 4.057 72.237 1.0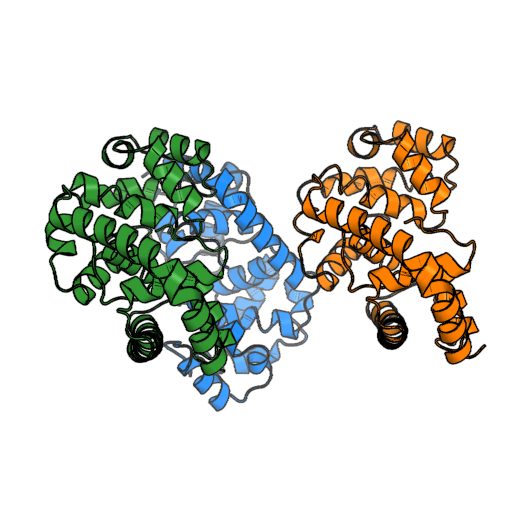0 35.57 156 ARG B C 1
ATOM 6227 O O . ARG B 1 168 ? 5.048 3.136 72.894 1.00 38.34 156 ARG B O 1
ATOM 6248 N N . HIS B 1 169 ? 5.680 3.968 70.918 1.00 36.90 157 HIS B N 1
ATOM 6249 C CA . HIS B 1 169 ? 5.316 2.754 70.180 1.00 32.93 157 HIS B CA 1
ATOM 6250 C C . HIS B 1 169 ? 6.530 1.965 69.691 1.00 38.20 157 HIS B C 1
ATOM 6251 O O . HIS B 1 169 ? 6.419 1.119 68.798 1.00 38.50 157 HIS B O 1
ATOM 6266 N N . GLY B 1 170 ? 7.683 2.254 70.284 1.00 36.13 158 GLY B N 1
ATOM 6267 C CA . GLY B 1 170 ? 8.882 1.469 70.084 1.00 40.78 158 GLY B CA 1
ATOM 6268 C C . GLY B 1 170 ? 9.563 1.655 68.748 1.00 37.66 158 GLY B C 1
ATOM 6269 O O . GLY B 1 170 ? 10.459 0.885 68.413 1.00 43.61 158 GLY B O 1
ATOM 6273 N N . LEU B 1 171 ? 9.147 2.669 67.989 1.00 36.20 159 LEU B N 1
ATOM 6274 C CA . LEU B 1 171 ? 9.735 2.941 66.680 1.00 32.75 159 LEU B CA 1
ATOM 6275 C C . LEU B 1 171 ? 11.131 3.574 66.774 1.00 31.27 159 LEU B C 1
ATOM 6276 O O . LEU B 1 171 ? 11.968 3.382 65.891 1.00 31.28 159 LEU B O 1
ATOM 6292 N N . ILE B 1 172 ? 11.367 4.331 67.840 1.00 29.68 160 ILE B N 1
ATOM 6293 C CA . ILE B 1 172 ? 12.680 4.906 68.128 1.00 31.07 160 ILE B CA 1
ATOM 6294 C C . ILE B 1 172 ? 12.918 4.721 69.620 1.00 34.90 160 ILE B C 1
ATOM 6295 O O . ILE B 1 172 ? 11.969 4.531 70.382 1.00 38.07 160 ILE B O 1
ATOM 6311 N N . GLN B 1 173 ? 14.176 4.763 70.040 1.00 39.77 161 GLN B N 1
ATOM 6312 C CA . GLN B 1 173 ? 14.512 4.480 71.430 1.00 54.02 161 GLN B CA 1
ATOM 6313 C C . GLN B 1 173 ? 14.730 5.747 72.246 1.00 48.65 161 GLN B C 1
ATOM 6314 O O . GLN B 1 173 ? 14.726 5.713 73.478 1.00 48.70 161 GLN B O 1
ATOM 6328 N N . GLU B 1 174 ? 14.916 6.861 71.551 1.00 40.29 162 GLU B N 1
ATOM 6329 C CA . GLU B 1 174 ? 15.173 8.139 72.190 1.00 46.45 162 GLU B CA 1
ATOM 6330 C C . GLU B 1 174 ? 14.529 9.235 71.354 1.00 37.84 162 GLU B C 1
ATOM 6331 O O . GLU B 1 174 ? 14.325 9.064 70.156 1.00 39.69 162 GLU B O 1
ATOM 6343 N N . ILE B 1 175 ? 14.211 10.356 71.988 1.00 34.21 163 ILE B N 1
ATOM 6344 C CA . ILE B 1 175 ? 13.692 11.519 71.282 1.00 30.89 163 ILE B CA 1
ATOM 6345 C C . ILE B 1 175 ? 14.839 12.489 70.966 1.00 28.28 163 ILE B C 1
ATOM 6346 O O . ILE B 1 175 ? 15.436 13.080 71.873 1.00 31.50 163 ILE B O 1
ATOM 6362 N N . PRO B 1 176 ? 15.179 12.633 69.673 1.00 26.21 164 PRO B N 1
ATOM 6363 C CA . PRO B 1 176 ? 16.248 13.568 69.299 1.00 26.86 164 PRO B CA 1
ATOM 6364 C C . PRO B 1 176 ? 15.993 14.982 69.815 1.00 27.20 164 PRO B C 1
ATOM 6365 O O . PRO B 1 176 ? 14.859 15.492 69.677 1.00 30.46 164 PRO B O 1
ATOM 6376 N N . LYS B 1 177 ? 17.039 15.595 70.384 1.00 28.31 165 LYS B N 1
ATOM 6377 C CA . LYS B 1 177 ? 16.989 16.975 70.871 1.00 33.09 165 LYS B CA 1
ATOM 6378 C C . LYS B 1 177 ? 17.463 17.940 69.796 1.00 24.92 165 LYS B C 1
ATOM 6379 O O . LYS B 1 177 ? 17.334 19.162 69.930 1.00 33.10 165 LYS B O 1
ATOM 6398 N N . GLY B 1 178 ? 18.008 17.388 68.724 1.00 26.70 166 GLY B N 1
ATOM 6399 C CA . GLY B 1 178 ? 18.491 18.204 67.634 1.00 25.87 166 GLY B CA 1
ATOM 6400 C C . GLY B 1 178 ? 18.713 17.319 66.430 1.00 19.51 166 GLY B C 1
ATOM 6401 O O . GLY B 1 178 ? 18.646 16.103 66.546 1.00 24.37 166 GLY B O 1
ATOM 6405 N N . TRP B 1 179 ? 19.002 17.918 65.285 1.00 21.91 167 TRP B N 1
ATOM 6406 C CA . TRP B 1 179 ? 19.020 17.172 64.052 1.00 20.45 167 TRP B CA 1
ATOM 6407 C C . TRP B 1 179 ? 20.276 17.382 63.216 1.00 24.37 167 TRP B C 1
ATOM 6408 O O . TRP B 1 179 ? 20.958 18.388 63.313 1.00 25.59 167 TRP B O 1
ATOM 6429 N N . SER B 1 180 ? 20.517 16.396 62.365 1.00 25.01 168 SER B N 1
ATOM 6430 C CA . SER B 1 180 ? 21.430 16.500 61.253 1.00 24.29 168 SER B CA 1
ATOM 6431 C C . SER B 1 180 ? 20.674 15.915 60.079 1.00 20.94 168 SER B C 1
ATOM 6432 O O . SER B 1 180 ? 19.641 15.283 60.272 1.00 24.33 168 SER B O 1
ATOM 6440 N N . LYS B 1 181 ? 21.180 16.102 58.866 1.00 25.86 169 LYS B N 1
ATOM 6441 C CA . LYS B 1 181 ? 20.518 15.542 57.695 1.00 25.35 169 LYS B CA 1
ATOM 6442 C C . LYS B 1 181 ? 20.330 14.039 57.860 1.00 22.13 169 LYS B C 1
ATOM 6443 O O . LYS B 1 181 ? 19.227 13.520 57.707 1.00 22.27 169 LYS B O 1
ATOM 6462 N N . LYS B 1 182 ? 21.405 13.341 58.184 1.00 26.54 170 LYS B N 1
ATOM 6463 C CA . LYS B 1 182 ? 21.364 11.881 58.253 1.00 26.71 170 LYS B CA 1
ATOM 6464 C C . LYS B 1 182 ? 20.336 11.427 59.291 1.00 21.06 170 LYS B C 1
ATOM 6465 O O . LYS B 1 182 ? 19.573 10.485 59.071 1.00 24.10 170 LYS B O 1
ATOM 6484 N N . ARG B 1 183 ? 20.312 12.102 60.427 1.00 23.81 171 ARG B N 1
ATOM 6485 C CA . ARG B 1 183 ? 19.440 11.690 61.513 1.00 23.26 171 ARG B CA 1
ATOM 6486 C C . ARG B 1 183 ? 17.975 11.909 61.139 1.00 22.33 171 ARG B C 1
ATOM 6487 O O . ARG B 1 183 ? 17.129 11.058 61.394 1.00 22.03 171 ARG B O 1
ATOM 6508 N N . TYR B 1 184 ? 17.675 13.056 60.541 1.00 20.49 172 TYR B N 1
ATOM 6509 C CA . TYR B 1 184 ? 16.296 13.351 60.172 1.00 19.35 172 TYR B CA 1
ATOM 6510 C C . TYR B 1 184 ? 15.824 12.373 59.117 1.00 19.09 172 TYR B C 1
ATOM 6511 O O . TYR B 1 184 ? 14.739 11.821 59.230 1.00 19.50 172 TYR B O 1
ATOM 6529 N N . LEU B 1 185 ? 16.639 12.158 58.090 1.00 21.07 173 LEU B N 1
ATOM 6530 C CA . LEU B 1 185 ? 16.294 11.207 57.049 1.00 21.98 173 LEU B CA 1
ATOM 6531 C C . LEU B 1 185 ? 16.012 9.817 57.621 1.00 22.00 173 LEU B C 1
ATOM 6532 O O . LEU B 1 185 ? 15.077 9.149 57.218 1.00 21.70 173 LEU B O 1
ATOM 6548 N N . TYR B 1 186 ? 16.823 9.392 58.574 1.00 20.52 174 TYR B N 1
ATOM 6549 C CA . TYR B 1 186 ? 16.667 8.072 59.167 1.00 21.07 174 TYR B CA 1
ATOM 6550 C C . TYR B 1 186 ? 15.353 7.928 59.945 1.00 21.87 174 TYR B C 1
ATOM 6551 O O . TYR B 1 186 ? 14.618 6.957 59.766 1.00 24.37 174 TYR B O 1
ATOM 6569 N N . VAL B 1 187 ? 15.049 8.881 60.818 1.00 21.35 175 VAL B N 1
ATOM 6570 C CA . VAL B 1 187 ? 13.802 8.799 61.567 1.00 20.27 175 VAL B CA 1
ATOM 6571 C C . VAL B 1 187 ? 12.585 8.983 60.640 1.00 21.48 175 VAL B C 1
ATOM 6572 O O . VAL B 1 187 ? 11.537 8.357 60.828 1.00 22.44 175 VAL B O 1
ATOM 6585 N N . GLU B 1 188 ? 12.734 9.824 59.625 1.00 17.89 176 GLU B N 1
ATOM 6586 C CA . GLU B 1 188 ? 11.670 10.028 58.659 1.00 18.91 176 GLU B CA 1
ATOM 6587 C C . GLU B 1 188 ? 11.362 8.729 57.925 1.00 20.45 176 GLU B C 1
ATOM 6588 O O . GLU B 1 188 ? 10.192 8.405 57.654 1.00 19.38 176 GLU B O 1
ATOM 6600 N N . GLU B 1 189 ? 12.405 7.969 57.615 1.00 20.10 177 GLU B N 1
ATOM 6601 C CA . GLU B 1 189 ? 12.217 6.729 56.863 1.00 22.88 177 GLU B CA 1
ATOM 6602 C C . GLU B 1 189 ? 11.499 5.686 57.730 1.00 22.10 177 GLU B C 1
ATOM 6603 O O . GLU B 1 189 ? 10.669 4.918 57.248 1.00 25.69 177 GLU B O 1
ATOM 6615 N N . ILE B 1 190 ? 11.807 5.660 59.019 1.00 22.95 178 ILE B N 1
ATOM 6616 C CA . ILE B 1 190 ? 11.066 4.790 59.935 1.00 22.64 178 ILE B CA 1
ATOM 6617 C C . ILE B 1 190 ? 9.568 5.121 59.901 1.00 22.41 178 ILE B C 1
ATOM 6618 O O . ILE B 1 190 ? 8.715 4.225 59.840 1.00 23.53 178 ILE B O 1
ATOM 6634 N N . LEU B 1 191 ? 9.235 6.408 59.946 1.00 21.55 179 LEU B N 1
ATOM 6635 C CA . LEU B 1 191 ? 7.830 6.781 59.957 1.00 21.66 179 LEU B CA 1
ATOM 6636 C C . LEU B 1 191 ? 7.202 6.554 58.589 1.00 20.44 179 LEU B C 1
ATOM 6637 O O . LEU B 1 191 ? 6.010 6.300 58.488 1.00 22.49 179 LEU B O 1
ATOM 6653 N N . ARG B 1 192 ? 8.001 6.647 57.537 1.00 20.68 180 ARG B N 1
ATOM 6654 C CA . ARG B 1 192 ? 7.474 6.422 56.196 1.00 19.55 180 ARG B CA 1
ATOM 6655 C C . ARG B 1 192 ? 6.958 5.000 56.050 1.00 24.52 180 ARG B C 1
ATOM 6656 O O . ARG B 1 192 ? 5.942 4.764 55.394 1.00 23.80 180 ARG B O 1
ATOM 6677 N N . LYS B 1 193 ? 7.663 4.056 56.657 1.00 25.13 181 LYS B N 1
ATOM 6678 C CA . LYS B 1 193 ? 7.239 2.663 56.621 1.00 26.72 181 LYS B CA 1
ATOM 6679 C C . LYS B 1 193 ? 5.909 2.464 57.366 1.00 23.36 181 LYS B C 1
ATOM 6680 O O . LYS B 1 193 ? 5.089 1.644 56.972 1.00 26.00 181 LYS B O 1
ATOM 6699 N N . VAL B 1 194 ? 5.685 3.221 58.436 1.00 21.48 182 VAL B N 1
ATOM 6700 C CA . VAL B 1 194 ? 4.399 3.147 59.131 1.00 25.69 182 VAL B CA 1
ATOM 6701 C C . VAL B 1 194 ? 3.287 3.747 58.266 1.00 23.61 182 VAL B C 1
ATOM 6702 O O . VAL B 1 194 ? 2.191 3.181 58.158 1.00 21.09 182 VAL B O 1
ATOM 6715 N N . ALA B 1 195 ? 3.568 4.892 57.648 1.00 19.79 183 ALA B N 1
ATOM 6716 C CA . ALA B 1 195 ? 2.598 5.522 56.748 1.00 21.18 183 ALA B CA 1
ATOM 6717 C C . ALA B 1 195 ? 2.211 4.568 55.603 1.00 20.58 183 ALA B C 1
ATOM 6718 O O . ALA B 1 195 ? 1.035 4.436 55.234 1.00 21.02 183 ALA B O 1
ATOM 6725 N N . GLU B 1 196 ? 3.204 3.895 55.045 1.00 23.09 184 GLU B N 1
ATOM 6726 C CA . GLU B 1 196 ? 2.988 2.950 53.953 1.00 26.62 184 GLU B CA 1
ATOM 6727 C C . GLU B 1 196 ? 2.103 1.780 54.392 1.00 27.08 184 GLU B C 1
ATOM 6728 O O . GLU B 1 196 ? 1.241 1.327 53.637 1.00 26.04 184 GLU B O 1
ATOM 6740 N N . ALA B 1 197 ? 2.289 1.315 55.625 1.00 23.23 185 ALA B N 1
ATOM 6741 C CA . ALA B 1 197 ? 1.458 0.227 56.161 1.00 25.53 185 ALA B CA 1
ATOM 6742 C C . ALA B 1 197 ? 0.005 0.659 56.326 1.00 23.63 185 ALA B C 1
ATOM 6743 O O . ALA B 1 197 ? -0.914 -0.136 56.136 1.00 28.48 185 ALA B O 1
ATOM 6750 N N . PHE B 1 198 ? -0.190 1.924 56.666 1.00 21.88 186 PHE B N 1
ATOM 6751 C CA . PHE B 1 198 ? -1.511 2.483 56.825 1.00 22.10 186 PHE B CA 1
ATOM 6752 C C . PHE B 1 198 ? -2.121 2.760 55.454 1.00 22.98 186 PHE B C 1
ATOM 6753 O O . PHE B 1 198 ? -3.321 2.670 55.278 1.00 27.40 186 PHE B O 1
ATOM 6770 N N . GLY B 1 199 ? -1.283 3.070 54.475 1.00 22.40 187 GLY B N 1
ATOM 6771 C CA . GLY B 1 199 ? -1.777 3.377 53.150 1.00 23.26 187 GLY B CA 1
ATOM 6772 C C . GLY B 1 199 ? -1.950 4.856 52.876 1.00 22.94 187 GLY B C 1
ATOM 6773 O O . GLY B 1 199 ? -2.813 5.225 52.086 1.00 29.31 187 GLY B O 1
ATOM 6777 N N . GLU B 1 200 ? -1.150 5.702 53.522 1.00 25.20 188 GLU B N 1
ATOM 6778 C CA . GLU B 1 200 ? -1.182 7.144 53.223 1.00 21.24 188 GLU B CA 1
ATOM 6779 C C . GLU B 1 200 ? 0.220 7.674 53.023 1.00 20.44 188 GLU B C 1
ATOM 6780 O O . GLU B 1 200 ? 1.181 7.125 53.578 1.00 21.70 188 GLU B O 1
ATOM 6792 N N . SER B 1 201 ? 0.345 8.732 52.215 1.00 21.71 189 SER B N 1
ATOM 6793 C CA . SER B 1 201 ? 1.607 9.453 52.096 1.00 20.10 189 SER B CA 1
ATOM 6794 C C . SER B 1 201 ? 2.028 10.085 53.424 1.00 18.72 189 SER B C 1
ATOM 6795 O O . SER B 1 201 ? 1.185 10.399 54.262 1.00 20.85 189 SER B O 1
ATOM 6803 N N . PRO B 1 202 ? 3.334 10.296 53.605 1.00 19.90 190 PRO B N 1
ATOM 6804 C CA . PRO B 1 202 ? 3.801 10.929 54.847 1.00 19.49 190 PRO B CA 1
ATOM 6805 C C . PRO B 1 202 ? 3.100 12.247 55.152 1.00 18.57 190 PRO B C 1
ATOM 6806 O O . PRO B 1 202 ? 2.774 12.516 56.323 1.00 18.57 190 PRO B O 1
ATOM 6817 N N . GLY B 1 203 ? 2.843 13.059 54.131 1.00 18.94 191 GLY B N 1
ATOM 6818 C CA . GLY B 1 203 ? 2.238 14.375 54.344 1.00 20.55 191 GLY B CA 1
ATOM 6819 C C . GLY B 1 203 ? 0.845 14.271 54.916 1.00 17.41 191 GLY B C 1
ATOM 6820 O O . GLY B 1 203 ? 0.467 15.035 55.810 1.00 18.44 191 GLY B O 1
ATOM 6824 N N . LYS B 1 204 ? 0.053 13.350 54.369 1.00 17.10 192 LYS B N 1
ATOM 6825 C CA . LYS B 1 204 ? -1.287 13.122 54.883 1.00 18.35 192 LYS B CA 1
ATOM 6826 C C . LYS B 1 204 ? -1.291 12.323 56.173 1.00 20.54 192 LYS B C 1
ATOM 6827 O O . LYS B 1 204 ? -2.124 12.555 57.038 1.00 18.71 192 LYS B O 1
ATOM 6846 N N . PHE B 1 205 ? -0.377 11.372 56.288 1.00 18.76 193 PHE B N 1
ATOM 6847 C CA . PHE B 1 205 ? -0.326 10.520 57.471 1.00 17.37 193 PHE B CA 1
ATOM 6848 C C . PHE B 1 205 ? -0.150 11.399 58.708 1.00 16.60 193 PHE B C 1
ATOM 6849 O O . PHE B 1 205 ? -0.712 11.121 59.774 1.00 17.25 193 PHE B O 1
ATOM 6866 N N . ASP B 1 206 ? 0.636 12.449 58.554 1.00 17.06 194 ASP B N 1
ATOM 6867 C CA . ASP B 1 206 ? 0.871 13.392 59.644 1.00 17.18 194 ASP B CA 1
ATOM 6868 C C . ASP B 1 206 ? -0.434 13.944 60.210 1.00 16.31 194 ASP B C 1
ATOM 6869 O O . ASP B 1 206 ? -0.580 14.102 61.431 1.00 17.08 194 ASP B O 1
ATOM 6878 N N . LEU B 1 207 ? -1.366 14.276 59.325 1.00 15.38 195 LEU B N 1
ATOM 6879 C CA . LEU B 1 207 ? -2.664 14.797 59.755 1.00 15.66 195 LEU B CA 1
ATOM 6880 C C . LEU B 1 207 ? -3.484 13.740 60.491 1.00 16.07 195 LEU B C 1
ATOM 6881 O O . LEU B 1 207 ? -4.178 14.066 61.459 1.00 17.58 195 LEU B O 1
ATOM 6897 N N . TYR B 1 208 ? -3.420 12.485 60.043 1.00 16.41 196 TYR B N 1
ATOM 6898 C CA . TYR B 1 208 ? -4.081 11.410 60.777 1.00 16.51 196 TYR B CA 1
ATOM 6899 C C . TYR B 1 208 ? -3.477 11.257 62.159 1.00 16.81 196 TYR B C 1
ATOM 6900 O O . TYR B 1 208 ? -4.230 11.077 63.136 1.00 16.84 196 TYR B O 1
ATOM 6918 N N . LEU B 1 209 ? -2.151 11.319 62.256 1.00 16.53 197 LEU B N 1
ATOM 6919 C CA . LEU B 1 209 ? -1.478 11.213 63.569 1.00 15.68 197 LEU B CA 1
ATOM 6920 C C . LEU B 1 209 ? -1.935 12.314 64.506 1.00 16.37 197 LEU B C 1
ATOM 6921 O O . LEU B 1 209 ? -2.213 12.071 65.680 1.00 19.56 197 LEU B O 1
ATOM 6937 N N . TRP B 1 210 ? -2.029 13.529 63.989 1.00 16.04 198 TRP B N 1
ATOM 6938 C CA . TRP B 1 210 ? -2.438 14.647 64.830 1.00 18.34 198 TRP B CA 1
ATOM 6939 C C . TRP B 1 210 ? -3.928 14.590 65.218 1.00 14.73 198 TRP B C 1
ATOM 6940 O O . TRP B 1 210 ? -4.320 15.114 66.254 1.00 18.51 198 TRP B O 1
ATOM 6961 N N . TYR B 1 211 ? -4.755 13.931 64.406 1.00 17.55 199 TYR B N 1
ATOM 6962 C CA . TYR B 1 211 ? -6.167 13.782 64.738 1.00 14.57 199 TYR B CA 1
ATOM 6963 C C . TYR B 1 211 ? -6.315 12.986 66.030 1.00 16.71 199 TYR B C 1
ATOM 6964 O O . TYR B 1 211 ? -7.250 13.181 66.776 1.00 17.46 199 TYR B O 1
ATOM 6982 N N . LEU B 1 212 ? -5.348 12.124 66.333 1.00 19.47 200 LEU B N 1
ATOM 6983 C CA . LEU B 1 212 ? -5.458 11.275 67.522 1.00 23.64 200 LEU B CA 1
ATOM 6984 C C . LEU B 1 212 ? -5.553 12.080 68.801 1.00 21.18 200 LEU B C 1
ATOM 6985 O O . LEU B 1 212 ? -6.212 11.637 69.739 1.00 27.81 200 LEU B O 1
ATOM 7001 N N . VAL B 1 213 ? -4.882 13.233 68.859 1.00 21.87 201 VAL B N 1
ATOM 7002 C CA . VAL B 1 213 ? -4.778 13.998 70.109 1.00 29.95 201 VAL B CA 1
ATOM 7003 C C . VAL B 1 213 ? -6.117 14.589 70.569 1.00 29.22 201 VAL B C 1
ATOM 7004 O O . VAL B 1 213 ? -6.608 14.295 71.675 1.00 30.78 201 VAL B O 1
ATOM 7017 N N . LYS B 1 214 ? -6.694 15.444 69.727 1.00 21.33 202 LYS B N 1
ATOM 7018 C CA . LYS B 1 214 ? -7.895 16.170 70.107 1.00 21.77 202 LYS B CA 1
ATOM 7019 C C . LYS B 1 214 ? -9.004 16.078 69.064 1.00 18.15 202 LYS B C 1
ATOM 7020 O O . LYS B 1 214 ? -10.025 16.764 69.179 1.00 21.93 202 LYS B O 1
ATOM 7039 N N . GLY B 1 215 ? -8.803 15.243 68.048 1.00 16.69 203 GLY B N 1
ATOM 7040 C CA . GLY B 1 215 ? -9.803 15.055 67.004 1.00 19.73 203 GLY B CA 1
ATOM 7041 C C . GLY B 1 215 ? -9.871 16.230 66.053 1.00 21.70 203 GLY B C 1
ATOM 7042 O O . GLY B 1 215 ? -10.912 16.476 65.456 1.00 23.45 203 GLY B O 1
ATOM 7046 N N . LYS B 1 216 ? -8.759 16.945 65.891 1.00 17.87 204 LYS B N 1
ATOM 7047 C CA . LYS B 1 216 ? -8.738 18.122 65.033 1.00 18.32 204 LYS B CA 1
ATOM 7048 C C . LYS B 1 216 ? -7.748 17.934 63.905 1.00 17.58 204 LYS B C 1
ATOM 7049 O O . LYS B 1 216 ? -6.798 17.152 64.014 1.00 18.73 204 LYS B O 1
ATOM 7068 N N . VAL B 1 217 ? -7.973 18.676 62.829 1.00 17.24 205 VAL B N 1
ATOM 7069 C CA . VAL B 1 217 ? -7.029 18.739 61.728 1.00 18.20 205 VAL B CA 1
ATOM 7070 C C . VAL B 1 217 ? -6.736 20.219 61.489 1.00 18.39 205 VAL B C 1
ATOM 7071 O O . VAL B 1 217 ? -7.563 20.949 60.958 1.00 22.82 205 VAL B O 1
ATOM 7084 N N . ASP B 1 218 ? -5.567 20.657 61.933 1.00 21.26 206 ASP B N 1
ATOM 7085 C CA . ASP B 1 218 ? -5.134 22.028 61.745 1.00 20.21 206 ASP B CA 1
ATOM 7086 C C . ASP B 1 218 ? -4.123 22.016 60.630 1.00 22.48 206 ASP B C 1
ATOM 7087 O O . ASP B 1 218 ? -4.394 21.468 59.571 1.00 24.40 206 ASP B O 1
ATOM 7096 N N . LYS B 1 219 ? -2.964 22.616 60.850 1.00 21.71 207 LYS B N 1
ATOM 7097 C CA . LYS B 1 219 ? -1.926 22.591 59.838 1.00 20.78 207 LYS B CA 1
ATOM 7098 C C . LYS B 1 219 ? -0.579 22.844 60.472 1.00 21.64 207 LYS B C 1
ATOM 7099 O O . LYS B 1 219 ? 0.405 22.885 59.738 1.00 21.15 207 LYS B O 1
ATOM 7119 N N . HIS C 1 12 ? 3.292 -1.800 26.964 1.00 57.22 0 HIS C N 1
ATOM 7120 C CA . HIS C 1 12 ? 3.594 -2.365 25.615 1.00 57.19 0 HIS C CA 1
ATOM 7121 C C . HIS C 1 12 ? 2.858 -1.611 24.511 1.00 55.28 0 HIS C C 1
ATOM 7122 O O . HIS C 1 12 ? 1.871 -0.912 24.758 1.00 51.73 0 HIS C O 1
ATOM 7128 N N . MET C 1 13 ? 3.343 -1.781 23.287 1.00 46.47 1 MET C N 1
ATOM 7129 C CA . MET C 1 13 ? 2.800 -1.093 22.124 1.00 40.83 1 MET C CA 1
ATOM 7130 C C . MET C 1 13 ? 1.331 -1.460 21.895 1.00 42.05 1 MET C C 1
ATOM 7131 O O . MET C 1 13 ? 0.565 -0.677 21.333 1.00 41.73 1 MET C O 1
ATOM 7145 N N . GLU C 1 14 ? 0.937 -2.659 22.321 1.00 39.53 2 GLU C N 1
ATOM 7146 C CA . GLU C 1 14 ? -0.428 -3.112 22.084 1.00 40.89 2 GLU C CA 1
ATOM 7147 C C . GLU C 1 14 ? -1.438 -2.226 22.807 1.00 35.57 2 GLU C C 1
ATOM 7148 O O . GLU C 1 14 ? -2.491 -1.891 22.250 1.00 33.12 2 GLU C O 1
ATOM 7160 N N . GLU C 1 15 ? -1.119 -1.834 24.040 1.00 36.48 3 GLU C N 1
ATOM 7161 C CA . GLU C 1 15 ? -1.996 -0.946 24.802 1.00 42.58 3 GLU C CA 1
ATOM 7162 C C . GLU C 1 15 ? -2.185 0.380 24.073 1.00 35.51 3 GLU C C 1
ATOM 7163 O O . GLU C 1 15 ? -3.280 0.960 24.084 1.00 35.25 3 GLU C O 1
ATOM 7175 N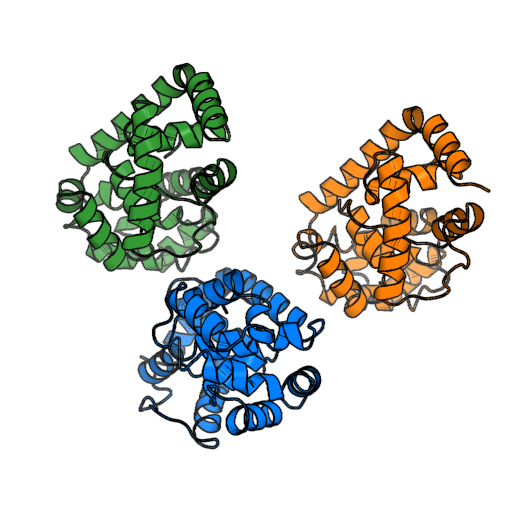 N . LEU C 1 16 ? -1.117 0.869 23.456 1.00 31.61 4 LEU C N 1
ATOM 7176 C CA . LEU C 1 16 ? -1.169 2.163 22.773 1.00 27.11 4 LEU C CA 1
ATOM 7177 C C . LEU C 1 16 ? -2.024 2.055 21.526 1.00 24.00 4 LEU C C 1
ATOM 7178 O O . LEU C 1 16 ? -2.894 2.880 21.304 1.00 24.24 4 LEU C O 1
ATOM 7194 N N . LEU C 1 17 ? -1.816 1.021 20.720 1.00 26.92 5 LEU C N 1
ATOM 7195 C CA . LEU C 1 17 ? -2.633 0.900 19.518 1.00 23.90 5 LEU C CA 1
ATOM 7196 C C . LEU C 1 17 ? -4.094 0.617 19.873 1.00 21.07 5 LEU C C 1
ATOM 7197 O O . LEU C 1 17 ? -4.985 1.054 19.170 1.00 21.61 5 LEU C O 1
ATOM 7213 N N . LYS C 1 18 ? -4.335 -0.088 20.977 1.00 24.83 6 LYS C N 1
ATOM 7214 C CA . LYS C 1 18 ? -5.704 -0.328 21.424 1.00 22.74 6 LYS C CA 1
ATOM 7215 C C . LYS C 1 18 ? -6.389 0.969 21.845 1.00 23.94 6 LYS C C 1
ATOM 7216 O O . LYS C 1 18 ? -7.535 1.192 21.507 1.00 23.50 6 LYS C O 1
ATOM 7235 N N . GLU C 1 19 ? -5.697 1.822 22.589 1.00 24.04 7 GLU C N 1
ATOM 7236 C CA . GLU C 1 19 ? -6.314 3.091 22.970 1.00 27.07 7 GLU C CA 1
ATOM 7237 C C . GLU C 1 19 ? -6.510 3.993 21.749 1.00 22.55 7 GLU C C 1
ATOM 7238 O O . GLU C 1 19 ? -7.526 4.664 21.641 1.00 23.78 7 GLU C O 1
ATOM 7250 N N . LEU C 1 20 ? -5.572 3.988 20.811 1.00 19.03 8 LEU C N 1
ATOM 7251 C CA . LEU C 1 20 ? -5.752 4.797 19.613 1.00 17.65 8 LEU C CA 1
ATOM 7252 C C . LEU C 1 20 ? -6.939 4.273 18.835 1.00 21.35 8 LEU C C 1
ATOM 7253 O O . LEU C 1 20 ? -7.724 5.037 18.293 1.00 19.77 8 LEU C O 1
ATOM 7269 N N . GLU C 1 21 ? -7.094 2.957 18.791 1.00 18.78 9 GLU C N 1
ATOM 7270 C CA . GLU C 1 21 ? -8.202 2.393 18.040 1.00 20.67 9 GLU C CA 1
ATOM 7271 C C . GLU C 1 21 ? -9.530 2.843 18.664 1.00 17.26 9 GLU C C 1
ATOM 7272 O O . GLU C 1 21 ? -10.492 3.104 17.954 1.00 20.82 9 GLU C O 1
ATOM 7284 N N . ARG C 1 22 ? -9.574 2.957 19.992 1.00 20.05 10 ARG C N 1
ATOM 7285 C CA . ARG C 1 22 ? -10.806 3.351 20.664 1.00 21.64 10 ARG C CA 1
ATOM 7286 C C . ARG C 1 22 ? -11.228 4.771 20.336 1.00 20.19 10 ARG C C 1
ATOM 7287 O O . ARG C 1 22 ? -12.425 5.082 20.386 1.00 23.92 10 ARG C O 1
ATOM 7308 N N . ILE C 1 23 ? -10.263 5.642 20.049 1.00 19.92 11 ILE C N 1
ATOM 7309 C CA . ILE C 1 23 ? -10.597 7.033 19.746 1.00 18.91 11 ILE C CA 1
ATOM 7310 C C . ILE C 1 23 ? -10.597 7.317 18.247 1.00 17.84 11 ILE C C 1
ATOM 7311 O O . ILE C 1 23 ? -10.914 8.426 17.840 1.00 18.72 11 ILE C O 1
ATOM 7327 N N . ARG C 1 24 ? -10.271 6.321 17.426 1.00 18.94 12 ARG C N 1
ATOM 7328 C CA . ARG C 1 24 ? -10.120 6.582 16.000 1.00 17.75 12 ARG C CA 1
ATOM 7329 C C . ARG C 1 24 ? -11.377 7.137 15.364 1.00 17.47 12 ARG C C 1
ATOM 7330 O O . ARG C 1 24 ? -11.327 8.131 14.629 1.00 18.36 12 ARG C O 1
ATOM 7351 N N . GLU C 1 25 ? -12.516 6.509 15.644 1.00 19.97 13 GLU C N 1
ATOM 7352 C CA . GLU C 1 25 ? -13.735 6.887 14.965 1.00 18.60 13 GLU C CA 1
ATOM 7353 C C . GLU C 1 25 ? -14.094 8.326 15.288 1.00 18.14 13 GLU C C 1
ATOM 7354 O O . GLU C 1 25 ? -14.465 9.098 14.397 1.00 21.43 13 GLU C O 1
ATOM 7366 N N . GLU C 1 26 ? -13.986 8.700 16.564 1.00 19.12 14 GLU C N 1
ATOM 7367 C CA . GLU C 1 26 ? -14.407 10.038 16.969 1.00 19.37 14 GLU C CA 1
ATOM 7368 C C . GLU C 1 26 ? -13.420 11.116 16.546 1.00 17.13 14 GLU C C 1
ATOM 7369 O O . GLU C 1 26 ? -13.819 12.245 16.310 1.00 18.27 14 GLU C O 1
ATOM 7381 N N . ALA C 1 27 ? -12.141 10.776 16.477 1.00 17.51 15 ALA C N 1
ATOM 7382 C CA . ALA C 1 27 ? -11.107 11.743 16.137 1.00 16.91 15 ALA C CA 1
ATOM 7383 C C . ALA C 1 27 ? -11.000 11.929 14.637 1.00 14.80 15 ALA C C 1
ATOM 7384 O O . ALA C 1 27 ? -10.633 13.009 14.167 1.00 16.42 15 ALA C O 1
ATOM 7391 N N . LYS C 1 28 ? -11.354 10.905 13.875 1.00 16.43 16 LYS C N 1
ATOM 7392 C CA . LYS C 1 28 ? -11.100 10.936 12.439 1.00 18.19 16 LYS C CA 1
ATOM 7393 C C . LYS C 1 28 ? -11.658 12.180 11.701 1.00 15.87 16 LYS C C 1
ATOM 7394 O O . LYS C 1 28 ? -10.950 12.776 10.891 1.00 18.85 16 LYS C O 1
ATOM 7413 N N . PRO C 1 29 ? -12.930 12.563 11.946 1.00 16.52 17 P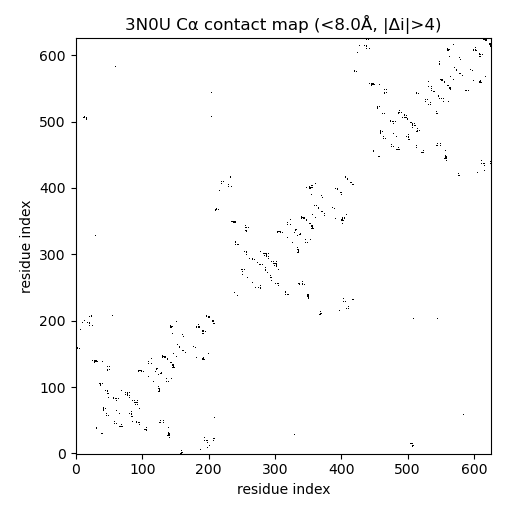RO C N 1
ATOM 7414 C CA . PRO C 1 29 ? -13.393 13.752 11.206 1.00 19.73 17 PRO C CA 1
ATOM 7415 C C . PRO C 1 29 ? -12.571 15.028 11.502 1.00 21.67 17 PRO C C 1
ATOM 7416 O O . PRO C 1 29 ? -12.353 15.851 10.606 1.00 20.79 17 PRO C O 1
ATOM 7427 N N . LEU C 1 30 ? -12.137 15.197 12.746 1.00 19.22 18 LEU C N 1
ATOM 7428 C CA . LEU C 1 30 ? -11.288 16.326 13.112 1.00 18.15 18 LEU C CA 1
ATOM 7429 C C . LEU C 1 30 ? -9.908 16.253 12.447 1.00 18.77 18 LEU C C 1
ATOM 7430 O O . LEU C 1 30 ? -9.380 17.269 11.975 1.00 20.47 18 LEU C O 1
ATOM 7446 N N . VAL C 1 31 ? -9.317 15.059 12.438 1.00 16.68 19 VAL C N 1
ATOM 7447 C CA . VAL C 1 31 ? -8.022 14.863 11.802 1.00 16.22 19 VAL C CA 1
ATOM 7448 C C . VAL C 1 31 ? -8.128 15.127 10.307 1.00 16.05 19 VAL C C 1
ATOM 7449 O O . VAL C 1 31 ? -7.282 15.795 9.715 1.00 17.96 19 VAL C O 1
ATOM 7462 N N . GLU C 1 32 ? -9.180 14.621 9.680 1.00 18.12 20 GLU C N 1
ATOM 7463 C CA . GLU C 1 32 ? -9.295 14.789 8.230 1.00 20.24 20 GLU C CA 1
ATOM 7464 C C . GLU C 1 32 ? -9.569 16.242 7.855 1.00 20.02 20 GLU C C 1
ATOM 7465 O O . GLU C 1 32 ? -9.002 16.765 6.894 1.00 23.48 20 GLU C O 1
ATOM 7477 N N . GLN C 1 33 ? -10.425 16.903 8.624 1.00 21.66 21 GLN C N 1
ATOM 7478 C CA . GLN C 1 33 ? -10.738 18.308 8.373 1.00 25.89 21 GLN C CA 1
ATOM 7479 C C . GLN C 1 33 ? -9.472 19.156 8.532 1.00 22.34 21 GLN C C 1
ATOM 7480 O O . GLN C 1 33 ? -9.183 20.034 7.726 1.00 23.33 21 GLN C O 1
ATOM 7494 N N . ARG C 1 34 ? -8.709 18.895 9.582 1.00 19.54 22 ARG C N 1
ATOM 7495 C CA . ARG C 1 34 ? -7.497 19.662 9.818 1.00 19.41 22 ARG C CA 1
ATOM 7496 C C . ARG C 1 34 ? -6.492 19.419 8.712 1.00 16.93 22 ARG C C 1
ATOM 7497 O O . ARG C 1 34 ? -5.832 20.352 8.230 1.00 18.55 22 ARG C O 1
ATOM 7518 N N . PHE C 1 35 ? -6.362 18.170 8.293 1.00 19.41 23 PHE C N 1
ATOM 7519 C CA . PHE C 1 35 ? -5.363 17.890 7.283 1.00 19.98 23 PHE C CA 1
ATOM 7520 C C . PHE C 1 35 ? -5.729 18.527 5.962 1.00 24.21 23 PHE C C 1
ATOM 7521 O O . PHE C 1 35 ? -4.860 18.919 5.202 1.00 23.22 23 PHE C O 1
ATOM 7538 N N . GLU C 1 36 ? -7.018 18.626 5.669 1.00 22.41 24 GLU C N 1
ATOM 7539 C CA . GLU C 1 36 ? -7.431 19.268 4.440 1.00 26.53 24 GLU C CA 1
ATOM 7540 C C . GLU C 1 36 ? -7.038 20.763 4.485 1.00 26.83 24 GLU C C 1
ATOM 7541 O O . GLU C 1 36 ? -6.675 21.328 3.477 1.00 28.12 24 GLU C O 1
ATOM 7553 N N . GLU C 1 37 ? -7.070 21.387 5.665 1.00 23.73 25 GLU C N 1
ATOM 7554 C CA . GLU C 1 37 ? -6.577 22.756 5.813 1.00 24.26 25 GLU C CA 1
ATOM 7555 C C . GLU C 1 37 ? -5.058 22.846 5.533 1.00 24.36 25 GLU C C 1
ATOM 7556 O O . GLU C 1 37 ? -4.580 23.795 4.885 1.00 25.18 25 GLU C O 1
ATOM 7568 N N . PHE C 1 38 ? -4.299 21.865 6.020 1.00 18.26 26 PHE C N 1
ATOM 7569 C CA . PHE C 1 38 ? -2.868 21.816 5.761 1.00 18.27 26 PHE C CA 1
ATOM 7570 C C . PHE C 1 38 ? -2.616 21.675 4.259 1.00 17.49 26 PHE C C 1
ATOM 7571 O O . PHE C 1 38 ? -1.757 22.345 3.695 1.00 18.69 26 PHE C O 1
ATOM 7588 N N . LYS C 1 39 ? -3.358 20.791 3.607 1.00 22.22 27 LYS C N 1
ATOM 7589 C CA . LYS C 1 39 ? -3.152 20.591 2.168 1.00 22.57 27 LYS C CA 1
ATOM 7590 C C . LYS C 1 39 ? -3.466 21.858 1.382 1.00 27.53 27 LYS C C 1
ATOM 7591 O O . LYS C 1 39 ? -2.740 22.200 0.451 1.00 26.26 27 LYS C O 1
ATOM 7610 N N . ARG C 1 40 ? -4.533 22.556 1.768 1.00 27.64 28 ARG C N 1
ATOM 7611 C CA . ARG C 1 40 ? -4.908 23.804 1.119 1.00 34.05 28 ARG C CA 1
ATOM 7612 C C . ARG C 1 40 ? -3.800 24.852 1.269 1.00 23.38 28 ARG C C 1
ATOM 7613 O O . ARG C 1 40 ? -3.546 25.618 0.348 1.00 28.93 28 ARG C O 1
ATOM 7634 N N . LEU C 1 41 ? -3.144 24.901 2.427 1.00 25.34 29 LEU C N 1
ATOM 7635 C CA . LEU C 1 41 ? -2.050 25.846 2.615 1.00 21.56 29 LEU C CA 1
ATOM 7636 C C . LEU C 1 41 ? -0.905 25.546 1.639 1.00 25.81 29 LEU C C 1
ATOM 7637 O O . LEU C 1 41 ? -0.392 26.436 0.971 1.00 24.28 29 LEU C O 1
ATOM 7653 N N . GLY C 1 42 ? -0.479 24.296 1.562 1.00 22.50 30 GLY C N 1
ATOM 7654 C CA . GLY C 1 42 ? 0.585 23.955 0.639 1.00 23.32 30 GLY C CA 1
ATOM 7655 C C . GLY C 1 42 ? 0.181 24.148 -0.823 1.00 25.98 30 GLY C C 1
ATOM 7656 O O . GLY C 1 42 ? 1.017 24.502 -1.654 1.00 27.73 30 GLY C O 1
ATOM 7660 N N . GLU C 1 43 ? -1.096 23.933 -1.141 1.00 21.60 31 GLU C N 1
ATOM 7661 C CA . GLU C 1 43 ? -1.562 24.040 -2.531 1.00 21.56 31 GLU C CA 1
ATOM 7662 C C . GLU C 1 43 ? -1.778 25.477 -2.980 1.00 27.15 31 GLU C C 1
ATOM 7663 O O . GLU C 1 43 ? -1.427 25.832 -4.102 1.00 27.53 31 GLU C O 1
ATOM 7675 N N . GLU C 1 44 ? -2.360 26.307 -2.124 1.00 25.89 32 GLU C N 1
ATOM 7676 C CA . GLU C 1 44 ? -2.810 27.630 -2.539 1.00 31.08 32 GLU C CA 1
ATOM 7677 C C . GLU C 1 44 ? -2.035 28.735 -1.847 1.00 27.23 32 GLU C C 1
ATOM 7678 O O . GLU C 1 44 ? -2.136 29.900 -2.214 1.00 30.30 32 GLU C O 1
ATOM 7690 N N . GLY C 1 45 ? -1.284 28.377 -0.816 1.00 29.54 33 GLY C N 1
ATOM 7691 C CA . GLY C 1 45 ? -0.614 29.367 -0.003 1.00 26.92 33 GLY C CA 1
ATOM 7692 C C . GLY C 1 45 ? 0.418 30.177 -0.772 1.00 30.74 33 GLY C C 1
ATOM 7693 O O . GLY C 1 45 ? 1.210 29.646 -1.555 1.00 36.12 33 GLY C O 1
ATOM 7697 N N . THR C 1 46 ? 0.418 31.476 -0.511 1.00 29.53 34 THR C N 1
ATOM 7698 C CA . THR C 1 46 ? 1.420 32.377 -1.051 1.00 25.87 34 THR C CA 1
ATOM 7699 C C . THR C 1 46 ? 2.685 32.229 -0.214 1.00 21.22 34 THR C C 1
ATOM 7700 O O . THR C 1 46 ? 2.662 31.593 0.853 1.00 25.45 34 THR C O 1
ATOM 7711 N N . GLU C 1 47 ? 3.778 32.811 -0.678 1.00 30.78 35 GLU C N 1
ATOM 7712 C CA . GLU C 1 47 ? 4.996 32.856 0.120 1.00 23.70 35 GLU C CA 1
ATOM 7713 C C . GLU C 1 47 ? 4.718 33.435 1.510 1.00 23.81 35 GLU C C 1
ATOM 7714 O O . GLU C 1 47 ? 5.219 32.923 2.499 1.00 25.02 35 GLU C O 1
ATOM 7726 N N . GLU C 1 48 ? 3.904 34.478 1.606 1.00 26.34 36 GLU C N 1
ATOM 7727 C C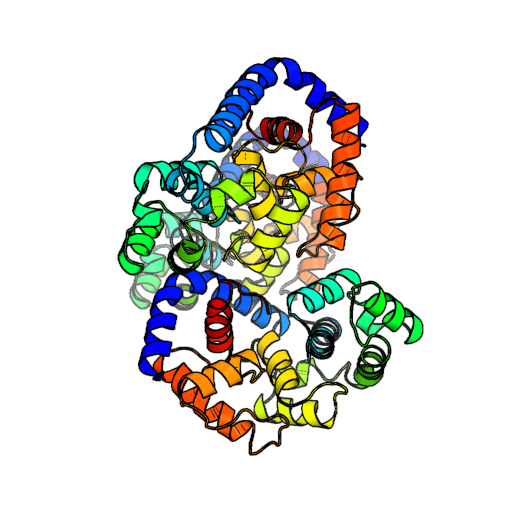A . GLU C 1 48 ? 3.617 35.070 2.910 1.00 28.14 36 GLU C CA 1
ATOM 7728 C C . GLU C 1 48 ? 2.768 34.156 3.792 1.00 27.73 36 GLU C C 1
ATOM 7729 O O . GLU C 1 48 ? 2.996 34.070 4.995 1.00 24.58 36 GLU C O 1
ATOM 7741 N N . ASP C 1 49 ? 1.802 33.460 3.195 1.00 25.17 37 ASP C N 1
ATOM 7742 C CA . ASP C 1 49 ? 0.985 32.508 3.941 1.00 25.91 37 ASP C CA 1
ATOM 7743 C C . ASP C 1 49 ? 1.887 31.436 4.545 1.00 17.03 37 ASP C C 1
ATOM 7744 O O . ASP C 1 49 ? 1.728 31.042 5.703 1.00 21.09 37 ASP C O 1
ATOM 7753 N N . LEU C 1 50 ? 2.835 30.957 3.748 1.00 20.21 38 LEU C N 1
ATOM 7754 C CA . LEU C 1 50 ? 3.750 29.920 4.188 1.00 19.19 38 LEU C CA 1
ATOM 7755 C C . LEU C 1 50 ? 4.695 30.468 5.260 1.00 17.53 38 LEU C C 1
ATOM 7756 O O . LEU C 1 50 ? 5.053 29.757 6.210 1.00 19.11 38 LEU C O 1
ATOM 7772 N N . PHE C 1 51 ? 5.107 31.721 5.110 1.00 20.07 39 PHE C N 1
ATOM 7773 C CA . PHE C 1 51 ? 5.990 32.326 6.085 1.00 16.67 39 PHE C CA 1
ATOM 7774 C C . PHE C 1 51 ? 5.303 32.451 7.436 1.00 18.26 39 PHE C C 1
ATOM 7775 O O . PHE C 1 51 ? 5.942 32.306 8.488 1.00 18.89 39 PHE C O 1
ATOM 7792 N N . CYS C 1 52 ? 4.004 32.741 7.417 1.00 19.72 40 CYS C N 1
ATOM 7793 C CA A CYS C 1 52 ? 3.258 32.831 8.662 0.58 17.89 40 CYS C CA 1
ATOM 7794 C CA B CYS C 1 52 ? 3.209 32.822 8.637 0.42 19.20 40 CYS C CA 1
ATOM 7795 C C . CYS C 1 52 ? 3.181 31.471 9.359 1.00 17.19 40 CYS C C 1
ATOM 7796 O O . CYS C 1 52 ? 3.286 31.392 10.595 1.00 18.34 40 CYS C O 1
ATOM 7811 N N . GLU C 1 53 ? 3.021 30.400 8.591 1.00 19.48 41 GLU C N 1
ATOM 7812 C CA . GLU C 1 53 ? 3.036 29.055 9.166 1.00 16.83 41 GLU C CA 1
ATOM 7813 C C . GLU C 1 53 ? 4.427 28.713 9.718 1.00 15.89 41 GLU C C 1
ATOM 7814 O O . GLU C 1 53 ? 4.548 28.093 10.775 1.00 17.10 41 GLU C O 1
ATOM 7826 N N . LEU C 1 54 ? 5.481 29.124 9.024 1.00 16.58 42 LEU C N 1
ATOM 7827 C CA . LEU C 1 54 ? 6.828 28.898 9.518 1.00 16.77 42 LEU C CA 1
ATOM 7828 C C . LEU C 1 54 ? 7.027 29.611 10.853 1.00 13.95 42 LEU C C 1
ATOM 7829 O O . LEU C 1 54 ? 7.626 29.048 11.792 1.00 16.53 42 LEU C O 1
ATOM 7845 N N . SER C 1 55 ? 6.481 30.817 10.953 1.00 16.16 43 SER C N 1
ATOM 7846 C CA . SER C 1 55 ? 6.604 31.610 12.165 1.00 15.97 43 SER C CA 1
ATOM 7847 C C . SER C 1 55 ? 5.823 30.957 13.316 1.00 15.31 43 SER C C 1
ATOM 7848 O O . SER C 1 55 ? 6.283 30.951 14.451 1.00 16.23 43 SER C O 1
ATOM 7856 N N . PHE C 1 56 ? 4.668 30.391 13.016 1.00 14.66 44 PHE C N 1
ATOM 7857 C CA . PHE C 1 56 ? 3.925 29.605 14.003 1.00 16.52 44 PHE C CA 1
ATOM 7858 C C . PHE C 1 56 ? 4.835 28.509 14.572 1.00 15.87 44 PHE C C 1
ATOM 7859 O O . PHE C 1 56 ? 4.879 28.290 15.783 1.00 16.94 44 PHE C O 1
ATOM 7876 N N . CYS C 1 57 ? 5.556 27.821 13.700 1.00 17.37 45 CYS C N 1
ATOM 7877 C CA . CYS C 1 57 ? 6.418 26.744 14.150 1.00 18.10 45 CYS C CA 1
ATOM 7878 C C . CYS C 1 57 ? 7.614 27.256 14.990 1.00 14.34 45 CYS C C 1
ATOM 7879 O O . CYS C 1 57 ? 8.028 26.609 15.945 1.00 18.01 45 CYS C O 1
ATOM 7887 N N . VAL C 1 58 ? 8.143 28.426 14.672 1.00 16.12 46 VAL C N 1
ATOM 7888 C CA . VAL C 1 58 ? 9.139 29.053 15.527 1.00 14.97 46 VAL C CA 1
ATOM 7889 C C . VAL C 1 58 ? 8.556 29.306 16.931 1.00 15.29 46 VAL C C 1
ATOM 7890 O O . VAL C 1 58 ? 9.225 29.075 17.936 1.00 17.91 46 VAL C O 1
ATOM 7903 N N . LEU C 1 59 ? 7.315 29.781 16.992 1.00 15.80 47 LEU C N 1
ATOM 7904 C CA . LEU C 1 59 ? 6.715 30.156 18.263 1.00 16.52 47 LEU C CA 1
ATOM 7905 C C . LEU C 1 59 ? 6.323 28.973 19.132 1.00 18.60 47 LEU C C 1
ATOM 7906 O O . LEU C 1 59 ? 6.277 29.107 20.340 1.00 19.17 47 LEU C O 1
ATOM 7922 N N . THR C 1 60 ? 6.026 27.828 18.536 1.00 18.30 48 THR C N 1
ATOM 7923 C CA . THR C 1 60 ? 5.549 26.705 19.322 1.00 19.99 48 THR C CA 1
ATOM 7924 C C . THR C 1 60 ? 6.652 25.713 19.673 1.00 29.90 48 THR C C 1
ATOM 7925 O O . THR C 1 60 ? 6.366 24.634 20.183 1.00 40.29 48 THR C O 1
ATOM 7936 N N . ALA C 1 61 ? 7.901 26.095 19.440 1.00 24.83 49 ALA C N 1
ATOM 7937 C CA . ALA C 1 61 ? 9.036 25.199 19.661 1.00 25.94 49 ALA C CA 1
ATOM 7938 C C . ALA C 1 61 ? 8.991 24.626 21.053 1.00 34.00 49 ALA C C 1
ATOM 7939 O O . ALA C 1 61 ? 9.154 23.405 21.227 1.00 36.34 49 ALA C O 1
ATOM 7946 N N . ASN C 1 62 ? 8.740 25.483 22.038 1.00 29.91 50 ASN C N 1
ATOM 7947 C CA . ASN C 1 62 ? 8.545 25.022 23.410 1.00 26.10 50 ASN C CA 1
ATOM 7948 C C . ASN C 1 62 ? 7.372 25.754 24.059 1.00 29.59 50 ASN C C 1
ATOM 7949 O O . ASN C 1 62 ? 7.477 26.290 25.161 1.00 32.65 50 ASN C O 1
ATOM 7960 N N . TRP C 1 63 ? 6.257 25.770 23.341 1.00 26.43 51 TRP C N 1
ATOM 7961 C CA . TRP C 1 63 ? 5.050 26.478 23.746 1.00 27.31 51 TRP C CA 1
ATOM 7962 C C . TRP C 1 63 ? 3.850 25.747 23.156 1.00 32.24 51 TRP C C 1
ATOM 7963 O O . TRP C 1 63 ? 3.964 24.985 22.185 1.00 39.42 51 TRP C O 1
ATOM 7984 N N . SER C 1 64 ? 2.686 26.021 23.692 1.00 30.62 52 SER C N 1
ATOM 7985 C CA . SER C 1 64 ? 1.488 25.278 23.300 1.00 28.78 52 SER C CA 1
ATOM 7986 C C . SER C 1 64 ? 1.017 25.662 21.913 1.00 23.30 52 SER C C 1
ATOM 7987 O O . SER C 1 64 ? 1.228 26.773 21.445 1.00 24.53 52 SER C O 1
ATOM 7995 N N . ALA C 1 65 ? 0.367 24.718 21.260 1.00 24.64 53 ALA C N 1
ATOM 7996 C CA . ALA C 1 65 ? -0.276 24.958 19.988 1.00 25.26 53 ALA C CA 1
ATOM 7997 C C . ALA C 1 65 ? -1.293 26.081 20.117 1.00 19.93 53 ALA C C 1
ATOM 7998 O O . ALA C 1 65 ? -1.368 26.954 19.248 1.00 23.89 53 ALA C O 1
ATOM 8005 N N . GLU C 1 66 ? -2.053 26.094 21.211 1.00 25.42 54 GLU C N 1
ATOM 8006 C CA . GLU C 1 66 ? -3.052 27.141 21.434 1.00 31.12 54 GLU C CA 1
ATOM 8007 C C . GLU C 1 66 ? -2.403 28.524 21.473 1.00 30.21 54 GLU C C 1
ATOM 8008 O O . GLU C 1 66 ? -2.955 29.484 20.958 1.00 26.67 54 GLU C O 1
ATOM 8020 N N . GLY C 1 67 ? -1.237 28.628 22.095 1.00 25.03 55 GLY C N 1
ATOM 8021 C CA . GLY C 1 67 ? -0.540 29.898 22.174 1.00 23.42 55 GLY C CA 1
ATOM 8022 C C . GLY C 1 67 ? -0.149 30.358 20.785 1.00 22.26 55 GLY C C 1
ATOM 8023 O O . GLY C 1 67 ? -0.324 31.527 20.432 1.00 25.68 55 GLY C O 1
ATOM 8027 N N . GLY C 1 68 ? 0.375 29.430 19.989 1.00 19.32 56 GLY C N 1
ATOM 8028 C CA . GLY C 1 68 ? 0.853 29.776 18.666 1.00 20.20 56 GLY C CA 1
ATOM 8029 C C . GLY C 1 68 ? -0.294 30.198 17.781 1.00 22.54 56 GLY C C 1
ATOM 8030 O O . GLY C 1 68 ? -0.172 31.116 16.968 1.00 23.26 56 GLY C O 1
ATOM 8034 N N . ILE C 1 69 ? -1.423 29.519 17.933 1.00 22.56 57 ILE C N 1
ATOM 8035 C CA . ILE C 1 69 ? -2.596 29.801 17.121 1.00 21.04 57 ILE C CA 1
ATOM 8036 C C . ILE C 1 69 ? -3.088 31.214 17.432 1.00 22.40 57 ILE C C 1
ATOM 8037 O O . ILE C 1 69 ? -3.419 31.981 16.533 1.00 27.59 57 ILE C O 1
ATOM 8053 N N . ARG C 1 70 ? -3.113 31.562 18.711 1.00 23.55 58 ARG C N 1
ATOM 8054 C CA . ARG C 1 70 ? -3.516 32.905 19.111 1.00 26.82 58 ARG C CA 1
ATOM 8055 C C . ARG C 1 70 ? -2.547 33.958 18.581 1.00 27.06 58 ARG C C 1
ATOM 8056 O O . ARG C 1 70 ? -2.967 35.009 18.098 1.00 30.21 58 ARG C O 1
ATOM 8077 N N . ALA C 1 71 ? -1.253 33.672 18.655 1.00 23.52 59 ALA C N 1
ATOM 8078 C CA . ALA C 1 71 ? -0.257 34.613 18.179 1.00 22.85 59 ALA C CA 1
ATOM 8079 C C . ALA C 1 71 ? -0.429 34.849 16.689 1.00 25.13 59 ALA C C 1
ATOM 8080 O O . ALA C 1 71 ? -0.344 35.967 16.222 1.00 24.94 59 ALA C O 1
ATOM 8087 N N . GLN C 1 72 ? -0.654 33.778 15.939 1.00 23.13 60 GLN C N 1
ATOM 8088 C CA . GLN C 1 72 ? -0.805 33.890 14.502 1.00 24.70 60 GLN C CA 1
ATOM 8089 C C . GLN C 1 72 ? -2.040 34.731 14.185 1.00 24.88 60 GLN C C 1
ATOM 8090 O O . GLN C 1 72 ? -2.028 35.555 13.278 1.00 29.11 60 GLN C O 1
ATOM 8104 N N . LYS C 1 73 ? -3.104 34.546 14.959 1.00 24.61 61 LYS C N 1
ATOM 8105 C CA . LYS C 1 73 ? -4.356 35.255 14.708 1.00 26.62 61 LYS C CA 1
ATOM 8106 C C . LYS C 1 73 ? -4.188 36.753 14.965 1.00 28.45 61 LYS C C 1
ATOM 8107 O O . LYS C 1 73 ? -4.658 37.572 14.189 1.00 35.06 61 LYS C O 1
ATOM 8126 N N . GLU C 1 74 ? -3.492 37.087 16.051 1.00 25.98 62 GLU C N 1
ATOM 8127 C CA . GLU C 1 74 ? -3.310 38.468 16.482 1.00 31.62 62 GLU C CA 1
ATOM 8128 C C . GLU C 1 74 ? -2.308 39.228 15.631 1.00 29.62 62 GLU C C 1
ATOM 8129 O O . GLU C 1 74 ? -2.454 40.423 15.406 1.00 35.99 62 GLU C O 1
ATOM 8141 N N . ILE C 1 75 ? -1.282 38.530 15.164 1.00 24.36 63 ILE C N 1
ATOM 8142 C CA . ILE C 1 75 ? -0.174 39.182 14.477 1.00 24.55 63 ILE C CA 1
ATOM 8143 C C . ILE C 1 75 ? -0.309 39.130 12.964 1.00 23.37 63 ILE C C 1
ATOM 8144 O O . ILE C 1 75 ? -0.016 40.118 12.288 1.00 25.41 63 ILE C O 1
ATOM 8160 N N . GLY C 1 76 ? -0.760 37.995 12.435 1.00 27.60 64 GLY C N 1
ATOM 8161 C CA . GLY C 1 76 ? -1.024 37.886 11.012 1.00 27.65 64 GLY C CA 1
ATOM 8162 C C . GLY C 1 76 ? 0.191 38.234 10.185 1.00 27.11 64 GLY C C 1
ATOM 8163 O O . GLY C 1 76 ? 1.302 37.767 10.464 1.00 25.91 64 GLY C O 1
ATOM 8167 N N . LYS C 1 77 ? -0.003 39.091 9.189 1.00 24.53 65 LYS C N 1
ATOM 8168 C CA . LYS C 1 77 ? 1.065 39.409 8.268 1.00 26.52 65 LYS C CA 1
ATOM 8169 C C . LYS C 1 77 ? 2.133 40.267 8.927 1.00 23.10 65 LYS C C 1
ATOM 8170 O O . LYS C 1 77 ? 3.160 40.563 8.317 1.00 22.22 65 LYS C O 1
ATOM 8189 N N . GLY C 1 78 ? 1.896 40.650 10.178 1.00 21.77 66 GLY C N 1
ATOM 8190 C CA . GLY C 1 78 ? 2.923 41.279 10.990 1.00 24.56 66 GLY C CA 1
ATOM 8191 C C . GLY C 1 78 ? 4.231 40.493 11.034 1.00 21.14 66 GLY C C 1
ATOM 8192 O O . GLY C 1 78 ? 5.315 41.072 11.125 1.00 20.21 66 GLY C O 1
ATOM 8196 N N . PHE C 1 79 ? 4.149 39.171 10.943 1.00 21.26 67 PHE C N 1
ATOM 8197 C CA . PHE C 1 79 ? 5.365 38.363 10.901 1.00 20.89 67 PHE C CA 1
ATOM 8198 C C . PHE C 1 79 ? 6.236 38.747 9.711 1.00 20.16 67 PHE C C 1
ATOM 8199 O O . PHE C 1 79 ? 7.458 38.617 9.760 1.00 19.37 67 PHE C O 1
ATOM 8216 N N . VAL C 1 80 ? 5.598 39.147 8.613 1.00 20.44 68 VAL C N 1
ATOM 8217 C CA . VAL C 1 80 ? 6.336 39.504 7.419 1.00 23.32 68 VAL C CA 1
ATOM 8218 C C . VAL C 1 80 ? 6.912 40.916 7.488 1.00 22.64 68 VAL C C 1
ATOM 8219 O O . VAL C 1 80 ? 8.051 41.138 7.060 1.00 26.28 68 VAL C O 1
ATOM 8232 N N . HIS C 1 81 ? 6.152 41.872 8.015 1.00 23.16 69 HIS C N 1
ATOM 8233 C CA . HIS C 1 81 ? 6.524 43.276 7.804 1.00 26.15 69 HIS C CA 1
ATOM 8234 C C . HIS C 1 81 ? 6.883 44.076 9.046 1.00 24.96 69 HIS C C 1
ATOM 8235 O O . HIS C 1 81 ? 7.505 45.113 8.911 1.00 24.31 69 HIS C O 1
ATOM 8250 N N . LEU C 1 82 ? 6.510 43.635 10.245 1.00 21.09 70 LEU C N 1
ATOM 8251 C CA . LEU C 1 82 ? 6.796 44.472 11.405 1.00 18.94 70 LEU C CA 1
ATOM 8252 C C . LEU C 1 82 ? 8.290 44.552 11.701 1.00 22.79 70 LEU C C 1
ATOM 8253 O O . LEU C 1 82 ? 9.003 43.591 11.530 1.00 21.59 70 LEU C O 1
ATOM 8269 N N . PRO C 1 83 ? 8.762 45.721 12.161 1.00 22.11 71 PRO C N 1
ATOM 8270 C CA . PRO C 1 83 ? 10.140 45.816 12.654 1.00 24.29 71 PRO C CA 1
ATOM 8271 C C . PRO C 1 83 ? 10.327 44.951 13.895 1.00 20.86 71 PRO C C 1
ATOM 8272 O O . PRO C 1 83 ? 9.367 44.668 14.614 1.00 22.13 71 PRO C O 1
ATOM 8283 N N . LEU C 1 84 ? 11.572 44.565 14.145 1.00 18.99 72 LEU C N 1
ATOM 8284 C CA . LEU C 1 84 ? 11.896 43.676 15.247 1.00 20.47 72 LEU C CA 1
ATOM 8285 C C . LEU C 1 84 ? 11.277 44.094 16.580 1.00 21.21 72 LEU C C 1
ATOM 8286 O O . LEU C 1 84 ? 10.658 43.271 17.253 1.00 22.13 72 LEU C O 1
ATOM 8302 N N . GLU C 1 85 ? 11.441 45.360 16.964 1.00 22.43 73 GLU C N 1
ATOM 8303 C CA . GLU C 1 85 ? 10.991 45.818 18.278 1.00 29.09 73 GLU C CA 1
ATOM 8304 C C . GLU C 1 85 ? 9.473 45.693 18.422 1.00 21.34 73 GLU C C 1
ATOM 8305 O O . GLU C 1 85 ? 8.966 45.237 19.454 1.00 25.09 73 GLU C O 1
ATOM 8317 N N . GLU C 1 86 ? 8.744 46.061 17.377 1.00 21.87 74 GLU C N 1
ATOM 8318 C CA . GLU C 1 86 ? 7.289 45.969 17.397 1.00 26.71 74 GLU C CA 1
ATOM 8319 C C . GLU C 1 86 ? 6.811 44.515 17.427 1.00 25.23 74 GLU C C 1
ATOM 8320 O O . GLU C 1 86 ? 5.851 44.194 18.117 1.00 23.18 74 GLU C O 1
ATOM 8332 N N . LEU C 1 87 ? 7.467 43.643 16.665 1.00 19.73 75 LEU C N 1
ATOM 8333 C CA . LEU C 1 87 ? 7.123 42.226 16.672 1.00 19.67 75 LEU C CA 1
ATOM 8334 C C . LEU C 1 87 ? 7.379 41.624 18.048 1.00 21.91 75 LEU C C 1
ATOM 8335 O O . LEU C 1 87 ? 6.567 40.869 18.558 1.00 19.10 75 LEU C O 1
ATOM 8351 N N . ALA C 1 88 ? 8.503 41.964 18.661 1.00 19.48 76 ALA C N 1
ATOM 8352 C CA . ALA C 1 88 ? 8.815 41.423 19.976 1.00 16.28 76 ALA C CA 1
ATOM 8353 C C . ALA C 1 88 ? 7.734 41.840 20.975 1.00 23.45 76 ALA C C 1
ATOM 8354 O O . ALA C 1 88 ? 7.294 41.053 21.810 1.00 24.22 76 ALA C O 1
ATOM 8361 N N . GLU C 1 89 ? 7.290 43.085 20.883 1.00 21.59 77 GLU C N 1
ATOM 8362 C CA . GLU C 1 89 ? 6.276 43.581 21.806 1.00 20.78 77 GLU C CA 1
ATOM 8363 C C . GLU C 1 89 ? 4.943 42.868 21.602 1.00 21.48 77 GLU C C 1
ATOM 8364 O O . GLU C 1 89 ? 4.245 42.559 22.571 1.00 24.27 77 GLU C O 1
ATOM 8376 N N . LYS C 1 90 ? 4.599 42.562 20.352 1.00 22.69 78 LYS C N 1
ATOM 8377 C CA . LYS C 1 90 ? 3.372 41.809 20.077 1.00 25.88 78 LYS C CA 1
ATOM 8378 C C . LYS C 1 90 ? 3.458 40.393 20.662 1.00 23.77 78 LYS C C 1
ATOM 8379 O O . LYS C 1 90 ? 2.482 39.865 21.230 1.00 26.18 78 LYS C O 1
ATOM 8398 N N . LEU C 1 91 ? 4.633 39.783 20.545 1.00 21.05 79 LEU C N 1
ATOM 8399 C CA . LEU C 1 91 ? 4.814 38.437 21.088 1.00 22.58 79 LEU C CA 1
ATOM 8400 C C . LEU C 1 91 ? 4.732 38.471 22.604 1.00 21.71 79 LEU C C 1
ATOM 8401 O O . LEU C 1 91 ? 4.215 37.548 23.209 1.00 23.03 79 LEU C O 1
ATOM 8417 N N . ARG C 1 92 ? 5.244 39.536 23.216 1.00 20.78 80 ARG C N 1
ATOM 8418 C CA . ARG C 1 92 ? 5.172 39.677 24.673 1.00 22.99 80 ARG C CA 1
ATOM 8419 C C . ARG C 1 92 ? 3.716 39.764 25.084 1.00 25.98 80 ARG C C 1
ATOM 8420 O O . ARG C 1 92 ? 3.282 39.126 26.053 1.00 29.48 80 ARG C O 1
ATOM 8441 N N . GLU C 1 93 ? 2.955 40.532 24.318 1.00 25.57 81 GLU C N 1
ATOM 8442 C CA . GLU C 1 93 ? 1.554 40.773 24.623 1.00 30.70 81 GLU C CA 1
ATOM 8443 C C . GLU C 1 93 ? 0.717 39.498 24.535 1.00 28.57 81 GLU C C 1
ATOM 8444 O O . GLU C 1 93 ? -0.179 39.301 25.344 1.00 33.37 81 GLU C O 1
ATOM 8456 N N . VAL C 1 94 ? 1.006 38.630 23.568 1.00 28.78 82 VAL C N 1
ATOM 8457 C CA . VAL C 1 94 ? 0.236 37.383 23.426 1.00 29.09 82 VAL C CA 1
ATOM 8458 C C . VAL C 1 94 ? 0.733 36.284 24.367 1.00 28.15 82 VAL C C 1
ATOM 8459 O O . VAL C 1 94 ? 0.185 35.180 24.384 1.00 33.15 82 VAL C O 1
ATOM 8472 N N . GLY C 1 95 ? 1.773 36.586 25.140 1.00 23.81 83 GLY C N 1
ATOM 8473 C CA . GLY C 1 95 ? 2.165 35.732 26.245 1.00 31.08 83 GLY C CA 1
ATOM 8474 C C . GLY C 1 95 ? 3.342 34.811 25.992 1.00 22.42 83 GLY C C 1
ATOM 8475 O O . GLY C 1 95 ? 3.583 33.898 26.781 1.00 25.34 83 GLY C O 1
ATOM 8479 N N . HIS C 1 96 ? 4.081 35.028 24.910 1.00 22.63 84 HIS C N 1
ATOM 8480 C CA . HIS C 1 96 ? 5.251 34.202 24.691 1.00 18.96 84 HIS C CA 1
ATOM 8481 C C . HIS C 1 96 ? 6.287 34.507 25.768 1.00 19.37 84 HIS C C 1
ATOM 8482 O O . HIS C 1 96 ? 6.487 35.669 26.119 1.00 22.67 84 HIS C O 1
ATOM 8497 N N . ARG C 1 97 ? 6.938 33.469 26.295 1.00 19.94 85 ARG C N 1
ATOM 8498 C CA . ARG C 1 97 ? 7.929 33.654 27.351 1.00 20.94 85 ARG C CA 1
ATOM 8499 C C . ARG C 1 97 ? 9.278 34.174 26.858 1.00 18.98 85 ARG C C 1
ATOM 8500 O O . ARG C 1 97 ? 10.071 34.665 27.654 1.00 20.15 85 ARG C O 1
ATOM 8521 N N . TYR C 1 98 ? 9.545 34.031 25.564 1.00 18.59 86 TYR C N 1
ATOM 8522 C CA . TYR C 1 98 ? 10.825 34.428 24.959 1.00 17.87 86 TYR C CA 1
ATOM 8523 C C . TYR C 1 98 ? 10.602 35.307 23.742 1.00 17.06 86 TYR C C 1
ATOM 8524 O O . TYR C 1 98 ? 11.062 35.025 22.641 1.00 16.77 86 TYR C O 1
ATOM 8542 N N . PRO C 1 99 ? 9.926 36.424 23.950 1.00 16.77 87 PRO C N 1
ATOM 8543 C CA . PRO C 1 99 ? 9.488 37.215 22.789 1.00 18.72 87 PRO C CA 1
ATOM 8544 C C . PRO C 1 99 ? 10.600 37.839 21.967 1.00 18.42 87 PRO C C 1
ATOM 8545 O O . PRO C 1 99 ? 10.476 37.918 20.745 1.00 18.81 87 PRO C O 1
ATOM 8556 N N . GLN C 1 100 ? 11.651 38.334 22.605 1.00 17.43 88 GLN C N 1
ATOM 8557 C CA . GLN C 1 100 ? 12.719 38.978 21.861 1.00 17.07 88 GLN C CA 1
ATOM 8558 C C . GLN C 1 100 ? 13.442 37.977 20.977 1.00 16.96 88 GLN C C 1
ATOM 8559 O O . GLN C 1 100 ? 13.681 38.224 19.787 1.00 18.23 88 GLN C O 1
ATOM 8573 N N . LYS C 1 101 ? 13.788 36.834 21.535 1.00 16.58 89 LYS C N 1
ATOM 8574 C CA . LYS C 1 101 ? 14.537 35.869 20.757 1.00 18.10 89 LYS C CA 1
ATOM 8575 C C . LYS C 1 101 ? 13.706 35.314 19.603 1.00 15.96 89 LYS C C 1
ATOM 8576 O O . LYS C 1 101 ? 14.227 35.135 18.485 1.00 18.69 89 LYS C O 1
ATOM 8595 N N . ARG C 1 102 ? 12.443 35.017 19.851 1.00 15.41 90 ARG C N 1
ATOM 8596 C CA A ARG C 1 102 ? 11.584 34.487 18.791 0.47 15.56 90 ARG C CA 1
ATOM 8597 C CA B ARG C 1 102 ? 11.614 34.457 18.780 0.53 15.58 90 ARG C CA 1
ATOM 8598 C C . ARG C 1 102 ? 11.382 35.526 17.703 1.00 16.02 90 ARG C C 1
ATOM 8599 O O . ARG C 1 102 ? 11.373 35.212 16.508 1.00 16.80 90 ARG C O 1
ATOM 8640 N N . ALA C 1 103 ? 11.206 36.774 18.110 1.00 16.28 91 ALA C N 1
ATOM 8641 C CA . ALA C 1 103 ? 11.051 37.840 17.117 1.00 16.42 91 ALA C CA 1
ATOM 8642 C C . ALA C 1 103 ? 12.302 37.937 16.242 1.00 18.90 91 ALA C C 1
ATOM 8643 O O . ALA C 1 103 ? 12.197 38.124 15.036 1.00 17.62 91 ALA C O 1
ATOM 8650 N N . GLU C 1 104 ? 13.483 37.830 16.851 1.00 15.13 92 GLU C N 1
ATOM 8651 C CA . GLU C 1 104 ? 14.729 37.877 16.097 1.00 16.43 92 GLU C CA 1
ATOM 8652 C C . GLU C 1 104 ? 14.801 36.733 15.094 1.00 17.54 92 GLU C C 1
ATOM 8653 O O . GLU C 1 104 ? 15.218 36.947 13.953 1.00 19.12 92 GLU C O 1
ATOM 8665 N N . PHE C 1 105 ? 14.385 35.534 15.506 1.00 16.57 93 PHE C N 1
ATOM 8666 C CA . PHE C 1 105 ? 14.402 34.393 14.598 1.00 16.04 93 PHE C CA 1
ATOM 8667 C C . PHE C 1 105 ? 13.516 34.678 13.385 1.00 16.45 93 PHE C C 1
ATOM 8668 O O . PHE C 1 105 ? 13.881 34.416 12.241 1.00 18.14 93 PHE C O 1
ATOM 8685 N N . ILE C 1 106 ? 12.316 35.163 13.647 1.00 14.94 94 ILE C N 1
ATOM 8686 C CA . ILE C 1 106 ? 11.342 35.403 12.588 1.00 18.26 94 ILE C CA 1
ATOM 8687 C C . ILE C 1 106 ? 11.858 36.463 11.606 1.00 16.73 94 ILE C C 1
ATOM 8688 O O . ILE C 1 106 ? 11.792 36.287 10.383 1.00 18.20 94 ILE C O 1
ATOM 8704 N N . VAL C 1 107 ? 12.387 37.557 12.128 1.00 17.12 95 VAL C N 1
ATOM 8705 C CA . VAL C 1 107 ? 12.922 38.608 11.270 1.00 16.26 95 VAL C CA 1
ATOM 8706 C C . VAL C 1 107 ? 14.063 38.064 10.392 1.00 19.28 95 VAL C C 1
ATOM 8707 O O . VAL C 1 107 ? 14.099 38.294 9.188 1.00 20.42 95 VAL C O 1
ATOM 8720 N N . GLU C 1 108 ? 14.971 37.302 10.993 1.00 18.35 96 GLU C N 1
ATOM 8721 C CA . GLU C 1 108 ? 16.082 36.707 10.246 1.00 19.39 96 GLU C CA 1
ATOM 8722 C C . GLU C 1 108 ? 15.557 35.791 9.145 1.00 19.59 96 GLU C C 1
ATOM 8723 O O . GLU C 1 108 ? 16.112 35.752 8.038 1.00 23.23 96 GLU C O 1
ATOM 8735 N N . ASN C 1 109 ? 14.472 35.091 9.430 1.00 19.38 97 ASN C N 1
ATOM 8736 C CA . ASN C 1 109 ? 13.917 34.134 8.480 1.00 18.97 97 ASN C CA 1
ATOM 8737 C C . ASN C 1 109 ? 13.261 34.777 7.274 1.00 20.48 97 ASN C C 1
ATOM 8738 O O . ASN C 1 109 ? 12.926 34.080 6.318 1.00 19.60 97 ASN C O 1
ATOM 8749 N N . ARG C 1 110 ? 13.060 36.085 7.306 1.00 18.41 98 ARG C N 1
ATOM 8750 C CA . ARG C 1 110 ? 12.490 36.757 6.139 1.00 22.76 98 ARG C CA 1
ATOM 8751 C C . ARG C 1 110 ? 13.355 36.580 4.901 1.00 25.97 98 ARG C C 1
ATOM 8752 O O . ARG C 1 110 ? 12.878 36.758 3.786 1.00 23.43 98 ARG C O 1
ATOM 8773 N N . LYS C 1 111 ? 14.614 36.208 5.087 1.00 24.66 99 LYS C N 1
ATOM 8774 C CA . LYS C 1 111 ? 15.474 35.895 3.950 1.00 22.73 99 LYS C CA 1
ATOM 8775 C C . LYS C 1 111 ? 14.913 34.755 3.100 1.00 25.92 99 LYS C C 1
ATOM 8776 O O . LYS C 1 111 ? 15.322 34.584 1.941 1.00 31.14 99 LYS C O 1
ATOM 8795 N N . LEU C 1 112 ? 14.009 33.962 3.678 1.00 23.67 100 LEU C N 1
ATOM 8796 C CA . LEU C 1 112 ? 13.466 32.788 2.993 1.00 24.25 100 LEU C CA 1
ATOM 8797 C C . LEU C 1 112 ? 12.215 33.083 2.179 1.00 28.41 100 LEU C C 1
ATOM 8798 O O . LEU C 1 112 ? 11.704 32.197 1.481 1.00 33.25 100 LEU C O 1
ATOM 8814 N N . LEU C 1 113 ? 11.678 34.291 2.302 1.00 24.21 101 LEU C N 1
ATOM 8815 C CA . LEU C 1 113 ? 10.566 34.676 1.446 1.00 23.96 101 LEU C CA 1
ATOM 8816 C C . LEU C 1 113 ? 11.010 34.580 -0.007 1.00 33.86 101 LEU C C 1
ATOM 8817 O O . LEU C 1 113 ? 12.000 35.187 -0.401 1.00 34.59 101 LEU C O 1
ATOM 8833 N N . GLY C 1 114 ? 10.281 33.799 -0.797 1.00 38.98 102 GLY C N 1
ATOM 8834 C CA . GLY C 1 114 ? 10.649 33.557 -2.180 1.00 36.30 102 GLY C CA 1
ATOM 8835 C C . GLY C 1 114 ? 11.126 32.133 -2.403 1.00 35.62 102 GLY C C 1
ATOM 8836 O O . GLY C 1 114 ? 11.184 31.652 -3.536 1.00 38.93 102 GLY C O 1
ATOM 8840 N N . LYS C 1 115 ? 11.466 31.449 -1.317 1.00 25.87 103 LYS C N 1
ATOM 8841 C CA . LYS C 1 115 ? 11.979 30.084 -1.408 1.00 28.94 103 LYS C CA 1
ATOM 8842 C C . LYS C 1 115 ? 10.995 29.056 -0.870 1.00 26.58 103 LYS C C 1
ATOM 8843 O O . LYS C 1 115 ? 11.181 27.859 -1.076 1.00 29.83 103 LYS C O 1
ATOM 8862 N N . LEU C 1 116 ? 9.959 29.507 -0.171 1.00 27.55 104 LEU C N 1
ATOM 8863 C CA . LEU C 1 116 ? 9.108 28.574 0.565 1.00 25.56 104 LEU C CA 1
ATOM 8864 C C . LEU C 1 116 ? 8.176 27.722 -0.303 1.00 25.71 104 LEU C C 1
ATOM 8865 O O . LEU C 1 116 ? 7.960 26.555 -0.000 1.00 25.76 104 LEU C O 1
ATOM 8881 N N . LYS C 1 117 ? 7.611 28.291 -1.366 1.00 28.91 105 LYS C N 1
ATOM 8882 C CA . LYS C 1 117 ? 6.697 27.525 -2.215 1.00 29.75 105 LYS C CA 1
ATOM 8883 C C . LYS C 1 117 ? 7.419 26.317 -2.796 1.00 34.98 105 LYS C C 1
ATOM 8884 O O . LYS C 1 117 ? 6.880 25.206 -2.812 1.00 31.69 105 LYS C O 1
ATOM 8903 N N . ASN C 1 118 ? 8.651 26.520 -3.241 1.00 37.45 106 ASN C N 1
ATOM 8904 C CA . ASN C 1 118 ? 9.437 25.423 -3.785 1.00 41.01 106 ASN C CA 1
ATOM 8905 C C . ASN C 1 118 ? 9.794 24.408 -2.715 1.00 34.74 106 ASN C C 1
ATOM 8906 O O . ASN C 1 118 ? 9.772 23.202 -2.963 1.00 35.06 106 ASN C O 1
ATOM 8917 N N . LEU C 1 119 ? 10.132 24.892 -1.526 1.00 35.10 107 LEU C N 1
ATOM 8918 C CA . LEU C 1 119 ? 10.473 23.993 -0.433 1.00 34.37 107 LEU C CA 1
ATOM 8919 C C . LEU C 1 119 ? 9.309 23.069 -0.091 1.00 31.04 107 LEU C C 1
ATOM 8920 O O . LEU C 1 119 ? 9.503 21.882 0.107 1.00 32.76 107 LEU C O 1
ATOM 8936 N N . VAL C 1 120 ? 8.091 23.587 -0.027 1.00 30.07 108 VAL C N 1
ATOM 8937 C CA . VAL C 1 120 ? 6.991 22.736 0.406 1.00 33.55 108 VAL C CA 1
ATOM 8938 C C . VAL C 1 120 ? 6.600 21.741 -0.691 1.00 29.41 108 VAL C C 1
ATOM 8939 O O . VAL C 1 120 ? 5.968 20.716 -0.413 1.00 32.60 108 VAL C O 1
ATOM 8952 N N . LYS C 1 121 ? 7.012 22.032 -1.929 1.00 30.95 109 LYS C N 1
ATOM 8953 C CA . LYS C 1 121 ? 6.787 21.138 -3.074 1.00 36.86 109 LYS C CA 1
ATOM 8954 C C . LYS C 1 121 ? 7.916 20.131 -3.315 1.00 35.38 109 LYS C C 1
ATOM 8955 O O . LYS C 1 121 ? 7.753 19.187 -4.102 1.00 40.11 109 LYS C O 1
ATOM 8974 N N . GLY C 1 122 ? 9.056 20.338 -2.662 1.00 33.69 110 GLY C N 1
ATOM 8975 C CA . GLY C 1 122 ? 10.235 19.522 -2.894 1.00 35.28 110 GLY C CA 1
ATOM 8976 C C . GLY C 1 122 ? 10.189 18.231 -2.111 1.00 32.25 110 GLY C C 1
ATOM 8977 O O . GLY C 1 122 ? 9.195 17.929 -1.434 1.00 33.75 110 GLY C O 1
ATOM 8981 N N . ASP C 1 123 ? 11.255 17.449 -2.215 1.00 29.70 111 ASP C N 1
ATOM 8982 C CA . ASP C 1 123 ? 11.359 16.210 -1.463 1.00 29.45 111 ASP C CA 1
ATOM 8983 C C . ASP C 1 123 ? 11.347 16.611 -0.011 1.00 27.17 111 ASP C C 1
ATOM 8984 O O . ASP C 1 123 ? 12.178 17.396 0.392 1.00 26.42 111 ASP C O 1
ATOM 8993 N N . PRO C 1 124 ? 10.410 16.078 0.778 1.00 27.57 112 PRO C N 1
ATOM 8994 C CA . PRO C 1 124 ? 10.287 16.615 2.138 1.00 23.82 112 PRO C CA 1
ATOM 8995 C C . PRO C 1 124 ? 11.504 16.362 2.995 1.00 22.59 112 PRO C C 1
ATOM 8996 O O . PRO C 1 124 ? 11.784 17.188 3.854 1.00 24.05 112 PRO C O 1
ATOM 9007 N N . PHE C 1 125 ? 12.225 15.264 2.787 1.00 25.96 113 PHE C N 1
ATOM 9008 C CA . PHE C 1 125 ? 13.427 15.021 3.596 1.00 25.43 113 PHE C CA 1
ATOM 9009 C C . PHE C 1 125 ? 14.502 16.065 3.294 1.00 25.03 113 PHE C C 1
ATOM 9010 O O . PHE C 1 125 ? 15.186 16.540 4.205 1.00 26.94 113 PHE C O 1
ATOM 9027 N N . GLN C 1 126 ? 14.638 16.438 2.025 1.00 27.14 114 GLN C N 1
ATOM 9028 C CA . GLN C 1 126 ? 15.611 17.449 1.630 1.00 29.53 114 GLN C CA 1
ATOM 9029 C C . GLN C 1 126 ? 15.175 18.823 2.118 1.00 27.77 114 GLN C C 1
ATOM 9030 O O . GLN C 1 126 ? 15.989 19.605 2.583 1.00 24.63 114 GLN C O 1
ATOM 9044 N N . SER C 1 127 ? 13.886 19.116 2.014 1.00 26.40 115 SER C N 1
ATOM 9045 C CA . SER C 1 127 ? 13.357 20.388 2.485 1.00 20.73 115 SER C CA 1
ATOM 9046 C C . SER C 1 127 ? 13.535 20.555 3.977 1.00 24.26 115 SER C C 1
ATOM 9047 O O . SER C 1 127 ? 13.869 21.646 4.437 1.00 22.17 115 SER C O 1
ATOM 9055 N N . ARG C 1 128 ? 13.341 19.476 4.724 1.00 18.87 116 ARG C N 1
ATOM 9056 C CA . ARG C 1 128 ? 13.578 19.518 6.156 1.00 21.15 116 ARG C CA 1
ATOM 9057 C C . ARG C 1 128 ? 15.047 19.825 6.452 1.00 21.05 116 ARG C C 1
ATOM 9058 O O . ARG C 1 128 ? 15.340 20.632 7.318 1.00 21.26 116 ARG C O 1
ATOM 9079 N N . GLU C 1 129 ? 15.971 19.193 5.722 1.00 19.74 117 GLU C N 1
ATOM 9080 C CA . GLU C 1 129 ? 17.395 19.461 5.929 1.00 23.74 117 GLU C CA 1
ATOM 9081 C C . GLU C 1 129 ? 17.695 20.925 5.698 1.00 22.36 117 GLU C C 1
ATOM 9082 O O . GLU C 1 129 ? 18.449 21.526 6.443 1.00 23.18 117 GLU C O 1
ATOM 9094 N N . PHE C 1 130 ? 17.083 21.507 4.676 1.00 22.30 118 PHE C N 1
ATOM 9095 C CA . PHE C 1 130 ? 17.328 22.904 4.359 1.00 19.87 118 PHE C CA 1
ATOM 9096 C C . PHE C 1 130 ? 16.870 23.819 5.493 1.00 25.26 118 PHE C C 1
ATOM 9097 O O . PHE C 1 130 ? 17.556 24.762 5.859 1.00 24.34 118 PHE C O 1
ATOM 9114 N N . LEU C 1 131 ? 15.700 23.534 6.048 1.00 20.27 119 LEU C N 1
ATOM 9115 C CA . LEU C 1 131 ? 15.143 24.370 7.085 1.00 19.10 119 LEU C CA 1
ATOM 9116 C C . LEU C 1 131 ? 15.942 24.228 8.365 1.00 19.58 119 LEU C C 1
ATOM 9117 O O . LEU C 1 131 ? 16.164 25.196 9.064 1.00 20.75 119 LEU C O 1
ATOM 9133 N N . VAL C 1 132 ? 16.357 23.019 8.694 1.00 18.10 120 VAL C N 1
ATOM 9134 C CA . VAL C 1 132 ? 17.174 22.833 9.873 1.00 19.81 120 VAL C CA 1
ATOM 9135 C C . VAL C 1 132 ? 18.441 23.677 9.777 1.00 20.54 120 VAL C C 1
ATOM 9136 O O . VAL C 1 132 ? 18.870 24.314 10.761 1.00 22.06 120 VAL C O 1
ATOM 9149 N N . ARG C 1 133 ? 19.067 23.697 8.610 1.00 21.22 121 ARG C N 1
ATOM 9150 C CA . ARG C 1 133 ? 20.314 24.436 8.482 1.00 24.26 121 ARG C CA 1
ATOM 9151 C C . ARG C 1 133 ? 20.117 25.951 8.379 1.00 21.78 121 ARG C C 1
ATOM 9152 O O . ARG C 1 133 ? 20.946 26.718 8.863 1.00 28.12 121 ARG C O 1
ATOM 9173 N N . ASN C 1 134 ? 19.024 26.381 7.764 1.00 23.46 122 ASN C N 1
ATOM 9174 C CA . ASN C 1 134 ? 18.913 27.784 7.342 1.00 21.86 122 ASN C CA 1
ATOM 9175 C C . ASN C 1 134 ? 17.836 28.617 7.994 1.00 21.32 122 ASN C C 1
ATOM 9176 O O . ASN C 1 134 ? 17.920 29.839 7.952 1.00 27.07 122 ASN C O 1
ATOM 9187 N N . ALA C 1 135 ? 16.815 27.983 8.569 1.00 18.72 123 ALA C N 1
ATOM 9188 C CA . ALA C 1 135 ? 15.762 28.737 9.253 1.00 17.68 123 ALA C CA 1
ATOM 9189 C C . ALA C 1 135 ? 16.058 28.836 10.738 1.00 18.86 123 ALA C C 1
ATOM 9190 O O . ALA C 1 135 ? 16.140 27.837 11.413 1.00 21.28 123 ALA C O 1
ATOM 9197 N N . LYS C 1 136 ? 16.162 30.043 11.255 1.00 18.12 124 LYS C N 1
ATOM 9198 C CA . LYS C 1 136 ? 16.427 30.259 12.670 1.00 16.64 124 LYS C CA 1
ATOM 9199 C C . LYS C 1 136 ? 15.219 29.848 13.516 1.00 16.14 124 LYS C C 1
ATOM 9200 O O . LYS C 1 136 ? 14.075 30.051 13.123 1.00 18.04 124 LYS C O 1
ATOM 9219 N N . GLY C 1 137 ? 15.497 29.278 14.684 1.00 19.27 125 GLY C N 1
ATOM 9220 C CA . GLY C 1 137 ? 14.469 28.794 15.578 1.00 18.15 125 GLY C CA 1
ATOM 9221 C C . GLY C 1 137 ? 13.739 27.560 15.070 1.00 16.15 125 GLY C C 1
ATOM 9222 O O . GLY C 1 137 ? 12.733 27.150 15.651 1.00 19.21 125 GLY C O 1
ATOM 9226 N N . ILE C 1 138 ? 14.274 26.948 14.013 1.00 16.62 126 ILE C N 1
ATOM 9227 C CA . ILE C 1 138 ? 13.677 25.761 13.415 1.00 16.58 126 ILE C CA 1
ATOM 9228 C C . ILE C 1 138 ? 14.679 24.613 13.393 1.00 20.57 126 ILE C C 1
ATOM 9229 O O . ILE C 1 138 ? 15.622 24.643 12.622 1.00 18.54 126 ILE C O 1
ATOM 9245 N N . GLY C 1 139 ? 14.477 23.612 14.237 1.00 17.62 127 GLY C N 1
ATOM 9246 C CA . GLY C 1 139 ? 15.293 22.408 14.229 1.00 19.63 127 GLY C CA 1
ATOM 9247 C C . GLY C 1 139 ? 14.552 21.248 13.579 1.00 17.20 127 GLY C C 1
ATOM 9248 O O . GLY C 1 139 ? 13.578 21.457 12.860 1.00 17.47 127 GLY C O 1
ATOM 9252 N N . TRP C 1 140 ? 15.010 20.029 13.838 1.00 17.90 128 TRP C N 1
ATOM 9253 C CA . TRP C 1 140 ? 14.429 18.851 13.210 1.00 17.42 128 TRP C CA 1
ATOM 9254 C C . TRP C 1 140 ? 12.927 18.742 13.446 1.00 17.27 128 TRP C C 1
ATOM 9255 O O . TRP C 1 140 ? 12.153 18.487 12.518 1.00 17.75 128 TRP C O 1
ATOM 9276 N N . LYS C 1 141 ? 12.505 18.960 14.679 1.00 18.29 129 LYS C N 1
ATOM 9277 C CA . LYS C 1 141 ? 11.103 18.828 15.014 1.00 16.53 129 LYS C CA 1
ATOM 9278 C C . LYS C 1 141 ? 10.250 19.924 14.381 1.00 15.93 129 LYS C C 1
ATOM 9279 O O . LYS C 1 141 ? 9.178 19.664 13.819 1.00 16.74 129 LYS C O 1
ATOM 9298 N N . GLU C 1 142 ? 10.718 21.155 14.497 1.00 15.82 130 GLU C N 1
ATOM 9299 C CA . GLU C 1 142 ? 9.957 22.292 14.010 1.00 16.28 130 GLU C CA 1
ATOM 9300 C C . GLU C 1 142 ? 9.881 22.289 12.493 1.00 13.64 130 GLU C C 1
ATOM 9301 O O . GLU C 1 142 ? 8.885 22.711 11.927 1.00 15.61 130 GLU C O 1
ATOM 9313 N N . ALA C 1 143 ? 10.934 21.823 11.828 1.00 15.45 131 ALA C N 1
ATOM 9314 C CA . ALA C 1 143 ? 10.921 21.738 10.372 1.00 17.61 131 ALA C CA 1
ATOM 9315 C C . ALA C 1 143 ? 9.921 20.683 9.922 1.00 14.51 131 ALA C C 1
ATOM 9316 O O . ALA C 1 143 ? 9.149 20.894 8.978 1.00 15.73 131 ALA C O 1
ATOM 9323 N N . SER C 1 144 ? 9.913 19.551 10.601 1.00 16.76 132 SER C N 1
ATOM 9324 C CA . SER C 1 144 ? 8.909 18.521 10.337 1.00 18.71 132 SER C CA 1
ATOM 9325 C C . SER C 1 144 ? 7.496 19.053 10.525 1.00 16.63 132 SER C C 1
ATOM 9326 O O . SER C 1 144 ? 6.580 18.772 9.746 1.00 16.65 132 SER C O 1
ATOM 9334 N N . HIS C 1 145 ? 7.326 19.817 11.590 1.00 16.33 133 HIS C N 1
ATOM 9335 C CA . HIS C 1 145 ? 6.037 20.408 11.928 1.00 17.18 133 HIS C CA 1
ATOM 9336 C C . HIS C 1 145 ? 5.553 21.369 10.827 1.00 14.36 133 HIS C C 1
ATOM 9337 O O . HIS C 1 145 ? 4.393 21.328 10.405 1.00 15.79 133 HIS C O 1
ATOM 9352 N N . PHE C 1 146 ? 6.452 22.230 10.367 1.00 15.80 134 PHE C N 1
ATOM 9353 C CA . PHE C 1 146 ? 6.117 23.177 9.319 1.00 18.04 134 PHE C CA 1
ATOM 9354 C C . PHE C 1 146 ? 5.680 22.417 8.071 1.00 14.29 134 PHE C C 1
ATOM 9355 O O . PHE C 1 146 ? 4.634 22.714 7.472 1.00 16.33 134 PHE C O 1
ATOM 9372 N N . LEU C 1 147 ? 6.477 21.442 7.668 1.00 15.55 135 LEU C N 1
ATOM 9373 C CA . LEU C 1 147 ? 6.162 20.724 6.437 1.00 16.22 135 LEU C CA 1
ATOM 9374 C C . LEU C 1 147 ? 4.816 19.986 6.555 1.00 15.33 135 LEU C C 1
ATOM 9375 O O . LEU C 1 147 ? 3.981 20.057 5.646 1.00 16.15 135 LEU C O 1
ATOM 9391 N N . ARG C 1 148 ? 4.592 19.310 7.678 1.00 14.81 136 ARG C N 1
ATOM 9392 C CA . ARG C 1 148 ? 3.318 18.627 7.937 1.00 14.13 136 ARG C CA 1
ATOM 9393 C C . ARG C 1 148 ? 2.161 19.618 7.819 1.00 14.91 136 ARG C C 1
ATOM 9394 O O . ARG C 1 148 ? 1.127 19.319 7.213 1.00 15.53 136 ARG C O 1
ATOM 9415 N N . ASN C 1 149 ? 2.336 20.808 8.382 1.00 14.55 137 ASN C N 1
ATOM 9416 C CA . ASN C 1 149 ? 1.269 21.794 8.401 1.00 16.75 137 ASN C CA 1
ATOM 9417 C C . ASN C 1 149 ? 1.004 22.426 7.026 1.00 14.87 137 ASN C C 1
ATOM 9418 O O . ASN C 1 149 ? 0.064 23.200 6.884 1.00 18.30 137 ASN C O 1
ATOM 9429 N N . THR C 1 150 ? 1.843 22.100 6.034 1.00 16.80 138 THR C N 1
ATOM 9430 C CA . THR C 1 150 ? 1.579 22.464 4.637 1.00 19.79 138 THR C CA 1
ATOM 9431 C C . THR C 1 150 ? 1.138 21.274 3.794 1.00 17.38 138 THR C C 1
ATOM 9432 O O . THR C 1 150 ? 1.064 21.390 2.563 1.00 21.61 138 THR C O 1
ATOM 9443 N N . GLY C 1 151 ? 0.845 20.151 4.447 1.00 18.32 139 GLY C N 1
ATOM 9444 C CA . GLY C 1 151 ? 0.217 18.999 3.805 1.00 19.81 139 GLY C CA 1
ATOM 9445 C C . GLY C 1 151 ? 1.115 17.797 3.638 1.00 19.54 139 GLY C C 1
ATOM 9446 O O . GLY C 1 151 ? 0.684 16.766 3.115 1.00 22.19 139 GLY C O 1
ATOM 9450 N N . VAL C 1 152 ? 2.369 17.897 4.084 1.00 17.67 140 VAL C N 1
ATOM 9451 C CA . VAL C 1 152 ? 3.281 16.767 3.957 1.00 17.83 140 VAL C CA 1
ATOM 9452 C C . VAL C 1 152 ? 2.903 15.656 4.926 1.00 16.41 140 VAL C C 1
ATOM 9453 O O . VAL C 1 152 ? 2.654 15.918 6.110 1.00 18.68 140 VAL C O 1
ATOM 9466 N N . GLU C 1 153 ? 2.855 14.424 4.435 1.00 20.33 141 GLU C N 1
ATOM 9467 C CA . GLU C 1 153 ? 2.405 13.314 5.266 1.00 20.81 141 GLU C CA 1
ATOM 9468 C C . GLU C 1 153 ? 3.521 12.390 5.750 1.00 20.52 141 GLU C C 1
ATOM 9469 O O . GLU C 1 153 ? 3.311 11.608 6.677 1.00 21.14 141 GLU C O 1
ATOM 9481 N N . ASP C 1 154 ? 4.703 12.523 5.162 1.00 21.44 142 ASP C N 1
ATOM 9482 C CA . ASP C 1 154 ? 5.792 11.562 5.309 1.00 22.44 142 ASP C CA 1
ATOM 9483 C C . ASP C 1 154 ? 6.591 11.644 6.599 1.00 21.48 142 ASP C C 1
ATOM 9484 O O . ASP C 1 154 ? 7.353 10.728 6.904 1.00 22.35 142 ASP C O 1
ATOM 9493 N N . LEU C 1 155 ? 6.452 12.743 7.333 1.00 19.31 143 LEU C N 1
ATOM 9494 C CA . LEU C 1 155 ? 7.363 13.058 8.436 1.00 18.85 143 LEU C CA 1
ATOM 9495 C C . LEU C 1 155 ? 6.694 13.014 9.798 1.00 18.00 143 LEU C C 1
ATOM 9496 O O . LEU C 1 155 ? 5.535 13.401 9.949 1.00 20.45 143 LEU C O 1
ATOM 9512 N N . ALA C 1 156 ? 7.459 12.602 10.807 1.00 18.39 144 ALA C N 1
ATOM 9513 C CA . ALA C 1 156 ? 6.990 12.648 12.180 1.00 19.45 144 ALA C CA 1
ATOM 9514 C C . ALA C 1 156 ? 7.428 13.926 12.843 1.00 16.47 144 ALA C C 1
ATOM 9515 O O . ALA C 1 156 ? 8.441 14.518 12.472 1.00 20.35 144 ALA C O 1
ATOM 9522 N N . ILE C 1 157 ? 6.635 14.348 13.822 1.00 17.75 145 ILE C N 1
ATOM 9523 C CA . ILE C 1 157 ? 6.957 15.506 14.636 1.00 17.87 145 ILE C CA 1
ATOM 9524 C C . ILE C 1 157 ? 7.287 15.017 16.045 1.00 17.07 145 ILE C C 1
ATOM 9525 O O . ILE C 1 157 ? 6.403 14.772 16.866 1.00 21.01 145 ILE C O 1
ATOM 9541 N N . LEU C 1 158 ? 8.577 14.894 16.328 1.00 16.67 146 LEU C N 1
ATOM 9542 C CA . LEU C 1 158 ? 9.007 14.198 17.532 1.00 17.03 146 LEU C CA 1
ATOM 9543 C C . LEU C 1 158 ? 9.165 15.193 18.675 1.00 16.96 146 LEU C C 1
ATOM 9544 O O . LEU C 1 158 ? 10.278 15.495 19.108 1.00 22.98 146 LEU C O 1
ATOM 9560 N N . ASP C 1 159 ? 8.034 15.691 19.165 1.00 19.62 147 ASP C N 1
ATOM 9561 C CA . ASP C 1 159 ? 8.055 16.605 20.293 1.00 21.06 147 ASP C CA 1
ATOM 9562 C C . ASP C 1 159 ? 8.011 15.860 21.618 1.00 21.22 147 ASP C C 1
ATOM 9563 O O . ASP C 1 159 ? 8.002 14.640 21.646 1.00 21.46 147 ASP C O 1
ATOM 9572 N N . LYS C 1 160 ? 8.043 16.603 22.718 1.00 27.08 148 LYS C N 1
ATOM 9573 C CA . LYS C 1 160 ? 8.158 15.987 24.039 1.00 30.63 148 LYS C CA 1
ATOM 9574 C C . LYS C 1 160 ? 7.034 15.009 24.321 1.00 23.94 148 LYS C C 1
ATOM 9575 O O . LYS C 1 160 ? 7.284 13.929 24.860 1.00 27.75 148 LYS C O 1
ATOM 9594 N N . HIS C 1 161 ? 5.806 15.367 23.953 1.00 26.31 149 HIS C N 1
ATOM 9595 C CA . HIS C 1 161 ? 4.651 14.486 24.172 1.00 28.89 149 HIS C CA 1
ATOM 9596 C C . HIS C 1 161 ? 4.811 13.164 23.425 1.00 25.40 149 HIS C C 1
ATOM 9597 O O . HIS C 1 161 ? 4.577 12.093 23.977 1.00 27.56 149 HIS C O 1
ATOM 9612 N N . VAL C 1 162 ? 5.210 13.243 22.164 1.00 23.97 150 VAL C N 1
ATOM 9613 C CA . VAL C 1 162 ? 5.331 12.052 21.346 1.00 23.28 150 VAL C CA 1
ATOM 9614 C C . VAL C 1 162 ? 6.483 11.182 21.839 1.00 24.29 150 VAL C C 1
ATOM 9615 O O . VAL C 1 162 ? 6.361 9.961 21.901 1.00 24.67 150 VAL C O 1
ATOM 9628 N N . LEU C 1 163 ? 7.596 11.804 22.213 1.00 21.26 151 LEU C N 1
ATOM 9629 C CA . LEU C 1 163 ? 8.753 11.041 22.689 1.00 22.85 151 LEU C CA 1
ATOM 9630 C C . LEU C 1 163 ? 8.444 10.348 24.007 1.00 26.70 151 LEU C C 1
ATOM 9631 O O . LEU C 1 163 ? 8.886 9.224 24.231 1.00 25.96 151 LEU C O 1
ATOM 9647 N N . ARG C 1 164 ? 7.658 11.001 24.860 1.00 27.19 152 ARG C N 1
ATOM 9648 C CA . ARG C 1 164 ? 7.271 10.434 26.145 1.00 35.98 152 ARG C CA 1
ATOM 9649 C C . ARG C 1 164 ? 6.372 9.234 25.928 1.00 31.19 152 ARG C C 1
ATOM 9650 O O . ARG C 1 164 ? 6.500 8.211 26.607 1.00 33.38 152 ARG C O 1
ATOM 9671 N N . LEU C 1 165 ? 5.466 9.369 24.966 1.00 31.33 153 LEU C N 1
ATOM 9672 C CA . LEU C 1 165 ? 4.573 8.280 24.591 1.00 31.41 153 LEU C CA 1
ATOM 9673 C C . LEU C 1 165 ? 5.401 7.095 24.104 1.00 32.63 153 LEU C C 1
ATOM 9674 O O . LEU C 1 165 ? 5.137 5.957 24.470 1.00 34.25 153 LEU C O 1
ATOM 9690 N N . MET C 1 166 ? 6.404 7.366 23.279 1.00 28.56 154 MET C N 1
ATOM 9691 C CA . MET C 1 166 ? 7.260 6.315 22.722 1.00 25.99 154 MET C CA 1
ATOM 9692 C C . MET C 1 166 ? 8.065 5.614 23.816 1.00 30.94 154 MET C C 1
ATOM 9693 O O . MET C 1 166 ? 8.210 4.389 23.805 1.00 33.10 154 MET C O 1
ATOM 9707 N N . LYS C 1 167 ? 8.578 6.378 24.772 1.00 30.52 155 LYS C N 1
ATOM 9708 C CA . LYS C 1 167 ? 9.377 5.785 25.851 1.00 30.69 155 LYS C CA 1
ATOM 9709 C C . LYS C 1 167 ? 8.510 4.947 26.769 1.00 32.68 155 LYS C C 1
ATOM 9710 O O . LYS C 1 167 ? 8.890 3.851 27.171 1.00 41.33 155 LYS C O 1
ATOM 9729 N N . ARG C 1 168 ? 7.324 5.453 27.069 1.00 32.71 156 ARG C N 1
ATOM 9730 C CA . ARG C 1 168 ? 6.402 4.782 27.980 1.00 39.05 156 ARG C CA 1
ATOM 9731 C C . ARG C 1 168 ? 5.924 3.446 27.404 1.00 39.90 156 ARG C C 1
ATOM 9732 O O . ARG C 1 168 ? 5.529 2.538 28.142 1.00 45.02 156 ARG C O 1
ATOM 9753 N N . HIS C 1 169 ? 5.951 3.322 26.080 1.00 41.27 157 HIS C N 1
ATOM 9754 C CA . HIS C 1 169 ? 5.503 2.091 25.445 1.00 39.32 157 HIS C CA 1
ATOM 9755 C C . HIS C 1 169 ? 6.653 1.261 24.878 1.00 40.02 157 HIS C C 1
ATOM 9756 O O . HIS C 1 169 ? 6.437 0.369 24.066 1.00 40.29 157 HIS C O 1
ATOM 9771 N N . GLY C 1 170 ? 7.869 1.556 25.319 1.00 37.53 158 GLY C N 1
ATOM 9772 C CA . GLY C 1 170 ? 9.030 0.739 25.007 1.00 42.01 158 GLY C CA 1
ATOM 9773 C C . GLY C 1 170 ? 9.610 0.869 23.609 1.00 43.13 158 GLY C C 1
ATOM 9774 O O . GLY C 1 170 ? 10.420 0.040 23.199 1.00 42.28 158 GLY C O 1
ATOM 9778 N N . LEU C 1 171 ? 9.213 1.901 22.871 1.00 36.74 159 LEU C N 1
ATOM 9779 C CA . LEU C 1 171 ? 9.683 2.069 21.498 1.00 38.00 159 LEU C CA 1
ATOM 9780 C C . LEU C 1 171 ? 11.081 2.669 21.447 1.00 35.57 159 LEU C C 1
ATOM 9781 O O . LEU C 1 171 ? 11.841 2.425 20.513 1.00 36.35 159 LEU C O 1
ATOM 9797 N N . ILE C 1 172 ? 11.409 3.466 22.454 1.00 39.62 160 ILE C N 1
ATOM 9798 C CA . ILE C 1 172 ? 12.761 3.986 22.614 1.00 39.53 160 ILE C CA 1
ATOM 9799 C C . ILE C 1 172 ? 13.122 3.825 24.077 1.00 42.77 160 ILE C C 1
ATOM 9800 O O . ILE C 1 172 ? 12.233 3.742 24.931 1.00 37.82 160 ILE C O 1
ATOM 9816 N N . GLN C 1 173 ? 14.420 3.752 24.361 1.00 46.43 161 GLN C N 1
ATOM 9817 C CA . GLN C 1 173 ? 14.890 3.547 25.725 1.00 56.58 161 GLN C CA 1
ATOM 9818 C C . GLN C 1 173 ? 15.110 4.866 26.465 1.00 55.56 161 GLN C C 1
ATOM 9819 O O . GLN C 1 173 ? 15.009 4.915 27.690 1.00 53.48 161 GLN C O 1
ATOM 9833 N N . GLU C 1 174 ? 15.393 5.937 25.729 1.00 51.73 162 GLU C N 1
ATOM 9834 C CA . GLU C 1 174 ? 15.572 7.244 26.359 1.00 55.23 162 GLU C CA 1
ATOM 9835 C C . GLU C 1 174 ? 15.047 8.382 25.490 1.00 45.56 162 GLU C C 1
ATOM 9836 O O . GLU C 1 174 ? 14.913 8.246 24.268 1.00 44.87 162 GLU C O 1
ATOM 9848 N N . ILE C 1 175 ? 14.745 9.507 26.133 1.00 41.58 163 ILE C N 1
ATOM 9849 C CA . ILE C 1 175 ? 14.249 10.689 25.438 1.00 38.23 163 ILE C CA 1
ATOM 9850 C C . ILE C 1 175 ? 15.409 11.511 24.879 1.00 30.43 163 ILE C C 1
ATOM 9851 O O . ILE C 1 175 ? 16.235 12.005 25.633 1.00 39.80 163 ILE C O 1
ATOM 9867 N N . PRO C 1 176 ? 15.490 11.657 23.554 1.00 33.46 164 PRO C N 1
ATOM 9868 C CA . PRO C 1 176 ? 16.551 12.527 23.038 1.00 28.84 164 PRO C CA 1
ATOM 9869 C C . PRO C 1 176 ? 16.355 13.971 23.499 1.00 27.07 164 PRO C C 1
ATOM 9870 O O . PRO C 1 176 ? 15.234 14.474 23.400 1.00 34.87 164 PRO C O 1
ATOM 9881 N N . LYS C 1 177 ? 17.410 14.614 24.004 1.00 29.80 165 LYS C N 1
ATOM 9882 C CA . LYS C 1 177 ? 17.313 16.005 24.455 1.00 30.13 165 LYS C CA 1
ATOM 9883 C C . LYS C 1 177 ? 17.949 16.945 23.457 1.00 36.75 165 LYS C C 1
ATOM 9884 O O . LYS C 1 177 ? 17.917 18.161 23.630 1.00 46.31 165 LYS C O 1
ATOM 9903 N N . GLY C 1 178 ? 18.535 16.369 22.418 1.00 36.21 166 GLY C N 1
ATOM 9904 C CA . GLY C 1 178 ? 19.081 17.126 21.308 1.00 35.54 166 GLY C CA 1
ATOM 9905 C C . GLY C 1 178 ? 19.049 16.213 20.104 1.00 29.61 166 GLY C C 1
ATOM 9906 O O . GLY C 1 178 ? 18.993 15.001 20.255 1.00 36.16 166 GLY C O 1
ATOM 9910 N N . TRP C 1 179 ? 19.100 16.780 18.910 1.00 31.54 167 TRP C N 1
ATOM 9911 C CA . TRP C 1 179 ? 18.937 15.983 17.710 1.00 25.77 167 TRP C CA 1
ATOM 9912 C C . TRP C 1 179 ? 20.094 16.093 16.743 1.00 29.94 167 TRP C C 1
ATOM 9913 O O . TRP C 1 179 ? 20.838 17.071 16.738 1.00 34.67 167 TRP C O 1
ATOM 9934 N N . SER C 1 180 ? 20.214 15.057 15.925 1.00 31.01 168 SER C N 1
ATOM 9935 C CA . SER C 1 180 ? 21.087 15.036 14.770 1.00 30.92 168 SER C CA 1
ATOM 9936 C C . SER C 1 180 ? 20.251 14.416 13.680 1.00 27.43 168 SER C C 1
ATOM 9937 O O . SER C 1 180 ? 19.201 13.859 13.969 1.00 28.25 168 SER C O 1
ATOM 9945 N N . LYS C 1 181 ? 20.707 14.512 12.438 1.00 29.49 169 LYS C N 1
ATOM 9946 C CA . LYS C 1 181 ? 19.987 13.931 11.317 1.00 28.04 169 LYS C CA 1
ATOM 9947 C C . LYS C 1 181 ? 19.809 12.446 11.574 1.00 33.63 169 LYS C C 1
ATOM 9948 O O . LYS C 1 181 ? 18.699 11.920 11.478 1.00 28.27 169 LYS C O 1
ATOM 9967 N N . LYS C 1 182 ? 20.900 11.773 11.923 1.00 31.98 170 LYS C N 1
ATOM 9968 C CA . LYS C 1 182 ? 20.866 10.324 12.108 1.00 30.78 170 LYS C CA 1
ATOM 9969 C C . LYS C 1 182 ? 19.845 9.942 13.182 1.00 31.31 170 LYS C C 1
ATOM 9970 O O . LYS C 1 182 ? 19.018 9.049 12.975 1.00 28.73 170 LYS C O 1
ATOM 9989 N N . ARG C 1 183 ? 19.877 10.630 14.318 1.00 33.64 171 ARG C N 1
ATOM 9990 C CA . ARG C 1 183 ? 19.018 10.244 15.430 1.00 26.61 171 ARG C CA 1
ATOM 9991 C C . ARG C 1 183 ? 17.545 10.551 15.166 1.00 27.09 171 ARG C C 1
ATOM 9992 O O . ARG C 1 183 ? 16.664 9.758 15.516 1.00 26.44 171 ARG C O 1
ATOM 10013 N N . TYR C 1 184 ? 17.275 11.681 14.533 1.00 22.21 172 TYR C N 1
ATOM 10014 C CA . TYR C 1 184 ? 15.894 12.017 14.247 1.00 22.89 172 TYR C CA 1
ATOM 10015 C C . TYR C 1 184 ? 15.304 11.031 13.258 1.00 24.54 172 TYR C C 1
ATOM 10016 O O . TYR C 1 184 ? 14.193 10.569 13.447 1.00 22.94 172 TYR C O 1
ATOM 10034 N N . LEU C 1 185 ? 16.062 10.702 12.218 1.00 23.48 173 LEU C N 1
ATOM 10035 C CA . LEU C 1 185 ? 15.589 9.775 11.199 1.00 23.46 173 LEU C CA 1
ATOM 10036 C C . LEU C 1 185 ? 15.317 8.412 11.828 1.00 28.25 173 LEU C C 1
ATOM 10037 O O . LEU C 1 185 ? 14.345 7.726 11.475 1.00 24.28 173 LEU C O 1
ATOM 10053 N N . TYR C 1 186 ? 16.170 8.027 12.774 1.00 25.54 174 TYR C N 1
ATOM 10054 C CA . TYR C 1 186 ? 16.045 6.723 13.411 1.00 30.36 174 TYR C CA 1
ATOM 10055 C C . TYR C 1 186 ? 14.778 6.621 14.248 1.00 26.60 174 TYR C C 1
ATOM 10056 O O . TYR C 1 186 ? 14.019 5.664 14.118 1.00 28.44 174 TYR C O 1
ATOM 10074 N N . VAL C 1 187 ? 14.534 7.613 15.093 1.00 23.81 175 VAL C N 1
ATOM 10075 C CA . VAL C 1 187 ? 13.345 7.595 15.939 1.00 23.57 175 VAL C CA 1
ATOM 10076 C C . VAL C 1 187 ? 12.072 7.777 15.088 1.00 23.04 175 VAL C C 1
ATOM 10077 O O . VAL C 1 187 ? 11.052 7.128 15.328 1.00 22.88 175 VAL C O 1
ATOM 10090 N N . GLU C 1 188 ? 12.154 8.626 14.068 1.00 22.07 176 GLU C N 1
ATOM 10091 C CA . GLU C 1 188 ? 11.055 8.798 13.131 1.00 20.48 176 GLU C CA 1
ATOM 10092 C C . GLU C 1 188 ? 10.663 7.481 12.444 1.00 21.42 176 GLU C C 1
ATOM 10093 O O . GLU C 1 188 ? 9.480 7.185 12.299 1.00 22.93 176 GLU C O 1
ATOM 10105 N N . GLU C 1 189 ? 11.646 6.685 12.035 1.00 23.56 177 GLU C N 1
ATOM 10106 C CA . GLU C 1 189 ? 11.365 5.414 11.374 1.00 24.63 177 GLU C CA 1
ATOM 10107 C C . GLU C 1 189 ? 10.689 4.419 12.318 1.00 25.14 177 GLU C C 1
ATOM 10108 O O . GLU C 1 189 ? 9.801 3.663 11.916 1.00 29.50 177 GLU C O 1
ATOM 10120 N N . ILE C 1 190 ? 11.091 4.437 13.580 1.00 22.72 178 ILE C N 1
ATOM 10121 C CA . ILE C 1 190 ? 10.447 3.597 14.575 1.00 27.95 178 ILE C CA 1
ATOM 10122 C C . ILE C 1 190 ? 8.962 3.944 14.609 1.00 29.08 178 ILE C C 1
ATOM 10123 O O . ILE C 1 190 ? 8.108 3.058 14.540 1.00 28.39 178 ILE C O 1
ATOM 10139 N N . LEU C 1 191 ? 8.655 5.240 14.667 1.00 22.71 179 LEU C N 1
ATOM 10140 C CA . LEU C 1 191 ? 7.270 5.672 14.771 1.00 21.84 179 LEU C CA 1
ATOM 10141 C C . LEU C 1 191 ? 6.510 5.455 13.456 1.00 23.45 179 LEU C C 1
ATOM 10142 O O . LEU C 1 191 ? 5.294 5.241 13.474 1.00 23.87 179 LEU C O 1
ATOM 10158 N N . ARG C 1 192 ? 7.217 5.481 12.323 1.00 19.35 180 ARG C N 1
ATOM 10159 C CA . ARG C 1 192 ? 6.568 5.198 11.053 1.00 21.02 180 ARG C CA 1
ATOM 10160 C C . ARG C 1 192 ? 6.031 3.789 11.025 1.00 22.99 180 ARG C C 1
ATOM 10161 O O . ARG C 1 192 ? 4.928 3.558 10.549 1.00 22.70 180 ARG C O 1
ATOM 10182 N N . LYS C 1 193 ? 6.804 2.837 11.523 1.00 26.17 181 LYS C N 1
ATOM 10183 C CA . LYS C 1 193 ? 6.357 1.450 11.506 1.00 26.04 181 LYS C CA 1
ATOM 10184 C C . LYS C 1 193 ? 5.082 1.276 12.322 1.00 25.24 181 LYS C C 1
ATOM 10185 O O . LYS C 1 193 ? 4.225 0.474 11.972 1.00 30.98 181 LYS C O 1
ATOM 10204 N N . VAL C 1 194 ? 4.962 2.031 13.404 1.00 23.35 182 VAL C N 1
ATOM 10205 C CA . VAL C 1 194 ? 3.752 2.004 14.228 1.00 27.89 182 VAL C CA 1
ATOM 10206 C C . VAL C 1 194 ? 2.560 2.587 13.469 1.00 27.35 182 VAL C C 1
ATOM 10207 O O . VAL C 1 194 ? 1.478 2.011 13.434 1.00 25.44 182 VAL C O 1
ATOM 10220 N N . ALA C 1 195 ? 2.774 3.740 12.855 1.00 23.84 183 ALA C N 1
ATOM 10221 C CA . ALA C 1 195 ? 1.734 4.386 12.072 1.00 19.78 183 ALA C CA 1
ATOM 10222 C C . ALA C 1 195 ? 1.244 3.446 10.964 1.00 21.58 183 ALA C C 1
ATOM 10223 O O . ALA C 1 195 ? 0.053 3.339 10.695 1.00 21.91 183 ALA C O 1
ATOM 10230 N N . GLU C 1 196 ? 2.169 2.750 10.334 1.00 23.72 184 GLU C N 1
ATOM 10231 C CA . GLU C 1 196 ? 1.819 1.856 9.237 1.00 22.89 184 GLU C CA 1
ATOM 10232 C C . GLU C 1 196 ? 0.885 0.728 9.696 1.00 28.57 184 GLU C C 1
ATOM 10233 O O . GLU C 1 196 ? -0.061 0.399 8.995 1.00 28.32 184 GLU C O 1
ATOM 10245 N N . ALA C 1 197 ? 1.141 0.157 10.870 1.00 26.20 185 ALA C N 1
ATOM 10246 C CA . ALA C 1 197 ? 0.271 -0.890 11.432 1.00 31.99 185 ALA C CA 1
ATOM 10247 C C . ALA C 1 197 ? -1.130 -0.355 11.738 1.00 27.42 185 ALA C C 1
ATOM 10248 O O . ALA C 1 197 ? -2.136 -1.063 11.655 1.00 28.40 185 ALA C O 1
ATOM 10255 N N . PHE C 1 198 ? -1.191 0.917 12.092 1.00 26.32 186 PHE C N 1
ATOM 10256 C CA . PHE C 1 198 ? -2.448 1.555 12.423 1.00 26.97 186 PHE C CA 1
ATOM 10257 C C . PHE C 1 198 ? -3.191 1.992 11.159 1.00 22.79 186 PHE C C 1
ATOM 10258 O O . PHE C 1 198 ? -4.399 2.171 11.167 1.00 29.11 186 PHE C O 1
ATOM 10275 N N . GLY C 1 199 ? -2.454 2.176 10.073 1.00 20.26 187 GLY C N 1
ATOM 10276 C CA . GLY C 1 199 ? -3.048 2.542 8.804 1.00 23.10 187 GLY C CA 1
ATOM 10277 C C . GLY C 1 199 ? -3.129 4.040 8.577 1.00 20.99 187 GLY C C 1
ATOM 10278 O O . GLY C 1 199 ? -3.997 4.495 7.849 1.00 29.47 187 GLY C O 1
ATOM 10282 N N . GLU C 1 200 ? -2.212 4.804 9.166 1.00 20.38 188 GLU C N 1
ATOM 10283 C CA . GLU C 1 200 ? -2.185 6.254 8.944 1.00 18.95 188 GLU C CA 1
ATOM 10284 C C . GLU C 1 200 ? -0.806 6.708 8.553 1.00 19.94 188 GLU C C 1
ATOM 10285 O O . GLU C 1 200 ? 0.188 6.154 8.997 1.00 22.91 188 GLU C O 1
ATOM 10297 N N . SER C 1 201 ? -0.741 7.714 7.691 1.00 19.79 189 SER C N 1
ATOM 10298 C CA . SER C 1 201 ? 0.538 8.371 7.410 1.00 18.72 189 SER C CA 1
ATOM 10299 C C . SER C 1 201 ? 1.108 9.006 8.673 1.00 18.86 189 SER C C 1
ATOM 10300 O O . SER C 1 201 ? 0.374 9.341 9.589 1.00 18.93 189 SER C O 1
ATOM 10308 N N . PRO C 1 202 ? 2.424 9.184 8.726 1.00 18.41 190 PRO C N 1
ATOM 10309 C CA . PRO C 1 202 ? 3.001 9.832 9.913 1.00 17.49 190 PRO C CA 1
ATOM 10310 C C . PRO C 1 202 ? 2.389 11.189 10.233 1.00 15.80 190 PRO C C 1
ATOM 10311 O O . PRO C 1 202 ? 2.190 11.510 11.405 1.00 17.89 190 PRO C O 1
ATOM 10322 N N . GLY C 1 203 ? 2.084 11.974 9.206 1.00 19.11 191 GLY C N 1
ATOM 10323 C CA . GLY C 1 203 ? 1.545 13.308 9.418 1.00 18.23 191 GLY C CA 1
ATOM 10324 C C . GLY C 1 203 ? 0.182 13.299 10.084 1.00 16.89 191 GLY C C 1
ATOM 10325 O O . GLY C 1 203 ? -0.095 14.156 10.944 1.00 17.66 191 GLY C O 1
ATOM 10329 N N . LYS C 1 204 ? -0.666 12.349 9.691 1.00 18.00 192 LYS C N 1
ATOM 10330 C CA . LYS C 1 204 ? -1.986 12.200 10.296 1.00 17.53 192 LYS C CA 1
ATOM 10331 C C . LYS C 1 204 ? -1.908 11.461 11.623 1.00 17.87 192 LYS C C 1
ATOM 10332 O O . LYS C 1 204 ? -2.644 11.784 12.563 1.00 17.24 192 LYS C O 1
ATOM 10351 N N . PHE C 1 205 ? -1.021 10.476 11.711 1.00 16.39 193 PHE C N 1
ATOM 10352 C CA . PHE C 1 205 ? -0.888 9.675 12.917 1.00 17.73 193 PHE C CA 1
ATOM 10353 C C . PHE C 1 205 ? -0.564 10.607 14.078 1.00 19.92 193 PHE C C 1
ATOM 10354 O O . PHE C 1 205 ? -1.053 10.427 15.185 1.00 16.92 193 PHE C O 1
ATOM 10371 N N . ASP C 1 206 ? 0.251 11.627 13.803 1.00 17.15 194 ASP C N 1
ATOM 10372 C CA . ASP C 1 206 ? 0.603 12.609 14.825 1.00 16.92 194 ASP C CA 1
ATOM 10373 C C . ASP C 1 206 ? -0.630 13.243 15.454 1.00 17.87 194 ASP C C 1
ATOM 10374 O O . ASP C 1 206 ? -0.682 13.462 16.658 1.00 17.35 194 ASP C O 1
ATOM 10383 N N . LEU C 1 207 ? -1.638 13.517 14.645 1.00 15.52 195 LEU C N 1
ATOM 10384 C CA . LEU C 1 207 ? -2.844 14.139 15.174 1.00 15.69 195 LEU C CA 1
ATOM 10385 C C . LEU C 1 207 ? -3.656 13.161 16.027 1.00 14.37 195 LEU C C 1
ATOM 10386 O O . LEU C 1 207 ? -4.255 13.555 17.032 1.00 17.77 195 LEU C O 1
ATOM 10402 N N . TYR C 1 208 ? -3.680 11.894 15.650 1.00 16.07 196 TYR C N 1
ATOM 10403 C CA . TYR C 1 208 ? -4.324 10.896 16.509 1.00 16.19 196 TYR C CA 1
ATOM 10404 C C . TYR C 1 208 ? -3.614 10.808 17.848 1.00 17.40 196 TYR C C 1
ATOM 10405 O O . TYR C 1 208 ? -4.270 10.720 18.892 1.00 19.21 196 TYR C O 1
ATOM 10423 N N . LEU C 1 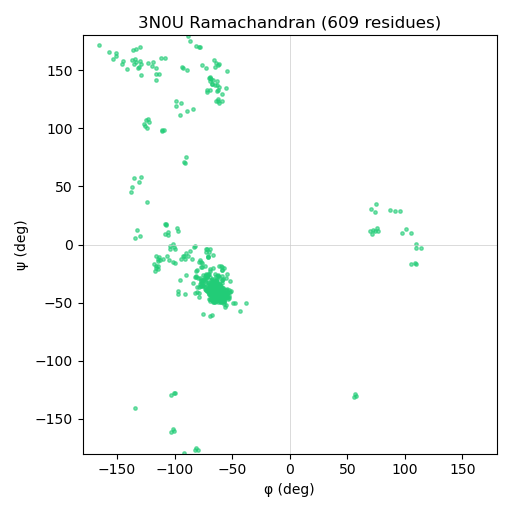209 ? -2.285 10.817 17.823 1.00 16.12 197 LEU C N 1
ATOM 10424 C CA . LEU C 1 209 ? -1.506 10.762 19.061 1.00 15.44 197 LEU C CA 1
ATOM 10425 C C . LEU C 1 209 ? -1.852 11.948 19.959 1.00 17.09 197 LEU C C 1
ATOM 10426 O O . LEU C 1 209 ? -1.988 11.816 21.190 1.00 22.13 197 LEU C O 1
ATOM 10442 N N . TRP C 1 210 ? -1.981 13.120 19.361 1.00 16.77 198 TRP C N 1
ATOM 10443 C CA . TRP C 1 210 ? -2.253 14.301 20.170 1.00 16.08 198 TRP C CA 1
ATOM 10444 C C . TRP C 1 210 ? -3.692 14.323 20.698 1.00 15.85 198 TRP C C 1
ATOM 10445 O O . TRP C 1 210 ? -3.963 14.930 21.727 1.00 20.62 198 TRP C O 1
ATOM 10466 N N . TYR C 1 211 ? -4.611 13.655 20.006 1.00 17.45 199 TYR C N 1
ATOM 10467 C CA . TYR C 1 211 ? -5.998 13.596 20.447 1.00 17.21 199 TYR C CA 1
ATOM 10468 C C . TYR C 1 211 ? -6.089 12.893 21.801 1.00 20.82 199 TYR C C 1
ATOM 10469 O O . TYR C 1 211 ? -6.974 13.152 22.582 1.00 20.39 199 TYR C O 1
ATOM 10487 N N . LEU C 1 212 ? -5.144 12.011 22.085 1.00 23.04 200 LEU C N 1
ATOM 10488 C CA . LEU C 1 212 ? -5.132 11.310 23.365 1.00 25.35 200 LEU C CA 1
ATOM 10489 C C . LEU C 1 212 ? -5.052 12.222 24.587 1.00 30.69 200 LEU C C 1
ATOM 10490 O O . LEU C 1 212 ? -5.513 11.840 25.653 1.00 33.89 200 LEU C O 1
ATOM 10506 N N . VAL C 1 213 ? -4.465 13.413 24.457 1.00 24.69 201 VAL C N 1
ATOM 10507 C CA . VAL C 1 213 ? -4.183 14.214 25.639 1.00 24.59 201 VAL C CA 1
ATOM 10508 C C . VAL C 1 213 ? -5.465 14.856 26.175 1.00 29.94 201 VAL C C 1
ATOM 10509 O O . VAL C 1 213 ? -5.875 14.624 27.325 1.00 33.22 201 VAL C O 1
ATOM 10522 N N . LYS C 1 214 ? -6.101 15.672 25.341 1.00 31.57 202 LYS C N 1
ATOM 10523 C CA . LYS C 1 214 ? -7.267 16.425 25.772 1.00 34.29 202 LYS C CA 1
ATOM 10524 C C . LYS C 1 214 ? -8.409 16.340 24.784 1.00 21.57 202 LYS C C 1
ATOM 10525 O O . LYS C 1 214 ? -9.378 17.109 24.889 1.00 25.98 202 LYS C O 1
ATOM 10544 N N . GLY C 1 215 ? -8.307 15.424 23.820 1.00 21.86 203 GLY C N 1
ATOM 10545 C CA . GLY C 1 215 ? -9.369 15.240 22.849 1.00 24.43 203 GLY C CA 1
ATOM 10546 C C . GLY C 1 215 ? -9.484 16.393 21.870 1.00 23.32 203 GLY C C 1
ATOM 10547 O O . GLY C 1 215 ? -10.569 16.693 21.360 1.00 24.54 203 GLY C O 1
ATOM 10551 N N . LYS C 1 216 ? -8.355 17.020 21.584 1.00 19.71 204 LYS C N 1
ATOM 10552 C CA . LYS C 1 216 ? -8.309 18.148 20.665 1.00 19.66 204 LYS C CA 1
ATOM 10553 C C . LYS C 1 216 ? -7.471 17.801 19.446 1.00 17.85 204 LYS C C 1
ATOM 10554 O O . LYS C 1 216 ? -6.575 16.962 19.505 1.00 18.29 204 LYS C O 1
ATOM 10573 N N . VAL C 1 217 ? -7.797 18.443 18.339 1.00 19.74 205 VAL C N 1
ATOM 10574 C CA . VAL C 1 217 ? -6.975 18.401 17.157 1.00 19.03 205 VAL C CA 1
ATOM 10575 C C . VAL C 1 217 ? -6.668 19.848 16.815 1.00 22.72 205 VAL C C 1
ATOM 10576 O O . VAL C 1 217 ? -7.500 20.570 16.247 1.00 24.18 205 VAL C O 1
ATOM 10589 N N . ASP C 1 218 ? -5.467 20.270 17.188 1.00 20.02 206 ASP C N 1
ATOM 10590 C CA . ASP C 1 218 ? -5.032 21.626 16.908 1.00 21.16 206 ASP C CA 1
ATOM 10591 C C . ASP C 1 218 ? -4.154 21.565 15.677 1.00 21.61 206 ASP C C 1
ATOM 10592 O O . ASP C 1 218 ? -4.572 21.038 14.648 1.00 26.22 206 ASP C O 1
ATOM 10601 N N . LYS C 1 219 ? -2.960 22.118 15.743 1.00 23.59 207 LYS C N 1
ATOM 10602 C CA . LYS C 1 219 ? -2.023 21.949 14.645 1.00 20.51 207 LYS C CA 1
ATOM 10603 C C . LYS C 1 219 ? -0.607 22.135 15.177 1.00 22.14 207 LYS C C 1
ATOM 10604 O O . LYS C 1 219 ? 0.340 22.114 14.399 1.00 19.89 207 LYS C O 1
#

B-factor: mean 33.81, std 18.89, range [12.45, 146.36]